Protein AF-A0A1I8AKQ0-F1 (afdb_monomer)

Structure (mmCIF, N/CA/C/O backbone):
data_AF-A0A1I8AKQ0-F1
#
_entry.id   AF-A0A1I8AKQ0-F1
#
loop_
_atom_site.group_PDB
_atom_site.id
_atom_site.type_symbol
_atom_site.label_atom_id
_atom_site.label_alt_id
_atom_site.label_comp_id
_atom_site.label_asym_id
_atom_site.label_entity_id
_atom_site.label_seq_id
_atom_site.pdbx_PDB_ins_code
_atom_site.Cartn_x
_atom_site.Cartn_y
_atom_site.Cartn_z
_atom_site.occupancy
_atom_site.B_iso_or_equiv
_atom_site.auth_seq_id
_atom_site.auth_comp_id
_atom_site.auth_asym_id
_atom_site.auth_atom_id
_atom_site.pdbx_PDB_model_num
ATOM 1 N N . ARG A 1 1 ? -26.883 4.323 -20.079 1.00 60.41 1 ARG A N 1
ATOM 2 C CA . ARG A 1 1 ? -27.873 3.890 -19.059 1.00 60.41 1 ARG A CA 1
ATOM 3 C C . ARG A 1 1 ? -27.829 2.367 -18.995 1.00 60.41 1 ARG A C 1
ATOM 5 O O . ARG A 1 1 ? -27.719 1.769 -20.057 1.00 60.41 1 ARG A O 1
ATOM 12 N N . SER A 1 2 ? -27.819 1.764 -17.803 1.00 75.81 2 SER A N 1
ATOM 13 C CA . SER A 1 2 ? -27.706 0.305 -17.621 1.00 75.81 2 SER A CA 1
ATOM 14 C C . SER A 1 2 ? -29.069 -0.282 -17.255 1.00 75.81 2 SER A C 1
ATOM 16 O O . SER A 1 2 ? -29.571 0.001 -16.170 1.00 75.81 2 SER A O 1
ATOM 18 N N . GLY A 1 3 ? -29.651 -1.092 -18.146 1.00 80.25 3 GLY A N 1
ATOM 19 C CA . GLY A 1 3 ? -30.943 -1.747 -17.898 1.00 80.25 3 GLY A CA 1
ATOM 20 C C . GLY A 1 3 ? -30.881 -2.787 -16.775 1.00 80.25 3 GLY A C 1
ATOM 21 O O . GLY A 1 3 ? -31.810 -2.891 -15.982 1.00 80.25 3 GLY A O 1
ATOM 22 N N . LEU A 1 4 ? -29.748 -3.486 -16.636 1.00 81.50 4 LEU A N 1
ATOM 23 C CA . LEU A 1 4 ? -29.531 -4.457 -15.560 1.00 81.50 4 LEU A CA 1
ATOM 24 C C . LEU A 1 4 ? -29.534 -3.786 -14.177 1.00 81.50 4 LEU A C 1
ATOM 26 O O . LEU A 1 4 ? -30.149 -4.287 -13.244 1.00 81.50 4 LEU A O 1
ATOM 30 N N . ARG A 1 5 ? -28.894 -2.616 -14.048 1.00 87.06 5 ARG A N 1
ATOM 31 C CA . ARG A 1 5 ? -28.877 -1.846 -12.794 1.00 87.06 5 ARG A CA 1
ATOM 32 C C . ARG A 1 5 ? -30.294 -1.466 -12.346 1.00 87.06 5 ARG A C 1
ATOM 34 O O . ARG A 1 5 ? -30.621 -1.596 -11.171 1.00 87.06 5 ARG A O 1
ATOM 41 N N . GLU A 1 6 ? -31.124 -1.017 -13.286 1.00 84.62 6 GLU A N 1
ATOM 42 C CA . GLU A 1 6 ? -32.521 -0.644 -13.028 1.00 84.62 6 GLU A CA 1
ATOM 43 C C . GLU A 1 6 ? -33.361 -1.861 -12.610 1.00 84.62 6 GLU A C 1
ATOM 45 O O . GLU A 1 6 ? -34.093 -1.786 -11.626 1.00 84.62 6 GLU A O 1
ATOM 50 N N . GLN A 1 7 ? -33.192 -3.002 -13.284 1.00 86.81 7 GLN A N 1
ATOM 51 C CA . GLN A 1 7 ? -33.865 -4.259 -12.930 1.00 86.81 7 GLN A CA 1
ATOM 52 C C . GLN A 1 7 ? -33.479 -4.782 -11.538 1.00 86.81 7 GLN A C 1
ATOM 54 O O . GLN A 1 7 ? -34.301 -5.400 -10.868 1.00 86.81 7 GLN A O 1
ATOM 59 N N . LEU A 1 8 ? -32.250 -4.516 -11.083 1.00 85.56 8 LEU A N 1
ATOM 60 C CA . LEU A 1 8 ? -31.742 -4.934 -9.771 1.00 85.56 8 LEU A CA 1
ATOM 61 C C . LEU A 1 8 ? -32.117 -3.981 -8.622 1.00 85.56 8 LEU A C 1
ATOM 63 O O . LEU A 1 8 ? -31.688 -4.200 -7.483 1.00 85.56 8 LEU A O 1
ATOM 67 N N . GLY A 1 9 ? -32.899 -2.933 -8.907 1.00 88.00 9 GLY A N 1
ATOM 68 C CA . GLY A 1 9 ? -33.328 -1.938 -7.921 1.00 88.00 9 GLY A CA 1
ATOM 69 C C . GLY A 1 9 ? -32.207 -1.008 -7.454 1.00 88.00 9 GLY A C 1
ATOM 70 O O . GLY A 1 9 ? -32.324 -0.387 -6.404 1.00 88.00 9 GLY A O 1
ATOM 71 N N . ILE A 1 10 ? -31.107 -0.911 -8.207 1.00 87.75 10 ILE A N 1
ATOM 72 C CA . ILE A 1 10 ? -29.976 -0.057 -7.842 1.00 87.75 10 ILE A CA 1
ATOM 73 C C . ILE A 1 10 ? -30.262 1.367 -8.322 1.00 87.75 10 ILE A C 1
ATOM 75 O O . ILE A 1 10 ? -30.195 1.687 -9.515 1.00 87.75 10 ILE A O 1
ATOM 79 N N . HIS A 1 11 ? -30.599 2.231 -7.370 1.00 90.00 11 HIS A N 1
ATOM 80 C CA . HIS A 1 11 ? -30.903 3.634 -7.622 1.00 90.00 11 HIS A CA 1
ATOM 81 C C . HIS A 1 11 ? -29.644 4.459 -7.914 1.00 90.00 11 HIS A C 1
ATOM 83 O O . HIS A 1 11 ? -28.520 4.078 -7.581 1.00 90.00 11 HIS A O 1
ATOM 89 N N . VAL A 1 12 ? -29.840 5.628 -8.529 1.00 87.69 12 VAL A N 1
ATOM 90 C CA . VAL A 1 12 ? -28.771 6.600 -8.783 1.00 87.69 12 VAL A CA 1
ATOM 91 C C . VAL A 1 12 ? -29.036 7.915 -8.071 1.00 87.69 12 VAL A C 1
ATOM 93 O O . VAL A 1 12 ? -30.171 8.385 -8.016 1.00 87.69 12 VAL A O 1
ATOM 96 N N . SER A 1 13 ? -27.981 8.533 -7.554 1.00 87.94 13 SER A N 1
ATOM 97 C CA . SER A 1 13 ? -27.971 9.958 -7.262 1.00 87.94 13 SER A CA 1
ATOM 98 C C . SER A 1 13 ? -27.613 10.713 -8.545 1.00 87.94 13 SER A C 1
ATOM 100 O O . SER A 1 13 ? -26.763 10.285 -9.329 1.00 87.94 13 SER A O 1
ATOM 102 N N . GLN A 1 14 ? -28.291 11.833 -8.788 1.00 85.94 14 GLN A N 1
ATOM 103 C CA . GLN A 1 14 ? -27.989 12.711 -9.912 1.00 85.94 14 GLN A CA 1
ATOM 104 C C . GLN A 1 14 ? -27.760 14.126 -9.394 1.00 85.94 14 GLN A C 1
ATOM 106 O O . GLN A 1 14 ? -28.618 14.692 -8.718 1.00 85.94 14 GLN A O 1
ATOM 111 N N . ARG A 1 15 ? -26.601 14.702 -9.717 1.00 84.06 15 ARG A N 1
ATOM 112 C CA . ARG A 1 15 ? -26.250 16.085 -9.381 1.00 84.06 15 ARG A CA 1
ATOM 113 C C . ARG A 1 15 ? -26.053 16.873 -10.677 1.00 84.06 15 ARG A C 1
ATOM 115 O O . ARG A 1 15 ? -25.087 16.612 -11.399 1.00 84.06 15 ARG A O 1
ATOM 122 N N . PRO A 1 16 ? -26.970 17.789 -11.033 1.00 82.94 16 PRO A N 1
ATOM 123 C CA . PRO A 1 16 ? -26.812 18.612 -12.223 1.00 82.94 16 PRO A CA 1
ATOM 124 C C . PRO A 1 16 ? -25.701 19.642 -12.006 1.00 82.94 16 PRO A C 1
ATOM 126 O O . PRO A 1 16 ? -25.645 20.291 -10.965 1.00 82.94 16 PRO A O 1
ATOM 129 N N . TYR A 1 17 ? -24.849 19.835 -13.013 1.00 81.00 17 TYR A N 1
ATOM 130 C CA . TYR A 1 17 ? -23.821 2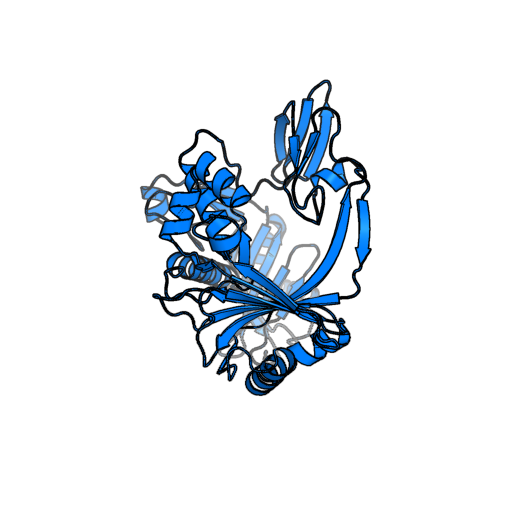0.882 -12.982 1.00 81.00 17 TYR A CA 1
ATOM 131 C C . TYR A 1 17 ? -24.348 22.246 -13.451 1.00 81.00 17 TYR A C 1
ATOM 133 O O . TYR A 1 17 ? -23.613 23.226 -13.442 1.00 81.00 17 TYR A O 1
ATOM 141 N N . ASN A 1 18 ? -25.609 22.318 -13.900 1.00 84.44 18 ASN A N 1
ATOM 142 C CA . ASN A 1 18 ? -26.208 23.488 -14.561 1.00 84.44 18 ASN A CA 1
ATOM 143 C C . ASN A 1 18 ? -25.415 23.987 -15.790 1.00 84.44 18 ASN A C 1
ATOM 145 O O . ASN A 1 18 ? -25.552 25.129 -16.233 1.00 84.44 18 ASN A O 1
ATOM 149 N N . GLN A 1 19 ? -24.625 23.091 -16.379 1.00 87.06 19 GLN A N 1
ATOM 150 C CA . GLN A 1 19 ? -23.839 23.299 -17.588 1.00 87.06 19 GLN A CA 1
ATOM 151 C C . GLN A 1 19 ? -24.283 22.321 -18.675 1.00 87.06 19 GLN A C 1
ATOM 153 O O . GLN A 1 19 ? -24.944 21.314 -18.414 1.00 87.06 19 GLN A O 1
ATOM 158 N N . SER A 1 20 ? -23.942 22.623 -19.919 1.00 89.44 20 SER A N 1
ATOM 159 C CA . SER A 1 20 ? -24.133 21.743 -21.067 1.00 89.44 20 SER A CA 1
ATOM 160 C C . SER A 1 20 ? -22.840 21.655 -21.864 1.00 89.44 20 SER A C 1
ATOM 162 O O . SER A 1 20 ? -22.130 22.649 -22.007 1.00 89.44 20 SER A O 1
ATOM 164 N N . ALA A 1 21 ? -22.550 20.471 -22.396 1.00 89.19 21 ALA A N 1
ATOM 165 C CA . ALA A 1 21 ? -21.542 20.312 -23.429 1.00 89.19 21 ALA A CA 1
ATOM 166 C C . ALA A 1 21 ? -22.185 20.613 -24.782 1.00 89.19 21 ALA A C 1
ATOM 168 O O . ALA A 1 21 ? -23.123 19.928 -25.199 1.00 89.19 21 ALA A O 1
ATOM 169 N N . LEU A 1 22 ? -21.670 21.636 -25.455 1.00 92.00 22 LEU A N 1
ATOM 170 C CA . LEU A 1 22 ? -21.932 21.902 -26.857 1.00 92.00 22 LEU A CA 1
ATOM 171 C C . LEU A 1 22 ? -20.944 21.088 -27.686 1.00 92.00 22 LEU A C 1
ATOM 173 O O . LEU A 1 22 ? -19.732 21.287 -27.603 1.00 92.00 22 LEU A O 1
ATOM 177 N N . ILE A 1 23 ? -21.482 20.152 -28.462 1.00 92.88 23 ILE A N 1
ATOM 178 C CA . ILE A 1 23 ? -20.716 19.248 -29.310 1.00 92.88 23 ILE A CA 1
ATOM 179 C C . ILE A 1 23 ? -20.989 19.583 -30.769 1.00 92.88 23 ILE A C 1
ATOM 181 O O . ILE A 1 23 ? -22.145 19.683 -31.181 1.00 92.88 23 ILE A O 1
ATOM 185 N N . ALA A 1 24 ? -19.926 19.747 -31.548 1.00 94.56 24 ALA A N 1
ATOM 186 C CA . ALA A 1 24 ? -20.009 19.994 -32.982 1.00 94.56 24 ALA A CA 1
ATOM 187 C C . ALA A 1 24 ? -18.752 19.480 -33.685 1.00 94.56 24 ALA A C 1
ATOM 189 O O . ALA A 1 24 ? -17.723 19.267 -33.055 1.00 94.56 24 ALA A O 1
ATOM 190 N N . ASN A 1 25 ? -18.812 19.313 -35.001 1.00 95.94 25 ASN A N 1
ATOM 191 C CA . ASN A 1 25 ? -17.614 19.052 -35.794 1.00 95.94 25 ASN A CA 1
ATOM 192 C C . ASN A 1 25 ? -17.099 20.362 -36.387 1.00 95.94 25 ASN A C 1
ATOM 194 O O . ASN A 1 25 ? -17.889 21.112 -36.949 1.00 95.94 25 ASN A O 1
ATOM 198 N N . ILE A 1 26 ? -15.800 20.617 -36.276 1.00 96.50 26 ILE A N 1
ATOM 199 C CA . ILE A 1 26 ? -15.136 21.843 -36.721 1.00 96.50 26 ILE A CA 1
ATOM 200 C C . ILE A 1 26 ? -14.087 21.501 -37.771 1.00 96.50 26 ILE A C 1
ATOM 202 O O . ILE A 1 26 ? -13.352 20.529 -37.612 1.00 96.50 26 ILE A O 1
ATOM 206 N N . THR A 1 27 ? -13.983 22.318 -38.813 1.00 96.88 27 THR A N 1
ATOM 207 C CA . THR A 1 27 ? -12.907 22.214 -39.806 1.00 96.88 27 THR A CA 1
ATOM 208 C C . THR A 1 27 ? -11.907 23.356 -39.597 1.00 96.88 27 THR A C 1
ATOM 210 O O . THR A 1 27 ? -12.236 24.506 -39.909 1.00 96.88 27 THR A O 1
ATOM 213 N N . PRO A 1 28 ? -10.706 23.091 -39.055 1.00 96.38 28 PRO A N 1
ATOM 214 C CA . PRO A 1 28 ? -9.630 24.075 -38.979 1.00 96.38 28 PRO A CA 1
ATOM 215 C C . PRO A 1 28 ? -8.961 24.341 -40.337 1.00 96.38 28 PRO A C 1
ATOM 217 O O . PRO A 1 28 ? -9.078 23.563 -41.285 1.00 96.38 28 PRO A O 1
ATOM 220 N N . SER A 1 29 ? -8.234 25.455 -40.438 1.00 96.38 29 SER A N 1
ATOM 221 C CA . SER A 1 29 ? -7.452 25.800 -41.627 1.00 96.38 29 SER A CA 1
ATOM 222 C C . SER A 1 29 ? -6.120 25.071 -41.704 1.00 96.38 29 SER A C 1
ATOM 224 O O . SER A 1 29 ? -5.613 24.859 -42.803 1.00 96.38 29 SER A O 1
ATOM 226 N N . GLU A 1 30 ? -5.547 24.745 -40.549 1.00 95.25 30 GLU A N 1
ATOM 227 C CA . GLU A 1 30 ? -4.289 24.016 -40.434 1.00 95.25 30 GLU A CA 1
ATOM 228 C C . GLU A 1 30 ? -4.538 22.561 -40.050 1.00 95.25 30 GLU A C 1
ATOM 230 O O . GLU A 1 30 ? -5.593 22.209 -39.515 1.00 95.25 30 GLU A O 1
ATOM 235 N N . ALA A 1 31 ? -3.564 21.706 -40.359 1.00 92.94 31 ALA A N 1
ATOM 236 C CA . ALA A 1 31 ? -3.635 20.296 -40.025 1.00 92.94 31 ALA A CA 1
ATOM 237 C C . ALA A 1 31 ? -3.509 20.100 -38.509 1.00 92.94 31 ALA A C 1
ATOM 239 O O . ALA A 1 31 ? -2.526 20.532 -37.913 1.00 92.94 31 ALA A O 1
ATOM 240 N N . HIS A 1 32 ? -4.449 19.389 -37.883 1.00 93.19 32 HIS A N 1
ATOM 241 C CA . HIS A 1 32 ? -4.330 19.060 -36.456 1.00 93.19 32 HIS A CA 1
ATOM 242 C C . HIS A 1 32 ? -3.254 17.995 -36.172 1.00 93.19 32 HIS A C 1
ATOM 244 O O . HIS A 1 32 ? -2.934 17.757 -35.014 1.00 93.19 32 HIS A O 1
ATOM 250 N N . CYS A 1 33 ? -2.697 17.327 -37.193 1.00 92.56 33 CYS A N 1
ATOM 251 C CA . CYS A 1 33 ? -1.574 16.377 -37.078 1.00 92.56 33 CYS A CA 1
ATOM 252 C C . CYS A 1 33 ? -1.768 15.283 -36.008 1.00 92.56 33 CYS A C 1
ATOM 254 O O . CYS A 1 33 ? -0.828 14.894 -35.320 1.00 92.56 33 CYS A O 1
ATOM 256 N N . GLY A 1 34 ? -3.007 14.812 -35.836 1.00 90.69 34 GLY A N 1
ATOM 257 C CA . GLY A 1 34 ? -3.368 13.848 -34.787 1.00 90.69 34 GLY A CA 1
ATOM 258 C C . GLY A 1 34 ? -3.297 14.380 -33.346 1.00 90.69 34 GLY A C 1
ATOM 259 O O . GLY A 1 34 ? -3.413 13.594 -32.412 1.00 90.69 34 GLY A O 1
ATOM 260 N N . GLN A 1 35 ? -3.129 15.687 -33.141 1.00 91.56 35 GLN A N 1
ATOM 261 C CA . GLN A 1 35 ? -3.060 16.314 -31.822 1.00 91.56 35 GLN A CA 1
ATOM 262 C C . GLN A 1 35 ? -4.451 16.731 -31.337 1.00 91.56 35 GLN A C 1
ATOM 264 O O . GLN A 1 35 ? -5.254 17.276 -32.096 1.00 91.56 35 GLN A O 1
ATOM 269 N N . ALA A 1 36 ? -4.719 16.487 -30.054 1.00 90.50 36 ALA A N 1
ATOM 270 C CA . ALA A 1 36 ? -5.878 17.016 -29.347 1.00 90.50 36 ALA A CA 1
ATOM 271 C C . ALA A 1 36 ? -5.490 18.277 -28.572 1.00 90.50 36 ALA A C 1
ATOM 273 O O . ALA A 1 36 ? -4.395 18.361 -28.015 1.00 90.50 36 ALA A O 1
ATOM 274 N N . PHE A 1 37 ? -6.405 19.240 -28.510 1.00 89.62 37 PHE A N 1
ATOM 275 C CA . PHE A 1 37 ? -6.198 20.501 -27.806 1.00 89.62 37 PHE A CA 1
ATOM 276 C C . PHE A 1 37 ? -7.267 20.672 -26.744 1.00 89.62 37 PHE A C 1
ATOM 278 O O . PHE A 1 37 ? -8.452 20.554 -27.046 1.00 89.62 37 PHE A O 1
ATOM 285 N N . GLU A 1 38 ? -6.852 21.003 -25.526 1.00 89.44 38 GLU A N 1
ATOM 286 C CA . GLU A 1 38 ? -7.748 21.326 -24.422 1.00 89.44 38 GLU A CA 1
ATOM 287 C C . GLU A 1 38 ? -7.397 22.701 -23.856 1.00 89.44 38 GLU A C 1
ATOM 289 O O . GLU A 1 38 ? -6.227 23.079 -23.751 1.00 89.44 38 GLU A O 1
ATOM 294 N N . ARG A 1 39 ? -8.431 23.469 -23.517 1.00 87.75 39 ARG A N 1
ATOM 295 C CA . ARG A 1 39 ? -8.321 24.785 -22.905 1.00 87.75 39 ARG A CA 1
ATOM 296 C C . ARG A 1 39 ? -9.306 24.897 -21.753 1.00 87.75 39 ARG A C 1
ATOM 298 O O . ARG A 1 39 ? -10.503 24.687 -21.930 1.00 87.75 39 ARG A O 1
ATOM 305 N N . PHE A 1 40 ? -8.798 25.296 -20.595 1.00 85.88 40 PHE A N 1
ATOM 306 C CA . PHE A 1 40 ? -9.611 25.632 -19.432 1.00 85.88 40 PHE A CA 1
ATOM 307 C C . PHE A 1 40 ? -9.934 27.123 -19.458 1.00 85.88 40 PHE A C 1
ATOM 309 O O . PHE A 1 40 ? -9.038 27.951 -19.637 1.00 85.88 40 PHE A O 1
ATOM 316 N N . THR A 1 41 ? -11.213 27.457 -19.320 1.00 84.19 41 THR A N 1
ATOM 317 C CA . THR A 1 41 ? -11.687 28.835 -19.170 1.00 84.19 41 THR A CA 1
ATOM 318 C C . THR A 1 41 ? -12.489 28.961 -17.882 1.00 84.19 41 THR A C 1
ATOM 320 O O . THR A 1 41 ? -12.864 27.952 -17.280 1.00 84.19 41 THR A O 1
ATOM 323 N N . ASP A 1 42 ? -12.788 30.197 -17.486 1.00 82.12 42 ASP A N 1
ATOM 324 C CA . ASP A 1 42 ? -13.608 30.483 -16.303 1.00 82.12 42 ASP A CA 1
ATOM 325 C C . ASP A 1 42 ? -15.029 29.889 -16.410 1.00 82.12 42 ASP A C 1
ATOM 327 O O . ASP A 1 42 ? -15.656 29.583 -15.398 1.00 82.12 42 ASP A O 1
ATOM 331 N N . ASP A 1 43 ? -15.513 29.653 -17.636 1.00 82.50 43 ASP A N 1
ATOM 332 C CA . ASP A 1 43 ? -16.853 29.118 -17.918 1.00 82.50 43 ASP A CA 1
ATOM 333 C C . ASP A 1 43 ? -16.895 27.587 -18.079 1.00 82.50 43 ASP A C 1
ATOM 335 O O . ASP A 1 43 ? -17.976 27.005 -18.223 1.00 82.50 43 ASP A O 1
ATOM 339 N N . GLY A 1 44 ? -15.734 26.927 -18.068 1.00 82.38 44 GLY A N 1
ATOM 340 C CA . GLY A 1 44 ? -15.597 25.481 -18.224 1.00 82.38 44 GLY A CA 1
ATOM 341 C C . GLY A 1 44 ? -14.578 25.064 -19.291 1.00 82.38 44 GLY A C 1
ATOM 342 O O . GLY A 1 44 ? -14.061 25.884 -20.051 1.00 82.38 44 GLY A O 1
ATOM 343 N N . PRO A 1 45 ? -14.246 23.765 -19.358 1.00 88.81 45 PRO A N 1
ATOM 344 C CA . PRO A 1 45 ? -13.275 23.263 -20.317 1.00 88.81 45 PRO A CA 1
ATOM 345 C C . PRO A 1 45 ? -13.834 23.225 -21.742 1.00 88.81 45 PRO A C 1
ATOM 347 O O . PRO A 1 45 ? -15.027 23.000 -21.983 1.00 88.81 45 PRO A O 1
ATOM 350 N N . MET A 1 46 ? -12.923 23.376 -22.695 1.00 90.81 46 MET A N 1
ATOM 351 C CA . MET A 1 46 ? -13.153 23.214 -24.120 1.00 90.81 46 MET A CA 1
ATOM 352 C C . MET A 1 46 ? -12.074 22.318 -24.717 1.00 90.81 46 MET A C 1
ATOM 354 O O . MET A 1 46 ? -10.890 22.536 -24.471 1.00 90.81 46 MET A O 1
ATOM 358 N N . ALA A 1 47 ? -12.475 21.369 -25.557 1.00 91.38 47 ALA A N 1
ATOM 359 C CA . ALA A 1 47 ? -11.563 20.490 -26.270 1.00 91.38 47 ALA A CA 1
ATOM 360 C C . ALA A 1 47 ? -11.887 20.416 -27.768 1.00 91.38 47 ALA A C 1
ATOM 362 O O . ALA A 1 47 ? -13.055 20.376 -28.155 1.00 91.38 47 ALA A O 1
ATOM 363 N N . LEU A 1 48 ? -10.842 20.356 -28.597 1.00 92.50 48 LEU A N 1
ATOM 364 C CA . LEU A 1 48 ? -10.902 19.972 -30.007 1.00 92.50 48 LEU A CA 1
ATOM 365 C C . LEU A 1 48 ? -10.126 18.665 -30.182 1.00 92.50 48 LEU A C 1
ATOM 367 O O . LEU A 1 48 ? -8.906 18.627 -30.012 1.00 92.50 48 LEU A O 1
ATOM 371 N N . LEU A 1 49 ? -10.850 17.592 -30.498 1.00 91.56 49 LEU A N 1
ATOM 372 C CA . LEU A 1 49 ? -10.296 16.249 -30.664 1.00 91.56 49 LEU A CA 1
ATOM 373 C C . LEU A 1 49 ? -10.121 15.933 -32.153 1.00 91.56 49 LEU A C 1
ATOM 375 O O . LEU A 1 49 ? -11.063 16.154 -32.912 1.00 91.56 49 LEU A O 1
ATOM 379 N N . PRO A 1 50 ? -8.973 15.397 -32.583 1.00 92.88 50 PRO A N 1
ATOM 380 C CA . PRO A 1 50 ? -8.690 15.139 -33.989 1.00 92.88 50 PRO A CA 1
ATOM 381 C C . PRO A 1 50 ? -9.613 14.052 -34.563 1.00 92.88 50 PRO A C 1
ATOM 383 O O . PRO A 1 50 ? -9.841 13.018 -33.938 1.00 92.88 50 PRO A O 1
ATOM 386 N N . LEU A 1 51 ? -10.110 14.276 -35.776 1.00 93.06 51 LEU A N 1
ATOM 387 C CA . LEU A 1 51 ? -10.898 13.336 -36.575 1.00 93.06 51 LEU A CA 1
ATOM 388 C C . LEU A 1 51 ? -10.240 13.150 -37.956 1.00 93.06 51 LEU A C 1
ATOM 390 O O . LEU A 1 51 ? -9.417 13.968 -38.362 1.00 93.06 51 LEU A O 1
ATOM 394 N N . PRO A 1 52 ? -10.597 12.102 -38.719 1.00 93.19 52 PRO A N 1
ATOM 395 C CA . PRO A 1 52 ? -10.179 11.987 -40.116 1.00 93.19 52 PRO A CA 1
ATOM 396 C C . PRO A 1 52 ? -10.544 13.228 -40.950 1.00 93.19 52 PRO A C 1
ATOM 398 O O . PRO A 1 52 ? -11.443 13.989 -40.590 1.00 93.19 52 PRO A O 1
ATOM 401 N N . GLU A 1 53 ? -9.859 13.409 -42.084 1.00 92.94 53 GLU A N 1
ATOM 402 C CA . GLU A 1 53 ? -10.115 14.498 -43.052 1.00 92.94 53 GLU A CA 1
ATOM 403 C C . GLU A 1 53 ? -9.867 15.915 -42.502 1.00 92.94 53 GLU A C 1
ATOM 405 O O . GLU A 1 53 ? -10.497 16.884 -42.920 1.00 92.94 53 GLU A O 1
ATOM 410 N N . ASN A 1 54 ? -8.918 16.041 -41.572 1.00 93.31 54 ASN A N 1
ATOM 411 C CA . ASN A 1 54 ? -8.571 17.296 -40.908 1.00 93.31 54 ASN A CA 1
ATOM 412 C C . ASN A 1 54 ? -9.768 17.994 -40.245 1.00 93.31 54 ASN A C 1
ATOM 414 O O . ASN A 1 54 ? -9.966 19.201 -40.384 1.00 93.31 54 ASN A O 1
ATOM 418 N N . ARG A 1 55 ? -10.586 17.221 -39.536 1.00 95.69 55 ARG A N 1
ATOM 419 C CA . ARG A 1 55 ? -11.714 17.727 -38.755 1.00 95.69 55 ARG A CA 1
ATOM 420 C C . ARG A 1 55 ? -11.425 17.583 -37.273 1.00 95.69 55 ARG A C 1
ATOM 422 O O . ARG A 1 55 ? -10.591 16.788 -36.856 1.00 95.69 55 ARG A O 1
ATOM 429 N N . CYS A 1 56 ? -12.163 18.319 -36.459 1.00 95.25 56 CYS A N 1
ATOM 430 C CA . CYS A 1 56 ? -12.103 18.200 -35.015 1.00 95.25 56 CYS A CA 1
ATOM 431 C C . CYS A 1 56 ? -13.499 18.002 -34.428 1.00 95.25 56 CYS A C 1
ATOM 433 O O . CYS A 1 56 ? -14.438 18.683 -34.831 1.00 95.25 56 CYS A O 1
ATOM 435 N N . ALA A 1 57 ? -13.640 17.113 -33.450 1.00 93.88 57 ALA A N 1
ATOM 436 C CA . ALA A 1 57 ? -14.804 17.100 -32.576 1.00 93.88 57 ALA A CA 1
ATOM 437 C C . ALA A 1 57 ? -14.606 18.160 -31.487 1.00 93.88 57 ALA A C 1
ATOM 439 O O . ALA A 1 57 ? -13.688 18.060 -30.673 1.00 93.88 57 ALA A O 1
ATOM 440 N N . LEU A 1 58 ? -15.463 19.175 -31.484 1.00 93.69 58 LEU A N 1
ATOM 441 C CA . LEU A 1 58 ? -15.583 20.155 -30.417 1.00 93.69 58 LEU A CA 1
ATOM 442 C C . LEU A 1 58 ? -16.379 19.562 -29.266 1.00 93.69 58 LEU A C 1
ATOM 444 O O . LEU A 1 58 ? -17.470 19.036 -29.471 1.00 93.69 58 LEU A O 1
ATOM 448 N N . VAL A 1 59 ? -15.858 19.728 -28.058 1.00 91.50 59 VAL A N 1
ATOM 449 C CA . VAL A 1 59 ? -16.603 19.583 -26.812 1.00 91.50 59 VAL A CA 1
ATOM 450 C C . VAL A 1 59 ? -16.393 20.866 -26.029 1.00 91.50 59 VAL A C 1
ATOM 452 O O . VAL A 1 59 ? -15.294 21.114 -25.542 1.00 91.50 59 VAL A O 1
ATOM 455 N N . TRP A 1 60 ? -17.425 21.697 -25.923 1.00 92.12 60 TRP A N 1
ATOM 456 C CA . TRP A 1 60 ? -17.336 22.986 -25.246 1.00 92.12 60 TRP A CA 1
ATOM 457 C C . TRP A 1 60 ? -18.338 23.077 -24.103 1.00 92.12 60 TRP A C 1
ATOM 459 O O . TRP A 1 60 ? -19.549 23.082 -24.319 1.00 92.12 60 TRP A O 1
ATOM 469 N N . THR A 1 61 ? -17.834 23.136 -22.874 1.00 90.19 61 THR A N 1
ATOM 470 C CA . THR A 1 61 ? -18.673 23.259 -21.681 1.00 90.19 61 THR A CA 1
ATOM 471 C C . THR A 1 61 ? -19.080 24.709 -21.471 1.00 90.19 61 THR A C 1
ATOM 473 O O . THR A 1 61 ? -18.221 25.585 -21.392 1.00 90.19 61 THR A O 1
ATOM 476 N N . ARG A 1 62 ? -20.388 24.962 -21.379 1.00 89.88 62 ARG A N 1
ATOM 477 C CA . ARG A 1 62 ? -20.951 26.295 -21.125 1.00 89.88 62 ARG A CA 1
ATOM 478 C C . ARG A 1 62 ? -22.149 26.218 -20.187 1.00 89.88 62 ARG A C 1
ATOM 480 O O . ARG A 1 62 ? -22.845 25.203 -20.120 1.00 89.88 62 ARG A O 1
ATOM 487 N N . ALA A 1 63 ? -22.410 27.302 -19.463 1.00 88.19 63 ALA A N 1
ATOM 488 C CA . ALA A 1 63 ? -23.604 27.428 -18.631 1.00 88.19 63 ALA A CA 1
ATOM 489 C C . ALA A 1 63 ? -24.883 27.336 -19.483 1.00 88.19 63 ALA A C 1
ATOM 491 O O . ALA A 1 63 ? -24.911 27.790 -20.626 1.00 88.19 63 ALA A O 1
ATOM 492 N N . GLY A 1 64 ? -25.958 26.769 -18.926 1.00 79.44 64 GLY A N 1
ATOM 493 C CA . GLY A 1 64 ? -27.139 26.362 -19.700 1.00 79.44 64 GLY A CA 1
ATOM 494 C C . GLY A 1 64 ? -27.784 27.441 -20.588 1.00 79.44 64 GLY A C 1
ATOM 495 O O . GLY A 1 64 ? -28.217 27.119 -21.691 1.00 79.44 64 GLY A O 1
ATOM 496 N N . MET A 1 65 ? -27.840 28.708 -20.158 1.00 84.69 65 MET A N 1
ATOM 497 C CA . MET A 1 65 ? -28.391 29.786 -21.001 1.00 84.69 65 MET A CA 1
ATOM 498 C C . MET A 1 65 ? -27.464 30.158 -22.158 1.00 84.69 65 MET A C 1
ATOM 500 O O . MET A 1 65 ? -27.919 30.367 -23.280 1.00 84.69 65 MET A O 1
ATOM 504 N N . ASP A 1 66 ? -26.164 30.208 -21.897 1.00 88.81 66 ASP A N 1
ATOM 505 C CA . ASP A 1 66 ? -25.187 30.596 -22.902 1.00 88.81 66 ASP A CA 1
ATOM 506 C C . ASP A 1 66 ? -24.937 29.479 -23.927 1.00 88.81 66 ASP A C 1
ATOM 508 O O . ASP A 1 66 ? -24.869 29.736 -25.126 1.00 88.81 66 ASP A O 1
ATOM 512 N N . ALA A 1 67 ? -24.942 28.219 -23.481 1.00 89.25 67 ALA A N 1
ATOM 513 C CA . ALA A 1 67 ? -24.890 27.060 -24.365 1.00 89.25 67 ALA A CA 1
ATOM 514 C C . ALA A 1 67 ? -26.054 27.056 -25.377 1.00 89.25 67 ALA A C 1
ATOM 516 O O . ALA A 1 67 ? -25.847 26.771 -26.555 1.00 89.25 67 ALA A O 1
ATOM 517 N N . ARG A 1 68 ? -27.272 27.414 -24.933 1.00 90.75 68 ARG A N 1
ATOM 518 C CA . ARG A 1 68 ? -28.453 27.552 -25.807 1.00 90.75 68 ARG A CA 1
ATOM 519 C C . ARG A 1 68 ? -28.272 28.660 -26.835 1.00 90.75 68 ARG A C 1
ATOM 521 O O . ARG A 1 68 ? -28.450 28.401 -28.019 1.00 90.75 68 ARG A O 1
ATOM 528 N N . ARG A 1 69 ? -27.822 29.845 -26.405 1.00 94.38 69 ARG A N 1
ATOM 529 C CA . ARG A 1 69 ? -27.493 30.953 -27.316 1.00 94.38 69 ARG A CA 1
ATOM 530 C C . ARG A 1 69 ? -26.494 30.503 -28.387 1.00 94.38 69 ARG A C 1
ATOM 532 O O . ARG A 1 69 ? -26.752 30.674 -29.572 1.00 94.38 69 ARG A O 1
ATOM 539 N N . LEU A 1 70 ? -25.386 29.881 -27.985 1.00 93.31 70 LEU A N 1
ATOM 540 C CA . LEU A 1 70 ? -24.339 29.404 -28.897 1.00 93.31 70 LEU A CA 1
ATOM 541 C C . LEU A 1 70 ? -24.822 28.336 -29.891 1.00 93.31 70 LEU A C 1
ATOM 543 O O . LEU A 1 70 ? -24.294 28.247 -31.001 1.00 93.31 70 LEU A O 1
ATOM 547 N N . ALA A 1 71 ? -25.813 27.525 -29.519 1.00 93.12 71 ALA A N 1
ATOM 548 C CA . ALA A 1 71 ? -26.412 26.543 -30.419 1.00 93.12 71 ALA A CA 1
ATOM 549 C C . ALA A 1 71 ? -27.318 27.181 -31.491 1.00 93.12 71 ALA A C 1
ATOM 551 O O . ALA A 1 71 ? -27.495 26.589 -32.559 1.00 93.12 71 ALA A O 1
ATOM 552 N N . GLU A 1 72 ? -27.854 28.377 -31.231 1.00 92.81 72 GLU A N 1
ATOM 553 C CA . GLU A 1 72 ? -28.854 29.053 -32.069 1.00 92.81 72 GLU A CA 1
ATOM 554 C C . GLU A 1 72 ? -28.285 30.184 -32.939 1.00 92.81 72 GLU A C 1
ATOM 556 O O . GLU A 1 72 ? -28.825 30.437 -34.014 1.00 92.81 72 GLU A O 1
ATOM 561 N N . ILE A 1 73 ? -27.192 30.843 -32.529 1.00 95.94 73 ILE A N 1
ATOM 562 C CA . ILE A 1 73 ? -26.558 31.910 -33.331 1.00 95.94 73 ILE A CA 1
ATOM 563 C C . ILE A 1 73 ? -26.098 31.409 -34.704 1.00 95.94 73 ILE A C 1
ATOM 565 O O . ILE A 1 73 ? -25.860 30.217 -34.894 1.00 95.94 73 ILE A O 1
ATOM 569 N N . ASP A 1 74 ? -25.912 32.302 -35.672 1.00 95.88 74 ASP A N 1
ATOM 570 C CA . ASP A 1 74 ? -25.412 31.910 -36.989 1.00 95.88 74 ASP A CA 1
ATOM 571 C C . ASP A 1 74 ? -23.974 31.352 -36.935 1.00 95.88 74 ASP A C 1
ATOM 573 O O . ASP A 1 74 ? -23.218 31.565 -35.982 1.00 95.88 74 ASP A O 1
ATOM 577 N N . GLU A 1 75 ? -23.598 30.607 -37.975 1.00 95.12 75 GLU A N 1
ATOM 578 C CA . GLU A 1 75 ? -22.295 29.943 -38.077 1.00 95.12 75 GLU A CA 1
ATOM 579 C C . GLU A 1 75 ? -21.119 30.925 -37.989 1.00 95.12 75 GLU A C 1
ATOM 581 O O . GLU A 1 75 ? -20.133 30.643 -37.306 1.00 95.12 75 GLU A O 1
ATOM 586 N N . ARG A 1 76 ? -21.216 32.097 -38.626 1.00 95.06 76 ARG A N 1
ATOM 587 C CA . ARG A 1 76 ? -20.115 33.065 -38.649 1.00 95.06 76 ARG A CA 1
ATOM 588 C C . ARG A 1 76 ? -19.890 33.667 -37.266 1.00 95.06 76 ARG A C 1
ATOM 590 O O . ARG A 1 76 ? -18.741 33.772 -36.837 1.00 95.06 76 ARG A O 1
ATOM 597 N N . ALA A 1 77 ? -20.965 34.037 -36.572 1.00 95.69 77 ALA A N 1
ATOM 598 C CA . ALA A 1 77 ? -20.892 34.516 -35.196 1.00 95.69 77 ALA A CA 1
ATOM 599 C C . ALA A 1 77 ? -20.334 33.438 -34.253 1.00 95.69 77 ALA A C 1
ATOM 601 O O . ALA A 1 77 ? -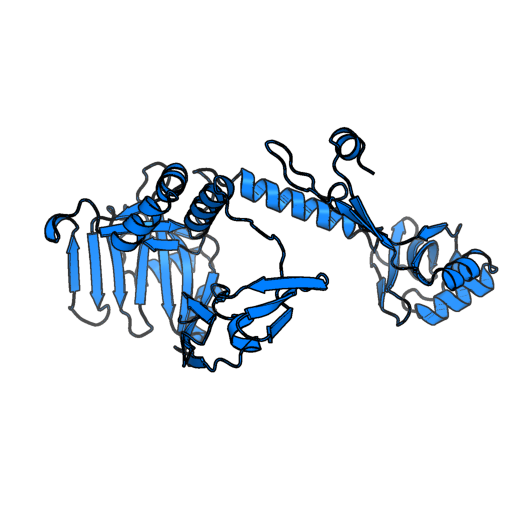19.455 33.727 -33.440 1.00 95.69 77 ALA A O 1
ATOM 602 N N . PHE A 1 78 ? -20.777 32.186 -34.407 1.00 96.88 78 PHE A N 1
ATOM 603 C CA . PHE A 1 78 ? -20.284 31.066 -33.606 1.00 96.88 78 PHE A CA 1
ATOM 604 C C . PHE A 1 78 ? -18.792 30.812 -33.804 1.00 96.88 78 PHE A C 1
ATOM 606 O O . PHE A 1 78 ? -18.059 30.694 -32.826 1.00 96.88 78 PHE A O 1
ATOM 613 N N . LEU A 1 79 ? -18.327 30.745 -35.055 1.00 96.50 79 LEU A N 1
ATOM 614 C CA . LEU A 1 79 ? -16.914 30.528 -35.363 1.00 96.50 79 LEU A CA 1
ATOM 615 C C . LEU A 1 79 ? -16.044 31.673 -34.842 1.00 96.50 79 LEU A C 1
ATOM 617 O O . LEU A 1 79 ? -14.964 31.408 -34.326 1.00 96.50 79 LEU A O 1
ATOM 621 N N . ALA A 1 80 ? -16.512 32.923 -34.915 1.00 96.06 80 ALA A N 1
ATOM 622 C CA . ALA A 1 80 ? -15.791 34.066 -34.362 1.00 96.06 80 ALA A CA 1
ATOM 623 C C . ALA A 1 80 ? -15.653 33.981 -32.832 1.00 96.06 80 ALA A C 1
ATOM 625 O O . ALA A 1 80 ? -14.565 34.205 -32.300 1.00 96.06 80 ALA A O 1
ATOM 626 N N . GLU A 1 81 ? -16.727 33.617 -32.126 1.00 95.38 81 GLU A N 1
ATOM 627 C CA . GLU A 1 81 ? -16.702 33.455 -30.670 1.00 95.38 81 GLU A CA 1
ATOM 628 C C . GLU A 1 81 ? -15.826 32.263 -30.258 1.00 95.38 81 GLU A C 1
ATOM 630 O O . GLU A 1 81 ? -14.935 32.404 -29.419 1.00 95.38 81 GLU A O 1
ATOM 635 N N . LEU A 1 82 ? -15.994 31.114 -30.920 1.00 95.00 82 LEU A N 1
ATOM 636 C CA . LEU A 1 82 ? -15.161 29.933 -30.708 1.00 95.00 82 LEU A CA 1
ATOM 637 C C . LEU A 1 82 ? -13.681 30.235 -30.978 1.00 95.00 82 LEU A C 1
ATOM 639 O O . LEU A 1 82 ? -12.830 29.849 -30.182 1.00 95.00 82 LEU A O 1
ATOM 643 N N . GLN A 1 83 ? -13.359 30.956 -32.056 1.00 95.81 83 GLN A N 1
ATOM 644 C CA . GLN A 1 83 ? -11.993 31.377 -32.373 1.00 95.81 83 GLN A CA 1
ATOM 645 C C . GLN A 1 83 ? -11.422 32.294 -31.287 1.00 95.81 83 GLN A C 1
ATOM 647 O O . GLN A 1 83 ? -10.268 32.122 -30.895 1.00 95.81 83 GLN A O 1
ATOM 652 N N . GLY A 1 84 ? -12.216 33.249 -30.793 1.00 94.12 84 GLY A N 1
ATOM 653 C CA . GLY A 1 84 ? -11.806 34.167 -29.731 1.00 94.12 84 GLY A CA 1
ATOM 654 C C . GLY A 1 84 ? -11.453 33.437 -28.435 1.00 94.12 84 GLY A C 1
ATOM 655 O O . GLY A 1 84 ? -10.457 33.766 -27.792 1.00 94.12 84 GLY A O 1
ATOM 656 N N . VAL A 1 85 ? -12.222 32.402 -28.087 1.00 92.94 85 VAL A N 1
ATOM 657 C CA . VAL A 1 85 ? -11.994 31.617 -26.868 1.00 92.94 85 VAL A CA 1
ATOM 658 C C . VAL A 1 85 ? -10.892 30.570 -27.066 1.00 92.94 85 VAL A C 1
ATOM 660 O O . VAL A 1 85 ? -10.022 30.421 -26.207 1.00 92.94 85 VAL A O 1
ATOM 663 N N . PHE A 1 86 ? -10.877 29.849 -28.189 1.00 92.69 86 PHE A N 1
ATOM 664 C CA . PHE A 1 86 ? -9.905 28.783 -28.452 1.00 92.69 86 PHE A CA 1
ATOM 665 C C . PHE A 1 86 ? -8.509 29.342 -28.773 1.00 92.69 86 PHE A C 1
ATOM 667 O O . PHE A 1 86 ? -7.506 28.871 -28.228 1.00 92.69 86 PHE A O 1
ATOM 674 N N . GLY A 1 87 ? -8.437 30.404 -29.578 1.00 92.56 87 GLY A N 1
ATOM 675 C CA . GLY A 1 87 ? -7.205 30.956 -30.143 1.00 92.56 87 GLY A CA 1
ATOM 676 C C . GLY A 1 87 ? -6.869 30.357 -31.513 1.00 92.56 87 GLY A C 1
ATOM 677 O O . GLY A 1 87 ? -7.707 29.720 -32.136 1.00 9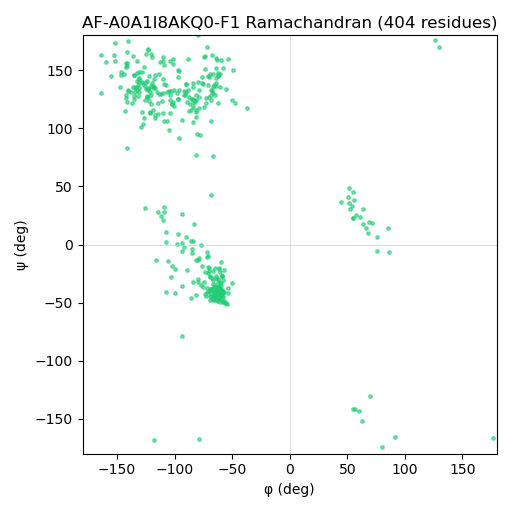2.56 87 GLY A O 1
ATOM 678 N N . TYR A 1 88 ? -5.639 30.560 -31.995 1.00 94.56 88 TYR A N 1
ATOM 679 C CA . TYR A 1 88 ? -5.242 30.287 -33.392 1.00 94.56 88 TYR A CA 1
ATOM 680 C C . TYR A 1 88 ? -4.291 29.091 -33.567 1.00 94.56 88 TYR A C 1
ATOM 682 O O . TYR A 1 88 ? -3.596 28.993 -34.570 1.00 94.56 88 TYR A O 1
ATOM 690 N N . ARG A 1 89 ? -4.232 28.165 -32.599 1.00 90.81 89 ARG A N 1
ATOM 691 C CA . ARG A 1 89 ? -3.309 27.006 -32.652 1.00 90.81 89 ARG A CA 1
ATOM 692 C C . ARG A 1 89 ? -3.599 26.014 -33.786 1.00 90.81 89 ARG A C 1
ATOM 694 O O . ARG A 1 89 ? -2.727 25.230 -34.123 1.00 90.81 89 ARG A O 1
ATOM 701 N N . LEU A 1 90 ? -4.814 26.040 -34.328 1.00 93.31 90 LEU A N 1
ATOM 702 C CA . LEU A 1 90 ? -5.237 25.265 -35.500 1.00 93.31 90 LEU A CA 1
ATOM 703 C C . LEU A 1 90 ? -5.515 26.186 -36.704 1.00 93.31 90 LEU A C 1
ATOM 705 O O . LEU A 1 90 ? -6.324 25.876 -37.582 1.00 93.31 90 LEU A O 1
ATOM 709 N N . GLY A 1 91 ? -4.890 27.365 -36.707 1.00 94.12 91 GLY A N 1
ATOM 710 C CA . GLY A 1 91 ? -5.217 28.462 -37.603 1.00 94.12 91 GLY A CA 1
ATOM 711 C C . GLY A 1 91 ? -6.661 28.945 -37.430 1.00 94.12 91 GLY A C 1
ATOM 712 O O . GLY A 1 91 ? -7.183 29.017 -36.310 1.00 94.12 91 GLY A O 1
ATOM 713 N N . THR A 1 92 ? -7.300 29.317 -38.539 1.00 95.62 92 THR A N 1
ATOM 714 C CA . THR A 1 92 ? -8.683 29.794 -38.557 1.00 95.62 92 THR A CA 1
ATOM 715 C C . THR A 1 92 ? -9.683 28.642 -38.597 1.00 95.62 92 THR A C 1
ATOM 717 O O . THR A 1 92 ? -9.534 27.688 -39.359 1.00 95.62 92 THR A O 1
ATOM 720 N N . LEU A 1 93 ? -10.735 28.727 -37.789 1.00 96.38 93 LEU A N 1
ATOM 721 C CA . LEU A 1 93 ? -11.839 27.773 -37.791 1.00 96.38 93 LEU A CA 1
ATOM 722 C C . LEU A 1 93 ? -12.792 28.143 -38.931 1.00 96.38 93 LEU A C 1
ATOM 724 O O . LEU A 1 93 ? -13.381 29.222 -38.933 1.00 96.38 93 LEU A O 1
ATOM 728 N N . ARG A 1 94 ? -12.891 27.272 -39.939 1.00 94.69 94 ARG A N 1
ATOM 729 C CA . ARG A 1 94 ? -13.534 27.591 -41.223 1.00 94.69 94 ARG A CA 1
ATOM 730 C C . ARG A 1 94 ? -14.998 27.200 -41.287 1.00 94.69 94 ARG A C 1
ATOM 732 O O . ARG A 1 94 ? -15.766 27.882 -41.952 1.00 94.69 94 ARG A O 1
ATOM 739 N N . GLN A 1 95 ? -15.346 26.085 -40.658 1.00 95.06 95 GLN A N 1
ATOM 740 C CA . GLN A 1 95 ? -16.675 25.501 -40.762 1.00 95.06 95 GLN A CA 1
ATOM 741 C C . GLN A 1 95 ? -17.064 24.838 -39.449 1.00 95.06 95 GLN A C 1
ATOM 743 O O . GLN A 1 95 ? -16.211 24.245 -38.778 1.00 95.06 95 GLN A O 1
ATOM 748 N N . VAL A 1 96 ? -18.352 24.893 -39.123 1.00 96.25 96 VAL A N 1
ATOM 749 C CA . VAL A 1 96 ? -18.959 24.121 -38.039 1.00 96.25 96 VAL A CA 1
ATOM 750 C C . VAL A 1 96 ? -20.153 23.314 -38.551 1.00 96.25 96 VAL A C 1
ATOM 752 O O . VAL A 1 96 ? -20.971 23.788 -39.329 1.00 96.25 96 VAL A O 1
ATOM 755 N N . GLY A 1 97 ? -20.242 22.053 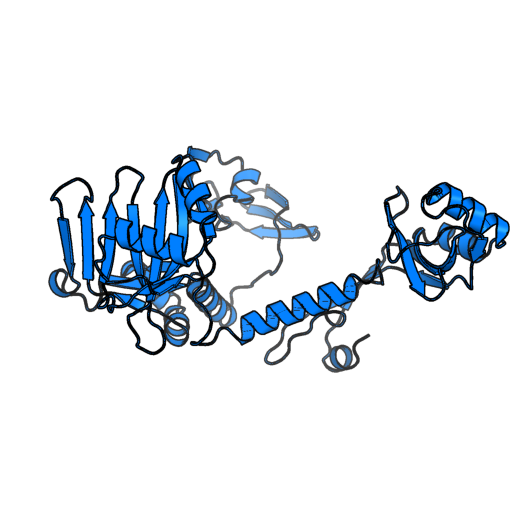-38.132 1.00 93.62 97 GLY A N 1
ATOM 756 C CA . GLY A 1 97 ? -21.395 21.192 -38.388 1.00 93.62 97 GLY A CA 1
ATOM 757 C C . GLY A 1 97 ? -22.568 21.472 -37.444 1.00 93.62 97 GLY A C 1
ATOM 758 O O . GLY A 1 97 ? -22.581 22.443 -36.692 1.00 93.62 97 GLY A O 1
ATOM 759 N N . ALA A 1 98 ? -23.555 20.573 -37.433 1.00 93.75 98 ALA A N 1
ATOM 760 C CA . ALA A 1 98 ? -24.665 20.660 -36.488 1.00 93.75 98 ALA A CA 1
ATOM 761 C C . ALA A 1 98 ? -24.158 20.705 -35.034 1.00 93.75 98 ALA A C 1
ATOM 763 O O . ALA A 1 98 ? -23.285 19.928 -34.635 1.00 93.75 98 ALA A O 1
ATOM 764 N N . ARG A 1 99 ? -24.719 21.635 -34.255 1.00 95.31 99 ARG A N 1
ATOM 765 C CA . ARG A 1 99 ? -24.396 21.837 -32.840 1.00 95.31 99 ARG A CA 1
ATOM 766 C C . ARG A 1 99 ? -25.424 21.105 -31.993 1.00 95.31 99 ARG A C 1
ATOM 768 O O . ARG A 1 99 ? -26.623 21.339 -32.123 1.00 95.31 99 ARG A O 1
ATOM 775 N N . HIS A 1 100 ? -24.949 20.239 -31.111 1.00 92.50 100 HIS A N 1
ATOM 776 C CA . HIS A 1 100 ? -25.780 19.452 -30.210 1.00 92.50 100 HIS A CA 1
ATOM 777 C C . HIS A 1 100 ? -25.467 19.813 -28.764 1.00 92.50 100 HIS A C 1
ATOM 779 O O . HIS A 1 100 ? -24.301 19.908 -28.385 1.00 92.50 100 HIS A O 1
ATOM 785 N N . LEU A 1 101 ? -26.507 19.993 -27.953 1.00 90.06 101 LEU A N 1
ATOM 786 C CA . LEU A 1 101 ? -26.372 20.289 -26.531 1.00 90.06 101 LEU A CA 1
ATOM 787 C C . LEU A 1 101 ? -26.676 19.055 -25.694 1.00 90.06 101 LEU A C 1
ATOM 789 O O . LEU A 1 101 ? -27.740 18.452 -25.828 1.00 90.06 101 LEU A O 1
ATOM 793 N N . TYR A 1 102 ? -25.762 18.740 -24.783 1.00 87.00 102 TYR A N 1
ATOM 794 C CA . TYR A 1 102 ? -25.922 17.659 -23.820 1.00 87.00 102 TYR A CA 1
ATOM 795 C C . TYR A 1 102 ? -25.828 18.222 -22.400 1.00 87.00 102 TYR A C 1
ATOM 797 O O . TYR A 1 102 ? -24.761 18.712 -22.021 1.00 87.00 102 TYR A O 1
ATOM 805 N N . PRO A 1 103 ? -26.911 18.184 -21.602 1.00 86.50 103 PRO A N 1
ATOM 806 C CA . PRO A 1 103 ? -26.879 18.681 -20.232 1.00 86.50 103 PRO A CA 1
ATOM 807 C C . PRO A 1 103 ? -25.931 17.831 -19.387 1.00 86.50 103 PRO A C 1
ATOM 809 O O . PRO A 1 103 ? -26.042 16.610 -19.365 1.00 86.50 103 PRO A O 1
ATOM 812 N N . LEU A 1 104 ? -25.007 18.474 -18.677 1.00 84.56 104 LEU A N 1
ATOM 813 C CA . LEU A 1 104 ? -24.010 17.792 -17.863 1.00 84.56 104 LEU A CA 1
ATOM 814 C C . LEU A 1 104 ? -24.558 17.533 -16.462 1.00 84.56 104 LEU A C 1
ATOM 816 O O . LEU A 1 104 ? -24.996 18.441 -15.749 1.00 84.56 104 LEU A O 1
ATOM 820 N N . SER A 1 105 ? -24.489 16.275 -16.046 1.00 83.31 105 SER A N 1
ATOM 821 C CA . SER A 1 105 ? -24.786 15.867 -14.677 1.00 83.31 105 SER A CA 1
ATOM 822 C C . SER A 1 105 ? -23.857 14.743 -14.249 1.00 83.31 105 SER A C 1
ATOM 824 O O . SER A 1 105 ? -23.474 13.903 -15.066 1.00 83.31 105 SER A O 1
ATOM 826 N N . LEU A 1 106 ? -23.514 14.740 -12.965 1.00 82.31 106 LEU A N 1
ATOM 827 C CA . LEU A 1 106 ? -22.919 13.586 -12.315 1.00 82.31 106 LEU A CA 1
ATOM 828 C C . LEU A 1 106 ? -24.037 12.604 -11.999 1.00 82.31 106 LEU A C 1
ATOM 830 O O . LEU A 1 106 ? -25.026 12.984 -11.370 1.00 82.31 106 LEU A O 1
ATOM 834 N N . VAL A 1 107 ? -23.883 11.362 -12.437 1.00 83.31 107 VAL A N 1
ATOM 835 C CA . VAL A 1 107 ? -24.786 10.272 -12.073 1.00 83.31 107 VAL A CA 1
ATOM 836 C C . VAL A 1 107 ? -23.955 9.208 -11.387 1.00 83.31 107 VAL A C 1
ATOM 838 O O . VAL A 1 107 ? -23.050 8.671 -12.019 1.00 83.31 107 VAL A O 1
ATOM 841 N N . GLU A 1 108 ? -24.286 8.886 -10.142 1.00 85.75 108 GLU A N 1
ATOM 842 C CA . GLU A 1 108 ? -23.597 7.872 -9.342 1.00 85.75 108 GLU A CA 1
ATOM 843 C C . GLU A 1 108 ? -24.602 6.831 -8.849 1.00 85.75 108 GLU A C 1
ATOM 845 O O . GLU A 1 108 ? -25.685 7.167 -8.372 1.00 85.75 108 GLU A O 1
ATOM 850 N N . ALA A 1 109 ? -24.264 5.552 -8.969 1.00 87.62 109 ALA A N 1
ATOM 851 C CA . ALA A 1 109 ? -25.019 4.470 -8.363 1.00 87.62 109 ALA A CA 1
ATOM 852 C C . ALA A 1 109 ? -24.898 4.569 -6.839 1.00 87.62 109 ALA A C 1
ATOM 854 O O . ALA A 1 109 ? -23.798 4.689 -6.300 1.00 87.62 109 ALA A O 1
ATOM 855 N N . GLN A 1 110 ? -26.040 4.517 -6.153 1.00 88.88 110 GLN A N 1
ATOM 856 C CA . GLN A 1 110 ? -26.104 4.556 -4.688 1.00 88.88 110 GLN A CA 1
ATOM 857 C C . GLN A 1 110 ? -25.573 3.265 -4.055 1.00 88.88 110 GLN A C 1
ATOM 859 O O . GLN A 1 110 ? -25.190 3.253 -2.890 1.00 88.88 110 GLN A O 1
ATOM 864 N N . GLU A 1 111 ? -25.530 2.194 -4.844 1.00 85.31 111 GLU A N 1
ATOM 865 C CA . GLU A 1 111 ? -25.002 0.890 -4.484 1.00 85.31 111 GLU A CA 1
ATOM 866 C C . GLU A 1 111 ? -24.130 0.401 -5.644 1.00 85.31 111 GLU A C 1
ATOM 868 O O . GLU A 1 111 ? -24.575 0.369 -6.793 1.00 85.31 111 GLU A O 1
ATOM 873 N N . GLN A 1 112 ? -22.876 0.058 -5.357 1.00 85.75 112 GLN A N 1
ATOM 874 C CA . GLN A 1 112 ? -21.927 -0.421 -6.369 1.00 85.75 112 GLN A CA 1
ATOM 875 C C . GLN A 1 112 ? -21.487 -1.866 -6.133 1.00 85.75 112 GLN A C 1
ATOM 877 O O . GLN A 1 112 ? -20.932 -2.489 -7.033 1.00 85.75 112 GLN A O 1
ATOM 882 N N . VAL A 1 113 ? -21.770 -2.418 -4.953 1.00 85.12 113 VAL A N 1
ATOM 883 C CA . VAL A 1 113 ? -21.413 -3.788 -4.586 1.00 85.12 113 VAL A CA 1
ATOM 884 C C . VAL A 1 113 ? -22.583 -4.430 -3.849 1.00 85.12 113 VAL A C 1
ATOM 886 O O . VAL A 1 113 ? -23.110 -3.856 -2.898 1.00 85.12 113 VAL A O 1
ATOM 889 N N . ARG A 1 114 ? -22.940 -5.638 -4.282 1.00 82.94 114 ARG A N 1
ATOM 890 C CA . ARG A 1 114 ? -23.856 -6.579 -3.623 1.00 82.94 114 ARG A CA 1
ATOM 891 C C . ARG A 1 114 ? -23.224 -7.967 -3.695 1.00 82.94 114 ARG A C 1
ATOM 893 O O . ARG A 1 114 ? -22.347 -8.199 -4.526 1.00 82.94 114 ARG A O 1
ATOM 900 N N . SER A 1 115 ? -23.673 -8.915 -2.877 1.00 76.62 115 SER A N 1
ATOM 901 C CA . SER A 1 115 ? -23.268 -10.319 -3.019 1.00 76.62 115 SER A CA 1
ATOM 902 C C . SER A 1 115 ? -23.395 -10.771 -4.480 1.00 76.62 115 SER A C 1
ATOM 904 O O . SER A 1 115 ? -24.472 -10.688 -5.069 1.00 76.62 115 SER A O 1
ATOM 906 N N . HIS A 1 116 ? -22.277 -11.221 -5.058 1.00 77.06 116 HIS A N 1
ATOM 907 C CA . HIS A 1 116 ? -22.151 -11.675 -6.452 1.00 77.06 116 HIS A CA 1
ATOM 908 C C . HIS A 1 116 ? -22.412 -10.618 -7.543 1.00 77.06 116 HIS A C 1
ATOM 910 O O . HIS A 1 116 ? -22.625 -10.977 -8.701 1.00 77.06 116 HIS A O 1
ATOM 916 N N . LEU A 1 117 ? -22.375 -9.324 -7.215 1.00 83.12 117 LEU A N 1
ATOM 917 C CA . LEU A 1 117 ? -22.592 -8.243 -8.173 1.00 83.12 117 LEU A CA 1
ATOM 918 C C . LEU A 1 117 ? -21.667 -7.058 -7.889 1.00 83.12 117 LEU A C 1
ATOM 920 O O . LEU A 1 117 ? -21.668 -6.497 -6.795 1.00 83.12 117 LEU A O 1
ATOM 924 N N . VAL A 1 118 ? -20.960 -6.613 -8.924 1.00 86.50 118 VAL A N 1
ATOM 925 C CA . VAL A 1 118 ? -20.238 -5.338 -8.926 1.00 86.50 118 VAL A CA 1
ATOM 926 C C . VAL A 1 118 ? -20.785 -4.477 -10.059 1.00 86.50 118 VAL A C 1
ATOM 928 O O . VAL A 1 118 ? -20.889 -4.922 -11.203 1.00 86.50 118 VAL A O 1
ATOM 931 N N . VAL A 1 119 ? -21.153 -3.240 -9.740 1.00 87.00 119 VAL A N 1
ATOM 932 C CA . VAL A 1 119 ? -21.515 -2.207 -10.711 1.00 87.00 119 VAL A CA 1
ATOM 933 C C . VAL A 1 119 ? -20.277 -1.345 -10.925 1.00 87.00 119 VAL A C 1
ATOM 935 O O . VAL A 1 119 ? -19.728 -0.822 -9.963 1.00 87.00 119 VAL A O 1
ATOM 938 N N . LEU A 1 120 ? -19.842 -1.187 -12.175 1.00 86.62 120 LEU A N 1
ATOM 939 C CA . LEU A 1 120 ? -18.598 -0.489 -12.525 1.00 86.62 120 LEU A CA 1
ATOM 940 C C . LEU A 1 120 ? -18.734 0.354 -13.800 1.00 86.62 120 LEU A C 1
ATOM 942 O O . LEU A 1 120 ? -19.714 0.225 -14.549 1.00 86.62 120 LEU A O 1
ATOM 946 N N . GLY A 1 121 ? -17.766 1.241 -14.038 1.00 81.38 121 GLY A N 1
ATOM 947 C CA . GLY A 1 121 ? -17.732 2.124 -15.196 1.00 81.38 121 GLY A CA 1
ATOM 948 C C . GLY A 1 121 ? -18.980 2.989 -15.313 1.00 81.38 121 GLY A C 1
ATOM 949 O O . GLY A 1 121 ? -19.575 3.407 -14.324 1.00 81.38 121 GLY A O 1
ATOM 950 N N . ASN A 1 122 ? -19.455 3.197 -16.540 1.00 80.94 122 ASN A N 1
ATOM 951 C CA . ASN A 1 122 ? -20.653 4.004 -16.797 1.00 80.94 122 ASN A CA 1
ATOM 952 C C . ASN A 1 122 ? -21.941 3.491 -16.115 1.00 80.94 122 ASN A C 1
ATOM 954 O O . ASN A 1 122 ? -22.921 4.239 -16.041 1.00 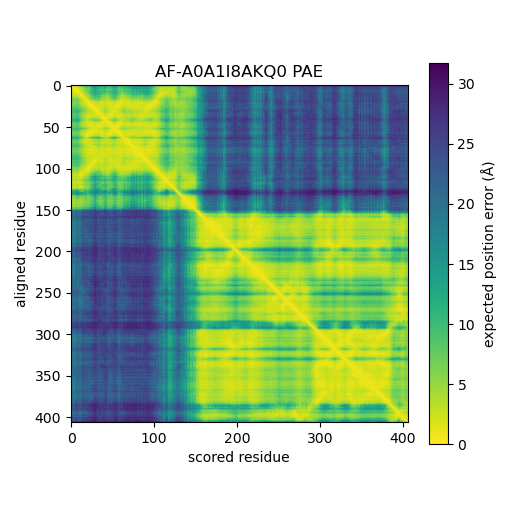80.94 122 ASN A O 1
ATOM 958 N N . ALA A 1 123 ? -21.981 2.246 -15.623 1.00 82.75 123 ALA A N 1
ATOM 959 C CA . ALA A 1 123 ? -23.096 1.766 -14.808 1.00 82.75 123 ALA A CA 1
ATOM 960 C C . ALA A 1 123 ? -23.028 2.299 -13.364 1.00 82.75 123 ALA A C 1
ATOM 962 O O . ALA A 1 123 ? -24.082 2.595 -12.789 1.00 82.75 123 ALA A O 1
ATOM 963 N N . ALA A 1 124 ? -21.816 2.454 -12.822 1.00 81.94 124 ALA A N 1
ATOM 964 C CA . ALA A 1 124 ? -21.540 2.960 -11.479 1.00 81.94 124 ALA A CA 1
ATOM 965 C C . ALA A 1 124 ? -21.480 4.483 -11.440 1.00 81.94 124 ALA A C 1
ATOM 967 O O . ALA A 1 124 ? -22.105 5.103 -10.590 1.00 81.94 124 ALA A O 1
ATOM 968 N N . HIS A 1 125 ? -20.783 5.091 -12.392 1.00 79.44 125 HIS A N 1
ATOM 969 C CA . HIS A 1 125 ? -20.650 6.533 -12.510 1.00 79.44 125 HIS A CA 1
ATOM 970 C C . HIS A 1 125 ? -20.654 6.932 -13.984 1.00 79.44 125 HIS A C 1
ATOM 972 O O . HIS A 1 125 ? -19.768 6.577 -14.759 1.00 79.44 125 HIS A O 1
ATOM 978 N N . SER A 1 126 ? -21.676 7.674 -14.406 1.00 72.81 126 SER A N 1
ATOM 979 C CA . SER A 1 126 ? -21.709 8.223 -15.762 1.00 72.81 126 SER A CA 1
ATOM 980 C C . SER A 1 126 ? -21.124 9.628 -15.754 1.00 72.81 126 SER A C 1
ATOM 982 O O . SER A 1 126 ? -21.777 10.579 -15.321 1.00 72.81 126 SER A O 1
ATOM 984 N N . LEU A 1 127 ? -19.914 9.759 -16.292 1.00 64.50 127 LEU A N 1
ATOM 985 C CA . LEU A 1 127 ? -19.357 11.046 -16.691 1.00 64.50 127 LEU A CA 1
ATOM 986 C C . LEU A 1 127 ? -19.701 11.276 -18.162 1.00 64.50 127 LEU A C 1
ATOM 988 O O . LEU A 1 127 ? -19.504 10.407 -19.012 1.00 64.50 127 LEU A O 1
ATOM 992 N N . HIS A 1 128 ? -20.266 12.444 -18.457 1.00 64.12 128 HIS A N 1
ATOM 993 C CA . HIS A 1 128 ? -20.531 12.862 -19.834 1.00 64.12 128 HIS A CA 1
ATOM 994 C C . HIS A 1 128 ? -19.197 12.992 -20.588 1.00 64.12 128 HIS A C 1
ATOM 996 O O . HIS A 1 128 ? -18.162 13.094 -19.930 1.00 64.12 128 HIS A O 1
ATOM 1002 N N . PRO A 1 129 ? -19.182 12.941 -21.934 1.00 56.34 129 PRO A N 1
ATOM 1003 C CA . PRO A 1 129 ? -17.954 12.867 -22.727 1.00 56.34 129 PRO A CA 1
ATOM 1004 C C . PRO A 1 129 ? -17.111 14.148 -22.624 1.00 56.34 129 PRO A C 1
ATOM 1006 O O . PRO A 1 129 ? -17.042 14.951 -23.544 1.00 56.34 129 PRO A O 1
ATOM 1009 N N . ILE A 1 130 ? -16.427 14.315 -21.498 1.00 57.53 130 ILE A N 1
ATOM 1010 C CA . ILE A 1 130 ? -15.307 15.222 -21.312 1.00 57.53 130 ILE A CA 1
ATOM 1011 C C . ILE A 1 130 ? -14.122 14.499 -21.948 1.00 57.53 130 ILE A C 1
ATOM 1013 O O . ILE A 1 130 ? -13.548 13.588 -21.351 1.00 57.53 130 ILE A O 1
ATOM 1017 N N . ALA A 1 131 ? -13.849 14.805 -23.216 1.00 56.44 131 ALA A N 1
ATOM 1018 C CA . ALA A 1 131 ? -12.680 14.313 -23.949 1.00 56.44 131 ALA A CA 1
ATOM 1019 C C . ALA A 1 131 ? -12.459 12.776 -23.931 1.00 56.44 131 ALA A C 1
ATOM 1021 O O . ALA A 1 131 ? -11.328 12.304 -23.968 1.00 56.44 131 ALA A O 1
ATOM 1022 N N . GLY A 1 132 ? -13.525 11.968 -23.843 1.00 56.38 132 GLY A N 1
ATOM 1023 C CA . GLY A 1 132 ? -13.419 10.499 -23.808 1.00 56.38 132 GLY A CA 1
ATOM 1024 C C . GLY A 1 132 ? -12.940 9.901 -22.474 1.00 56.38 132 GLY A C 1
ATOM 1025 O O . GLY A 1 132 ? -12.758 8.687 -22.383 1.00 56.38 132 GLY A O 1
ATOM 1026 N N . GLN A 1 133 ? -12.789 10.703 -21.413 1.00 63.06 133 GLN A N 1
ATOM 1027 C CA . GLN A 1 133 ? -12.275 10.225 -20.122 1.00 63.06 133 GLN A CA 1
ATOM 1028 C C . GLN A 1 133 ? -13.180 9.192 -19.430 1.00 63.06 133 GLN A C 1
ATOM 1030 O O . GLN A 1 133 ? -12.674 8.315 -18.734 1.00 63.06 133 GLN A O 1
ATOM 1035 N N . GLY A 1 134 ? -14.499 9.231 -19.654 1.00 68.25 134 GLY A N 1
ATOM 1036 C CA . GLY A 1 134 ? -15.438 8.281 -19.036 1.00 68.25 134 GLY A CA 1
ATOM 1037 C C . GLY A 1 134 ? -15.172 6.812 -19.401 1.00 68.25 134 GLY A C 1
ATOM 1038 O O . GLY A 1 134 ? -15.341 5.922 -18.566 1.00 68.25 134 GLY A O 1
ATOM 1039 N N . PHE A 1 135 ? -14.690 6.545 -20.621 1.00 70.31 135 PHE A N 1
ATOM 1040 C CA . PHE A 1 135 ? -14.308 5.192 -21.036 1.00 70.31 135 PHE A CA 1
ATOM 1041 C C . PHE A 1 135 ? -13.004 4.743 -20.368 1.00 70.31 135 PHE A C 1
ATOM 1043 O O . PHE A 1 135 ? -12.941 3.647 -19.820 1.00 70.31 135 PHE A O 1
ATOM 1050 N N . ASN A 1 136 ? -11.995 5.618 -20.331 1.00 72.44 136 ASN A N 1
ATOM 1051 C CA . ASN A 1 136 ? -10.721 5.328 -19.668 1.00 72.44 136 ASN A CA 1
ATOM 1052 C C . ASN A 1 136 ? -10.895 5.085 -18.163 1.00 72.44 136 ASN A C 1
ATOM 1054 O O . ASN A 1 136 ? -10.228 4.220 -17.604 1.00 72.44 136 ASN A O 1
ATOM 1058 N N . LEU A 1 137 ? -11.807 5.808 -17.509 1.00 73.88 137 LEU A N 1
ATOM 1059 C CA . LEU A 1 137 ? -12.180 5.547 -16.117 1.00 73.88 137 LEU A CA 1
ATOM 1060 C C . LEU A 1 137 ? -12.844 4.175 -15.966 1.00 73.88 137 LEU A C 1
ATOM 1062 O O . LEU A 1 137 ? -12.411 3.393 -15.133 1.00 73.88 137 LEU A O 1
ATOM 1066 N N . SER A 1 138 ? -13.787 3.830 -16.848 1.00 80.81 138 SER A N 1
ATOM 1067 C CA . SER A 1 138 ? -14.421 2.504 -16.829 1.00 80.81 138 SER A CA 1
ATOM 1068 C C . SER A 1 138 ? -13.409 1.361 -16.994 1.00 80.81 138 SER A C 1
ATOM 1070 O O . SER A 1 138 ? -13.529 0.336 -16.331 1.00 80.81 138 SER A O 1
ATOM 1072 N N . LEU A 1 139 ? -12.390 1.526 -17.847 1.00 77.38 139 LEU A N 1
ATOM 1073 C CA . LEU A 1 139 ? -11.310 0.541 -17.989 1.00 77.38 139 LEU A CA 1
ATOM 1074 C C . LEU A 1 139 ? -10.454 0.421 -16.721 1.00 77.38 139 LEU A C 1
ATOM 1076 O O . LEU A 1 139 ? -10.054 -0.684 -16.365 1.00 77.38 139 LEU A O 1
ATOM 1080 N N . ARG A 1 140 ? -10.198 1.532 -16.020 1.00 75.75 140 ARG A N 1
ATOM 1081 C CA . ARG A 1 140 ? -9.489 1.517 -14.729 1.00 75.75 140 ARG A CA 1
ATOM 1082 C C . ARG A 1 140 ? -10.292 0.801 -13.646 1.00 75.75 140 ARG A C 1
ATOM 1084 O O . ARG A 1 140 ? -9.693 0.094 -12.840 1.00 75.75 140 ARG A O 1
ATOM 1091 N N . ASP A 1 141 ? -11.617 0.927 -13.649 1.00 80.62 141 ASP A N 1
ATOM 1092 C CA . ASP A 1 141 ? -12.471 0.183 -12.715 1.00 80.62 141 ASP A CA 1
ATOM 1093 C C . ASP A 1 141 ? -12.399 -1.322 -12.984 1.00 80.62 141 ASP A C 1
ATOM 1095 O O . ASP A 1 141 ? -12.257 -2.113 -12.054 1.00 80.62 141 ASP A O 1
ATOM 1099 N N . VAL A 1 142 ? -12.454 -1.719 -14.263 1.00 81.56 142 VAL A N 1
ATOM 1100 C CA . VAL A 1 142 ? -12.324 -3.125 -14.680 1.00 81.56 142 VAL A CA 1
ATOM 1101 C C . VAL A 1 142 ? -10.965 -3.687 -14.276 1.00 81.56 142 VAL A C 1
ATOM 1103 O O . VAL A 1 142 ? -10.919 -4.772 -13.707 1.00 81.56 142 VAL A O 1
ATOM 1106 N N . GLN A 1 143 ? -9.878 -2.953 -14.533 1.00 78.06 143 GLN A N 1
ATOM 1107 C CA . GLN A 1 143 ? -8.525 -3.336 -14.119 1.00 78.06 143 GLN A CA 1
ATOM 1108 C C . GLN A 1 143 ? -8.464 -3.544 -12.602 1.00 78.06 143 GLN A C 1
ATOM 1110 O O . GLN A 1 143 ? -8.022 -4.588 -12.143 1.00 78.06 143 GLN A O 1
ATOM 1115 N N . SER A 1 144 ? -8.986 -2.589 -11.829 1.00 74.44 144 SER A N 1
ATOM 1116 C CA . SER A 1 144 ? -8.960 -2.643 -10.364 1.00 74.44 144 SER A CA 1
ATOM 1117 C C . SER A 1 144 ? -9.750 -3.838 -9.817 1.00 74.44 144 SER A C 1
ATOM 1119 O O . SER A 1 144 ? -9.320 -4.488 -8.866 1.00 74.44 144 SER A O 1
ATOM 1121 N N . LEU A 1 145 ? -10.901 -4.151 -10.424 1.00 80.75 145 LEU A N 1
ATOM 1122 C CA . LEU A 1 145 ? -11.674 -5.343 -10.083 1.00 80.75 145 LEU A CA 1
ATOM 1123 C C . LEU A 1 145 ? -10.927 -6.622 -10.471 1.00 80.75 145 LEU A C 1
ATOM 1125 O O . LEU A 1 145 ? -10.906 -7.564 -9.686 1.00 80.75 145 LEU A O 1
ATOM 1129 N N . ALA A 1 146 ? -10.327 -6.665 -11.661 1.00 77.00 146 ALA A N 1
ATOM 1130 C CA . ALA A 1 146 ? -9.562 -7.816 -12.123 1.00 77.00 146 ALA A CA 1
ATOM 1131 C C . ALA A 1 146 ? -8.381 -8.100 -11.190 1.00 77.00 146 ALA A C 1
ATOM 1133 O O . ALA A 1 146 ? -8.236 -9.235 -10.757 1.00 77.00 146 ALA A O 1
ATOM 1134 N N . ASP A 1 147 ? -7.616 -7.081 -10.803 1.00 67.56 147 ASP A N 1
ATOM 1135 C CA . ASP A 1 147 ? -6.506 -7.219 -9.857 1.00 67.56 147 ASP A CA 1
ATOM 1136 C C . ASP A 1 147 ? -6.996 -7.763 -8.501 1.00 67.56 147 ASP A C 1
ATOM 1138 O O . ASP A 1 147 ? -6.382 -8.659 -7.927 1.00 67.56 147 ASP A O 1
ATOM 1142 N N . GLY A 1 148 ? -8.152 -7.287 -8.019 1.00 69.00 148 GLY A N 1
ATOM 1143 C CA . GLY A 1 148 ? -8.774 -7.793 -6.792 1.00 69.00 148 GLY A CA 1
ATOM 1144 C C . GLY A 1 148 ? -9.283 -9.236 -6.899 1.00 69.00 148 GLY A C 1
ATOM 1145 O O . GLY A 1 148 ? -9.151 -10.007 -5.952 1.00 69.00 148 GLY A O 1
ATOM 1146 N N . LEU A 1 149 ? -9.845 -9.627 -8.046 1.00 68.38 149 LEU A N 1
ATOM 1147 C CA . LEU A 1 149 ? -10.321 -10.994 -8.297 1.00 68.38 149 LEU A CA 1
ATOM 1148 C C . LEU A 1 149 ? -9.172 -11.978 -8.544 1.00 68.38 149 LEU A C 1
ATOM 1150 O O . LEU A 1 149 ? -9.284 -13.153 -8.202 1.00 68.38 149 LEU A O 1
ATOM 1154 N N . LEU A 1 150 ? -8.080 -11.504 -9.141 1.00 62.00 150 LEU A N 1
ATOM 1155 C CA . LEU A 1 150 ? -6.892 -12.289 -9.464 1.00 62.00 150 LEU A CA 1
ATOM 1156 C C . LEU A 1 150 ? -5.898 -12.376 -8.305 1.00 62.00 150 LEU A C 1
ATOM 1158 O O . LEU A 1 150 ? -4.870 -13.030 -8.463 1.00 62.00 150 LEU A O 1
ATOM 1162 N N . ALA A 1 151 ? -6.208 -11.806 -7.136 1.00 60.00 151 ALA A N 1
ATOM 1163 C CA . ALA A 1 151 ? -5.450 -11.954 -5.891 1.00 60.00 151 ALA A CA 1
ATOM 1164 C C . ALA A 1 151 ? -5.520 -13.388 -5.301 1.00 60.00 151 ALA A C 1
ATOM 1166 O O . ALA A 1 151 ? -5.700 -13.587 -4.100 1.00 60.00 151 ALA A O 1
ATOM 1167 N N . GLY A 1 152 ? -5.409 -14.409 -6.155 1.00 61.16 152 GLY A N 1
ATOM 1168 C CA . GLY A 1 152 ? -5.243 -15.810 -5.785 1.00 61.16 152 GLY A CA 1
ATOM 1169 C C . GLY A 1 152 ? -3.794 -16.136 -5.397 1.00 61.16 152 GLY A C 1
ATOM 1170 O O . GLY A 1 152 ? -2.931 -15.263 -5.442 1.00 61.16 152 GLY A O 1
ATOM 1171 N N . PRO A 1 153 ? -3.483 -17.391 -5.029 1.00 61.78 153 PRO A N 1
ATOM 1172 C CA . PRO A 1 153 ? -2.157 -17.816 -4.548 1.00 61.78 153 PRO A CA 1
ATOM 1173 C C . PRO A 1 153 ? -1.002 -17.569 -5.532 1.00 61.78 153 PRO A C 1
ATOM 1175 O O . PRO A 1 153 ? 0.129 -17.349 -5.106 1.00 61.78 153 PRO A O 1
ATOM 1178 N N . GLU A 1 154 ? -1.297 -17.540 -6.833 1.00 67.12 154 GLU A N 1
ATOM 1179 C CA . GLU A 1 154 ? -0.308 -17.313 -7.895 1.00 67.12 154 GLU A CA 1
ATOM 1180 C C . GLU A 1 154 ? -0.030 -15.826 -8.177 1.00 67.12 154 GLU A C 1
ATOM 1182 O O . GLU A 1 154 ? 0.886 -15.503 -8.935 1.00 67.12 154 GLU A O 1
ATOM 1187 N N . ALA A 1 155 ? -0.784 -14.904 -7.566 1.00 75.50 155 ALA A N 1
ATOM 1188 C CA . ALA A 1 155 ? -0.542 -13.474 -7.730 1.00 75.50 155 ALA A CA 1
ATOM 1189 C C . ALA A 1 155 ? 0.852 -13.080 -7.197 1.00 75.50 155 ALA A C 1
ATOM 1191 O O . ALA A 1 155 ? 1.290 -13.642 -6.178 1.00 75.50 155 ALA A O 1
ATOM 1192 N N . PRO A 1 156 ? 1.525 -12.090 -7.823 1.00 82.00 156 PRO A N 1
ATOM 1193 C CA . PRO A 1 156 ? 2.742 -11.492 -7.282 1.00 82.00 156 PRO A CA 1
ATOM 1194 C C . PRO A 1 156 ? 2.563 -11.093 -5.816 1.00 82.00 156 PRO A C 1
ATOM 1196 O O . PRO A 1 156 ? 1.455 -10.783 -5.381 1.00 82.00 156 PRO A O 1
ATOM 1199 N N . PHE A 1 157 ? 3.648 -11.124 -5.048 1.00 87.81 157 PHE A N 1
ATOM 1200 C CA . PHE A 1 157 ? 3.585 -10.693 -3.656 1.00 87.81 157 PHE A CA 1
ATOM 1201 C C . PHE A 1 157 ? 3.417 -9.179 -3.581 1.00 87.81 157 PHE A C 1
ATOM 1203 O O . PHE A 1 157 ? 4.019 -8.435 -4.360 1.00 87.81 157 PHE A O 1
ATOM 1210 N N . GLU A 1 158 ? 2.668 -8.703 -2.593 1.00 84.94 158 GLU A N 1
ATOM 1211 C CA . GLU A 1 158 ? 2.676 -7.286 -2.280 1.00 84.94 158 GLU A CA 1
ATOM 1212 C C . GLU A 1 158 ? 4.068 -6.837 -1.805 1.00 84.94 158 GLU A C 1
ATOM 1214 O O . GLU A 1 158 ? 4.671 -7.475 -0.940 1.00 84.94 158 GLU A O 1
ATOM 1219 N N . PRO A 1 159 ? 4.563 -5.677 -2.273 1.00 81.44 159 PRO A N 1
ATOM 1220 C CA . PRO A 1 159 ? 5.851 -5.144 -1.829 1.00 81.44 159 PRO A CA 1
ATOM 1221 C C . PRO A 1 159 ? 5.923 -4.832 -0.329 1.00 81.44 159 PRO A C 1
ATOM 1223 O O . PRO A 1 159 ? 7.009 -4.682 0.224 1.00 81.44 159 PRO A O 1
ATOM 1226 N N . ARG A 1 160 ? 4.771 -4.659 0.334 1.00 84.31 160 ARG A N 1
ATOM 1227 C CA . ARG A 1 160 ? 4.690 -4.360 1.766 1.00 84.31 160 ARG A CA 1
ATOM 1228 C C . ARG A 1 160 ? 4.145 -5.560 2.522 1.00 84.31 160 ARG A C 1
ATOM 1230 O O . ARG A 1 160 ? 2.941 -5.811 2.527 1.00 84.31 160 ARG A O 1
ATOM 1237 N N . VAL A 1 161 ? 5.044 -6.221 3.235 1.00 92.75 161 VAL A N 1
ATOM 1238 C CA . VAL A 1 161 ? 4.715 -7.274 4.192 1.00 92.75 161 VAL A CA 1
ATOM 1239 C C . VAL A 1 161 ? 4.978 -6.804 5.618 1.00 92.75 161 VAL A C 1
ATOM 1241 O O . VAL A 1 161 ? 5.781 -5.901 5.860 1.00 92.75 161 VAL A O 1
ATOM 1244 N N . SER A 1 162 ? 4.314 -7.444 6.571 1.00 94.19 162 SER A N 1
ATOM 1245 C CA . SER A 1 162 ? 4.530 -7.254 8.000 1.00 94.19 162 SER A CA 1
ATOM 1246 C C . SER A 1 162 ? 4.978 -8.561 8.640 1.00 94.19 162 SER A C 1
ATOM 1248 O O . SER A 1 162 ? 4.370 -9.607 8.415 1.00 94.19 162 SER A O 1
ATOM 1250 N N . ALA A 1 163 ? 6.006 -8.489 9.486 1.00 95.56 163 ALA A N 1
ATOM 1251 C CA . ALA A 1 163 ? 6.372 -9.575 10.388 1.00 95.56 163 ALA A CA 1
ATOM 1252 C C . ALA A 1 163 ? 5.453 -9.539 11.619 1.00 95.56 163 ALA A C 1
ATOM 1254 O O . ALA A 1 163 ? 5.664 -8.781 12.569 1.00 95.56 163 ALA A O 1
ATOM 1255 N N . LEU A 1 164 ? 4.381 -10.325 11.585 1.00 96.31 164 LEU A N 1
ATOM 1256 C CA . LEU A 1 164 ? 3.417 -10.431 12.669 1.00 96.31 164 LEU A CA 1
ATOM 1257 C C . LEU A 1 164 ? 3.959 -11.337 13.775 1.00 96.31 164 LEU A C 1
ATOM 1259 O O . LEU A 1 164 ? 4.164 -12.535 13.582 1.00 96.31 164 LEU A O 1
ATOM 1263 N N . SER A 1 165 ? 4.136 -10.759 14.962 1.00 94.19 165 SER A N 1
ATOM 1264 C CA . SER A 1 165 ? 4.479 -11.511 16.171 1.00 94.19 165 SER A CA 1
ATOM 1265 C C . SER A 1 165 ? 3.332 -12.424 16.626 1.00 94.19 165 SER A C 1
ATOM 1267 O O . SER A 1 165 ? 2.161 -12.179 16.321 1.00 94.19 165 SER A O 1
ATOM 1269 N N . MET A 1 166 ? 3.637 -13.393 17.492 1.00 93.56 166 MET A N 1
ATOM 1270 C CA . MET A 1 166 ? 2.616 -14.213 18.163 1.00 93.56 166 MET A CA 1
ATOM 1271 C C . MET A 1 166 ? 1.622 -13.388 19.000 1.00 93.56 166 MET A C 1
ATOM 1273 O O . MET A 1 166 ? 0.482 -13.798 19.220 1.00 93.56 166 MET A O 1
ATOM 1277 N N . ALA A 1 167 ? 2.017 -12.212 19.500 1.00 94.19 167 ALA A N 1
ATOM 1278 C CA . ALA A 1 167 ? 1.085 -11.308 20.175 1.00 94.19 167 ALA A CA 1
ATOM 1279 C C . ALA A 1 167 ? 0.071 -10.709 19.187 1.00 94.19 167 ALA A C 1
ATOM 1281 O O . ALA A 1 167 ? -1.127 -10.712 19.472 1.00 94.19 167 ALA A O 1
ATOM 1282 N N . SER A 1 168 ? 0.537 -10.272 18.016 1.00 96.12 168 SER A N 1
ATOM 1283 C CA . SER A 1 168 ? -0.313 -9.739 16.946 1.00 96.12 168 SER A CA 1
ATOM 1284 C C . SER A 1 168 ? -1.262 -10.805 16.397 1.00 96.12 168 SER A C 1
ATOM 1286 O O . SER A 1 168 ? -2.451 -10.534 16.241 1.00 96.12 168 SER A O 1
ATOM 1288 N N . GLN A 1 169 ? -0.772 -12.033 16.189 1.00 95.75 169 GLN A N 1
ATOM 1289 C CA . GLN A 1 169 ? -1.609 -13.172 15.805 1.00 95.75 169 GLN A CA 1
ATOM 1290 C C . GLN A 1 169 ? -2.752 -13.391 16.804 1.00 95.75 169 GLN A C 1
ATOM 1292 O O . GLN A 1 169 ? -3.909 -13.426 16.402 1.00 95.75 169 GLN A O 1
ATOM 1297 N N . ARG A 1 170 ? -2.459 -13.452 18.111 1.00 96.12 170 ARG A N 1
ATOM 1298 C CA . ARG A 1 170 ? -3.492 -13.648 19.147 1.00 96.12 170 ARG A CA 1
ATOM 1299 C C . ARG A 1 170 ? -4.556 -12.550 19.148 1.00 96.12 170 ARG A C 1
ATOM 1301 O O . ARG A 1 170 ? -5.714 -12.817 19.460 1.00 96.12 170 ARG A O 1
ATOM 1308 N N . ILE A 1 171 ? -4.189 -11.312 18.816 1.00 96.94 171 ILE A N 1
ATOM 1309 C CA . ILE A 1 171 ? -5.160 -10.220 18.652 1.00 96.94 171 ILE A CA 1
ATOM 1310 C C . ILE A 1 171 ? -6.053 -10.489 17.435 1.00 96.94 171 ILE A C 1
ATOM 1312 O O . ILE A 1 171 ? -7.274 -10.410 17.556 1.00 96.94 171 ILE A O 1
ATOM 1316 N N . LEU A 1 172 ? -5.462 -10.853 16.293 1.00 97.19 172 LEU A N 1
ATOM 1317 C CA . LEU A 1 172 ? -6.185 -11.161 15.054 1.00 97.19 172 LEU A CA 1
ATOM 1318 C C . LEU A 1 172 ? -7.104 -12.387 15.192 1.00 97.19 172 LEU A C 1
ATOM 1320 O O . LEU A 1 172 ? -8.193 -12.407 14.622 1.00 97.19 172 LEU A O 1
ATOM 1324 N N . GLU A 1 173 ? -6.705 -13.384 15.981 1.00 97.06 173 GLU A N 1
ATOM 1325 C CA . GLU A 1 173 ? -7.537 -14.537 16.341 1.00 97.06 173 GLU A CA 1
ATOM 1326 C C . GLU A 1 173 ? -8.738 -14.109 17.184 1.00 97.06 173 GLU A C 1
ATOM 1328 O O . GLU A 1 173 ? -9.869 -14.468 16.866 1.00 97.06 173 GLU A O 1
ATOM 1333 N N . ARG A 1 174 ? -8.521 -13.283 18.217 1.00 96.75 174 ARG A N 1
ATOM 1334 C CA . ARG A 1 174 ? -9.595 -12.802 19.104 1.00 96.75 174 ARG A CA 1
ATOM 1335 C C . ARG A 1 174 ? -10.645 -11.969 18.385 1.00 96.75 174 ARG A C 1
ATOM 1337 O O . ARG A 1 174 ? -11.817 -12.058 18.733 1.00 96.75 174 ARG A O 1
ATOM 1344 N N . VAL A 1 175 ? -10.240 -11.158 17.408 1.00 95.00 175 VAL A N 1
ATOM 1345 C CA . VAL A 1 175 ? -11.202 -10.394 16.599 1.00 95.00 175 VAL A CA 1
ATOM 1346 C C . VAL A 1 175 ? -11.864 -11.255 15.519 1.00 95.00 175 VAL A C 1
ATOM 1348 O O . VAL A 1 175 ? -12.862 -10.829 14.955 1.00 95.00 175 VAL A O 1
ATOM 1351 N N . GLY A 1 176 ? -11.366 -12.469 15.259 1.00 95.50 176 GLY A N 1
ATOM 1352 C CA . GLY A 1 176 ? -11.905 -13.392 14.255 1.00 95.50 176 GLY A CA 1
ATOM 1353 C C . GLY A 1 176 ? -11.386 -13.161 12.833 1.00 95.50 176 GLY A C 1
ATOM 1354 O O . GLY A 1 176 ? -11.957 -13.686 11.888 1.00 95.50 176 GLY A O 1
ATOM 1355 N N . ALA A 1 177 ? -10.312 -12.387 12.656 1.00 95.25 177 ALA A N 1
ATOM 1356 C CA . ALA A 1 177 ? -9.728 -12.099 11.341 1.00 95.25 177 ALA A CA 1
ATOM 1357 C C . ALA A 1 177 ? -8.660 -13.123 10.911 1.00 95.25 177 ALA A C 1
ATOM 1359 O O . ALA A 1 177 ? -8.383 -13.269 9.722 1.00 95.25 177 ALA A O 1
ATOM 1360 N N . TRP A 1 178 ? -8.050 -13.843 11.861 1.00 96.69 178 TRP A N 1
ATOM 1361 C CA . TRP A 1 178 ? -6.913 -14.730 11.576 1.00 96.69 178 TRP A CA 1
ATOM 1362 C C . TRP A 1 178 ? -7.235 -15.873 10.608 1.00 96.69 178 TRP A C 1
ATOM 1364 O O . TRP A 1 178 ? -6.422 -16.193 9.743 1.00 96.69 178 TRP A O 1
ATOM 1374 N N . GLN A 1 179 ? -8.431 -16.461 10.705 1.00 93.75 179 GLN A N 1
ATOM 1375 C CA . GLN A 1 179 ? -8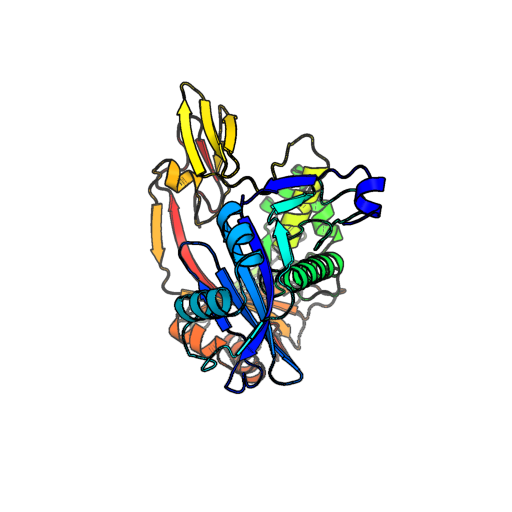.851 -17.530 9.796 1.00 93.75 179 GLN A CA 1
ATOM 1376 C C . GLN A 1 179 ? -8.821 -17.062 8.333 1.00 93.75 179 GLN A C 1
ATOM 1378 O O . GLN A 1 179 ? -8.248 -17.739 7.483 1.00 93.75 179 GLN A O 1
ATOM 1383 N N . HIS A 1 180 ? -9.350 -15.868 8.068 1.00 91.56 180 HIS A N 1
ATOM 1384 C CA . HIS A 1 180 ? -9.386 -15.266 6.737 1.00 91.56 180 HIS A CA 1
ATOM 1385 C C . HIS A 1 180 ? -7.997 -14.914 6.190 1.00 91.56 180 HIS A C 1
ATOM 1387 O O . HIS A 1 180 ? -7.792 -14.935 4.977 1.00 91.56 180 HIS A O 1
ATOM 1393 N N . ILE A 1 181 ? -7.045 -14.589 7.070 1.00 93.00 181 ILE A N 1
ATOM 1394 C CA . ILE A 1 181 ? -5.637 -14.368 6.707 1.00 93.00 181 ILE A CA 1
ATOM 1395 C C . ILE A 1 181 ? -4.998 -15.696 6.286 1.00 93.00 181 ILE A C 1
ATOM 1397 O O . ILE A 1 181 ? -4.386 -15.781 5.221 1.00 93.00 181 ILE A O 1
ATOM 1401 N N . ARG A 1 182 ? -5.196 -16.750 7.090 1.00 92.56 182 ARG A N 1
ATOM 1402 C CA . ARG A 1 182 ? -4.658 -18.095 6.842 1.00 92.56 182 ARG A CA 1
ATOM 1403 C C . ARG A 1 182 ? -5.174 -18.721 5.549 1.00 92.56 182 ARG A C 1
ATOM 1405 O O . ARG A 1 182 ? -4.422 -19.418 4.883 1.00 92.56 182 ARG A O 1
ATOM 1412 N N . GLU A 1 183 ? -6.434 -18.478 5.201 1.00 89.38 183 GLU A N 1
ATOM 1413 C CA . GLU A 1 183 ? -7.054 -18.981 3.966 1.00 89.38 183 GLU A CA 1
ATOM 1414 C C . GLU A 1 183 ? -6.524 -18.302 2.692 1.00 89.38 183 GLU A C 1
ATOM 1416 O O . GLU A 1 183 ? -6.680 -18.854 1.607 1.00 89.38 183 GLU A O 1
ATOM 1421 N N . ARG A 1 184 ? -5.900 -17.121 2.810 1.00 88.06 184 ARG A N 1
ATOM 1422 C CA . ARG A 1 184 ? -5.345 -16.367 1.676 1.00 88.06 184 ARG A CA 1
ATOM 1423 C C . ARG A 1 184 ? -3.869 -16.685 1.462 1.00 88.06 184 ARG A C 1
ATOM 1425 O O . ARG A 1 184 ? -3.520 -17.433 0.553 1.00 88.06 184 ARG A O 1
ATOM 1432 N N . ARG A 1 185 ? -2.993 -16.087 2.275 1.00 89.38 185 ARG A N 1
ATOM 1433 C CA . ARG A 1 185 ? -1.543 -16.281 2.183 1.00 89.38 185 ARG A CA 1
ATOM 1434 C C . ARG A 1 185 ? -0.848 -15.801 3.450 1.00 89.38 185 ARG A C 1
ATOM 1436 O O . ARG A 1 185 ? -1.064 -14.680 3.902 1.00 89.38 185 ARG A O 1
ATOM 1443 N N . LEU A 1 186 ? 0.011 -16.644 4.010 1.00 93.25 186 LEU A N 1
ATOM 1444 C CA . LEU A 1 186 ? 0.917 -16.290 5.097 1.00 93.25 186 LEU A CA 1
ATOM 1445 C C . LEU A 1 186 ? 2.169 -17.163 5.027 1.00 93.25 186 LEU A C 1
ATOM 1447 O O . LEU A 1 186 ? 2.138 -18.256 4.463 1.00 93.25 186 LEU A O 1
ATOM 1451 N N . SER A 1 187 ? 3.257 -16.686 5.620 1.00 96.44 187 SER A N 1
ATOM 1452 C CA . SER A 1 187 ? 4.526 -17.405 5.673 1.00 96.44 187 SER A CA 1
ATOM 1453 C C . SER A 1 187 ? 5.024 -17.498 7.119 1.00 96.44 187 SER A C 1
ATOM 1455 O O . SER A 1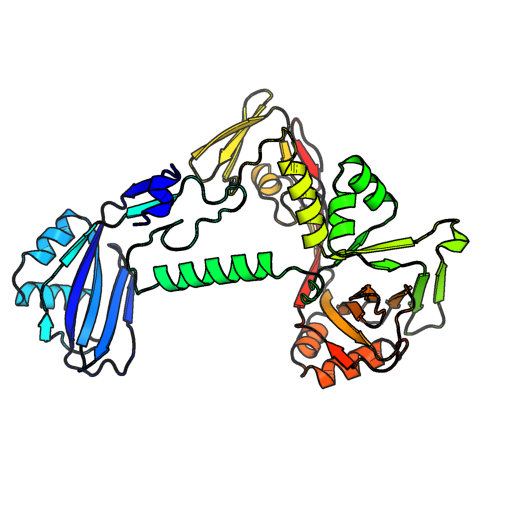 187 ? 5.466 -16.489 7.671 1.00 96.44 187 SER A O 1
ATOM 1457 N N . PRO A 1 188 ? 4.910 -18.659 7.787 1.00 96.75 188 PRO A N 1
ATOM 1458 C CA . PRO A 1 188 ? 5.486 -18.856 9.109 1.00 96.75 188 PRO A CA 1
ATOM 1459 C C . PRO A 1 188 ? 7.014 -18.889 9.033 1.00 96.75 188 PRO A C 1
ATOM 1461 O O . PRO A 1 188 ? 7.588 -19.410 8.075 1.00 96.75 188 PRO A O 1
ATOM 1464 N N . TYR A 1 189 ? 7.674 -18.392 10.076 1.00 97.06 189 TYR A N 1
ATOM 1465 C CA . TYR A 1 189 ? 9.120 -18.529 10.230 1.00 97.06 189 TYR A CA 1
ATOM 1466 C C . TYR A 1 189 ? 9.479 -19.012 11.636 1.00 97.06 189 TYR A C 1
ATOM 1468 O O . TYR A 1 189 ? 8.898 -18.572 12.634 1.00 97.06 189 TYR A O 1
ATOM 1476 N N . SER A 1 190 ? 10.418 -19.952 11.710 1.00 97.12 190 SER A N 1
ATOM 1477 C CA . SER A 1 190 ? 10.870 -20.583 12.953 1.00 97.12 190 SER A CA 1
ATOM 1478 C C . SER A 1 190 ? 12.203 -20.037 13.434 1.00 97.12 190 SER A C 1
ATOM 1480 O O . SER A 1 190 ? 12.512 -20.179 14.612 1.00 97.12 190 SER A O 1
ATOM 1482 N N . ASP A 1 191 ? 12.970 -19.391 12.563 1.00 97.50 191 ASP A N 1
ATOM 1483 C CA . ASP A 1 191 ? 14.340 -18.994 12.854 1.00 97.50 191 ASP A CA 1
ATOM 1484 C C . ASP A 1 191 ? 14.573 -17.528 12.504 1.00 97.50 191 ASP A C 1
ATOM 1486 O O . ASP A 1 191 ? 13.960 -16.970 11.591 1.00 97.50 191 ASP A O 1
ATOM 1490 N N . MET A 1 192 ? 15.463 -16.885 13.253 1.00 96.75 192 MET A N 1
ATOM 1491 C CA . MET A 1 192 ? 15.909 -15.526 12.989 1.00 96.75 192 MET A CA 1
ATOM 1492 C C . MET A 1 192 ? 17.418 -15.430 13.171 1.00 96.75 192 MET A C 1
ATOM 1494 O O . MET A 1 192 ? 17.934 -15.700 14.255 1.00 96.75 192 MET A O 1
ATOM 1498 N N . HIS A 1 193 ? 18.113 -15.015 12.117 1.00 96.88 193 HIS A N 1
ATOM 1499 C CA . HIS A 1 193 ? 19.555 -14.797 12.117 1.00 96.88 193 HIS A CA 1
ATOM 1500 C C . HIS A 1 193 ? 19.848 -13.319 11.910 1.00 96.88 193 HIS A C 1
ATOM 1502 O O . HIS A 1 193 ? 19.462 -12.737 10.897 1.00 96.88 193 HIS A O 1
ATOM 1508 N N . VAL A 1 194 ? 20.562 -12.726 12.862 1.00 96.06 194 VAL A N 1
ATOM 1509 C CA . VAL A 1 194 ? 20.961 -11.321 12.820 1.00 96.06 194 VAL A CA 1
ATOM 1510 C C . VAL A 1 194 ? 22.471 -11.229 12.942 1.00 96.06 194 VAL A C 1
ATOM 1512 O O . VAL A 1 194 ? 23.030 -11.786 13.883 1.00 96.06 194 VAL A O 1
ATOM 1515 N N . TRP A 1 195 ? 23.144 -10.534 12.030 1.00 96.00 195 TRP A N 1
ATOM 1516 C CA . TRP A 1 195 ? 24.595 -10.354 12.109 1.00 96.00 195 TRP A CA 1
ATOM 1517 C C . TRP A 1 195 ? 25.047 -8.961 11.690 1.00 96.00 195 TRP A C 1
ATOM 1519 O O . TRP A 1 195 ? 24.353 -8.241 10.970 1.00 96.00 195 TRP A O 1
ATOM 1529 N N . ASP A 1 196 ? 26.218 -8.587 12.188 1.00 93.12 196 ASP A N 1
ATOM 1530 C CA . ASP A 1 196 ? 26.938 -7.389 11.782 1.00 93.12 196 ASP A CA 1
ATOM 1531 C C . ASP A 1 196 ? 27.786 -7.705 10.546 1.00 93.12 196 ASP A C 1
ATOM 1533 O O . ASP A 1 196 ? 28.577 -8.646 10.543 1.00 93.12 196 ASP A O 1
ATOM 1537 N N . GLY A 1 197 ? 27.598 -6.926 9.487 1.00 85.12 197 GLY A N 1
ATOM 1538 C CA . GLY A 1 197 ? 28.300 -7.074 8.226 1.00 85.12 197 GLY A CA 1
ATOM 1539 C C . GLY A 1 197 ? 29.744 -6.569 8.228 1.00 85.12 197 GLY A C 1
ATOM 1540 O O . GLY A 1 197 ? 30.496 -6.949 7.330 1.00 85.12 197 GLY A O 1
ATOM 1541 N N . SER A 1 198 ? 30.114 -5.728 9.197 1.00 85.69 198 SER A N 1
ATOM 1542 C CA . SER A 1 198 ? 31.462 -5.160 9.361 1.00 85.69 198 SER A CA 1
ATOM 1543 C C . SER A 1 198 ? 32.222 -5.808 10.531 1.00 85.69 198 SER A C 1
ATOM 1545 O O . SER A 1 198 ? 33.441 -5.662 10.650 1.00 85.69 198 SER A O 1
ATOM 1547 N N . GLY A 1 199 ? 31.509 -6.542 11.388 1.00 85.25 199 GLY A N 1
ATOM 1548 C CA . GLY A 1 199 ? 32.031 -7.225 12.568 1.00 85.25 199 GLY A CA 1
ATOM 1549 C C . GLY A 1 199 ? 31.880 -8.748 12.519 1.00 85.25 199 GLY A C 1
ATOM 1550 O O . GLY A 1 199 ? 31.569 -9.348 11.497 1.00 85.25 199 GLY A O 1
ATOM 1551 N N . THR A 1 200 ? 32.115 -9.396 13.662 1.00 86.38 200 THR A N 1
ATOM 1552 C CA . THR A 1 200 ? 31.900 -10.847 13.853 1.00 86.38 200 THR A CA 1
ATOM 1553 C C . THR A 1 200 ? 30.682 -11.155 14.729 1.00 86.38 200 THR A C 1
ATOM 1555 O O . THR A 1 200 ? 30.410 -12.316 15.042 1.00 86.38 200 THR A O 1
ATOM 1558 N N . GLY A 1 201 ? 29.958 -10.115 15.156 1.00 90.56 201 GLY A N 1
ATOM 1559 C CA . GLY A 1 201 ? 28.783 -10.240 16.006 1.00 90.56 201 GLY A CA 1
ATOM 1560 C C . GLY A 1 201 ? 27.628 -10.898 15.260 1.00 90.56 201 GLY A C 1
ATOM 1561 O O . GLY A 1 201 ? 27.245 -10.457 14.180 1.00 90.56 201 GLY A O 1
ATOM 1562 N N . GLN A 1 202 ? 27.052 -11.938 15.855 1.00 94.38 202 GLN A N 1
ATOM 1563 C CA . GLN A 1 202 ? 25.871 -12.612 15.329 1.00 94.38 202 GLN A CA 1
ATOM 1564 C C . GLN A 1 202 ? 24.987 -13.124 16.463 1.00 94.38 202 GLN A C 1
ATOM 1566 O O . GLN A 1 202 ? 25.473 -13.490 17.535 1.00 94.38 202 GLN A O 1
ATOM 1571 N N . ILE A 1 203 ? 23.684 -13.153 16.210 1.00 94.12 203 ILE A N 1
ATOM 1572 C CA . ILE A 1 203 ? 22.659 -13.654 17.116 1.00 94.12 203 ILE A CA 1
ATOM 1573 C C . ILE A 1 203 ? 21.723 -14.557 16.314 1.00 94.12 203 ILE A C 1
ATOM 1575 O O . ILE A 1 203 ? 21.306 -14.215 15.207 1.00 94.12 203 ILE A O 1
ATOM 1579 N N . HIS A 1 204 ? 21.382 -15.706 16.891 1.00 94.56 204 HIS A N 1
ATOM 1580 C CA . HIS A 1 204 ? 20.395 -16.637 16.354 1.00 94.56 204 HIS A CA 1
ATOM 1581 C C . HIS A 1 204 ? 19.300 -16.885 17.388 1.00 94.56 204 HIS A C 1
ATOM 1583 O O . HIS A 1 204 ? 19.582 -17.105 18.568 1.00 94.56 204 HIS A O 1
ATOM 1589 N N . PHE A 1 205 ? 18.053 -16.852 16.928 1.00 90.81 205 PHE A N 1
ATOM 1590 C CA . PHE A 1 205 ? 16.878 -17.253 17.690 1.00 90.81 205 PHE A CA 1
ATOM 1591 C C . PHE A 1 205 ? 16.128 -18.331 16.919 1.00 90.81 205 PHE A C 1
ATOM 1593 O O . PHE A 1 205 ? 15.964 -18.210 15.707 1.00 90.81 205 PHE A O 1
ATOM 1600 N N . SER A 1 206 ? 15.614 -19.332 17.628 1.00 95.44 206 SER A N 1
ATOM 1601 C CA . SER A 1 206 ? 14.736 -20.352 17.062 1.00 95.44 206 SER A CA 1
ATOM 1602 C C . SER A 1 206 ? 13.451 -20.459 17.876 1.00 95.44 206 SER A C 1
ATOM 1604 O O . SER A 1 206 ? 13.429 -20.192 19.078 1.00 95.44 206 SER A O 1
ATOM 1606 N N . ALA A 1 207 ? 12.361 -20.875 17.243 1.00 93.50 207 ALA A N 1
ATOM 1607 C CA . ALA A 1 207 ? 11.077 -21.069 17.907 1.00 93.50 207 ALA A CA 1
ATOM 1608 C C . ALA A 1 207 ? 11.191 -22.115 19.033 1.00 93.50 207 ALA A C 1
ATOM 1610 O O . ALA A 1 207 ? 10.641 -21.933 20.121 1.00 93.50 207 ALA A O 1
ATOM 1611 N N . ALA A 1 208 ? 12.016 -23.146 18.823 1.00 91.69 208 ALA A N 1
ATOM 1612 C CA . ALA A 1 208 ? 12.314 -24.164 19.825 1.00 91.69 208 ALA A CA 1
ATOM 1613 C C . ALA A 1 208 ? 12.937 -23.577 21.106 1.00 91.69 208 ALA A C 1
ATOM 1615 O O . ALA A 1 208 ? 12.562 -23.984 22.211 1.00 91.69 208 ALA A O 1
ATOM 1616 N N . SER A 1 209 ? 13.833 -22.585 20.994 1.00 90.38 209 SER A N 1
ATOM 1617 C CA . SER A 1 209 ? 14.487 -21.985 22.168 1.00 90.38 209 SER A CA 1
ATOM 1618 C C . SER A 1 209 ? 13.520 -21.205 23.065 1.00 90.38 209 SER A C 1
ATOM 1620 O O . SER A 1 209 ? 13.767 -21.078 24.262 1.00 90.38 209 SER A O 1
ATOM 1622 N N . VAL A 1 210 ? 12.385 -20.762 22.516 1.00 87.38 210 VAL A N 1
ATOM 1623 C CA . VAL A 1 210 ? 11.301 -20.077 23.242 1.00 87.38 210 VAL A CA 1
ATOM 1624 C C . VAL A 1 210 ? 10.047 -20.942 23.423 1.00 87.38 210 VAL A C 1
ATOM 1626 O O . VAL A 1 210 ? 9.011 -20.439 23.852 1.00 87.38 210 VAL A O 1
ATOM 1629 N N . HIS A 1 211 ? 10.144 -22.241 23.116 1.00 89.19 211 HIS A N 1
ATOM 1630 C CA . HIS A 1 211 ? 9.068 -23.232 23.247 1.00 89.19 211 HIS A CA 1
ATOM 1631 C C . HIS A 1 211 ? 7.798 -22.837 22.472 1.00 89.19 211 HIS A C 1
ATOM 1633 O O . HIS A 1 211 ? 6.675 -23.035 22.936 1.00 89.19 211 HIS A O 1
ATOM 1639 N N . ALA A 1 212 ? 7.992 -22.262 21.286 1.00 89.31 212 ALA A N 1
ATOM 1640 C CA . ALA A 1 212 ? 6.940 -21.919 20.341 1.00 89.31 212 ALA A CA 1
ATOM 1641 C C . ALA A 1 212 ? 7.049 -22.788 19.080 1.00 89.31 212 ALA A C 1
ATOM 1643 O O . ALA A 1 212 ? 8.122 -23.291 18.752 1.00 89.31 212 ALA A O 1
ATOM 1644 N N . GLU A 1 213 ? 5.943 -22.941 18.351 1.00 91.50 213 GLU A N 1
ATOM 1645 C CA . GLU A 1 213 ? 5.950 -23.603 17.038 1.00 91.50 213 GLU A CA 1
ATOM 1646 C C . GLU A 1 213 ? 6.616 -22.724 15.971 1.00 91.50 213 GLU A C 1
ATOM 1648 O O . GLU A 1 213 ? 7.344 -23.214 15.112 1.00 91.50 213 GLU A O 1
ATOM 1653 N N . VAL A 1 214 ? 6.390 -21.411 16.051 1.00 95.81 214 VAL A N 1
ATOM 1654 C CA . VAL A 1 214 ? 6.936 -20.395 15.145 1.00 95.81 214 VAL A CA 1
ATOM 1655 C C . VAL A 1 214 ? 7.301 -19.141 15.938 1.00 95.81 214 VAL A C 1
ATOM 1657 O O . VAL A 1 214 ? 6.747 -18.888 17.011 1.00 95.81 214 VAL A O 1
ATOM 1660 N N . LEU A 1 215 ? 8.220 -18.333 15.410 1.00 95.00 215 LEU A N 1
ATOM 1661 C CA . LEU A 1 215 ? 8.536 -17.014 15.969 1.00 95.00 215 LEU A CA 1
ATOM 1662 C C . LEU A 1 215 ? 7.496 -15.964 15.549 1.00 95.00 215 LEU A C 1
ATOM 1664 O O . LEU A 1 215 ? 7.184 -15.042 16.310 1.00 95.00 215 LEU A O 1
ATOM 1668 N N . GLY A 1 216 ? 6.939 -16.120 14.350 1.00 96.25 216 GLY A N 1
ATOM 1669 C CA . GLY A 1 216 ? 5.911 -15.249 13.805 1.00 96.25 216 GLY A CA 1
ATOM 1670 C C . GLY A 1 216 ? 5.537 -15.625 12.377 1.00 96.25 216 GLY A C 1
ATOM 1671 O O . GLY A 1 216 ? 5.896 -16.693 11.877 1.00 96.25 216 GLY A O 1
ATOM 1672 N N . HIS A 1 217 ? 4.816 -14.717 11.724 1.00 97.75 217 HIS A N 1
ATOM 1673 C CA . HIS A 1 217 ? 4.357 -14.880 10.349 1.00 97.75 217 HIS A CA 1
ATOM 1674 C C . HIS A 1 217 ? 4.676 -13.637 9.524 1.00 97.75 217 HIS A C 1
ATOM 1676 O O . HIS A 1 217 ? 4.348 -12.525 9.931 1.00 97.75 217 HIS A O 1
ATOM 1682 N N . ILE A 1 218 ? 5.266 -13.816 8.348 1.00 97.44 218 ILE A N 1
ATOM 1683 C CA . ILE A 1 218 ? 5.336 -12.776 7.326 1.00 97.44 218 ILE A CA 1
ATOM 1684 C C . ILE A 1 218 ? 4.018 -12.801 6.556 1.00 97.44 218 ILE A C 1
ATOM 1686 O O . ILE A 1 218 ? 3.625 -13.836 6.011 1.00 97.44 218 ILE A O 1
ATOM 1690 N N . VAL A 1 219 ? 3.310 -11.673 6.555 1.00 95.62 219 VAL A N 1
ATOM 1691 C CA . VAL A 1 219 ? 1.990 -11.547 5.929 1.00 95.62 219 VAL A CA 1
ATOM 1692 C C . VAL A 1 219 ? 1.930 -10.259 5.120 1.00 95.62 219 VAL A C 1
ATOM 1694 O O . VAL A 1 219 ? 2.336 -9.201 5.597 1.00 95.62 219 VAL A O 1
ATOM 1697 N N . GLU A 1 220 ? 1.411 -10.345 3.900 1.00 92.62 220 GLU A N 1
ATOM 1698 C CA . GLU A 1 220 ? 1.134 -9.189 3.046 1.00 92.62 220 GLU A CA 1
ATOM 1699 C C . GLU A 1 220 ? 0.129 -8.252 3.726 1.00 92.62 220 GLU A C 1
ATOM 1701 O O . GLU A 1 220 ? -0.875 -8.692 4.296 1.00 92.62 220 GLU A O 1
ATOM 1706 N N . ASN A 1 221 ? 0.390 -6.945 3.688 1.00 90.56 221 ASN A N 1
ATOM 1707 C CA . ASN A 1 221 ? -0.415 -5.985 4.442 1.00 90.56 221 ASN A CA 1
ATOM 1708 C C . ASN A 1 221 ? -1.884 -5.994 4.000 1.00 90.56 221 ASN A C 1
ATOM 1710 O O . ASN A 1 221 ? -2.772 -5.891 4.851 1.00 90.56 221 ASN A O 1
ATOM 1714 N N . ARG A 1 222 ? -2.156 -6.159 2.701 1.00 87.94 222 ARG A N 1
ATOM 1715 C CA . ARG A 1 222 ? -3.521 -6.318 2.189 1.00 87.94 222 ARG A CA 1
ATOM 1716 C C . ARG A 1 222 ? -4.213 -7.556 2.713 1.00 87.94 222 ARG A C 1
ATOM 1718 O O . ARG A 1 222 ? -5.369 -7.454 3.085 1.00 87.94 222 ARG A O 1
ATOM 1725 N N . VAL A 1 223 ? -3.523 -8.687 2.831 1.00 90.69 223 VAL A N 1
ATOM 1726 C CA . VAL A 1 223 ? -4.132 -9.913 3.365 1.00 90.69 223 VAL A CA 1
ATOM 1727 C C . VAL A 1 223 ? -4.631 -9.689 4.797 1.00 90.69 223 VAL A C 1
ATOM 1729 O O . VAL A 1 223 ? -5.728 -10.127 5.147 1.00 90.69 223 VAL A O 1
ATOM 1732 N N . VAL A 1 224 ? -3.875 -8.946 5.614 1.00 92.25 224 VAL A N 1
ATOM 1733 C CA . VAL A 1 224 ? -4.317 -8.546 6.961 1.00 92.25 224 VAL A CA 1
ATOM 1734 C C . VAL A 1 224 ? -5.542 -7.627 6.896 1.00 92.25 224 VAL A C 1
ATOM 1736 O O . VAL A 1 224 ? -6.507 -7.840 7.631 1.00 92.25 224 VAL A O 1
ATOM 1739 N N . GLN A 1 225 ? -5.519 -6.618 6.020 1.00 90.31 225 GLN A N 1
ATOM 1740 C CA . GLN A 1 225 ? -6.636 -5.684 5.836 1.00 90.31 225 GLN A CA 1
ATOM 1741 C C . GLN A 1 225 ? -7.902 -6.396 5.357 1.00 90.31 225 GLN A C 1
ATOM 1743 O O . GLN A 1 225 ? -8.964 -6.188 5.934 1.00 90.31 225 GLN A O 1
ATOM 1748 N N . ASP A 1 226 ? -7.790 -7.272 4.366 1.00 87.38 226 ASP A N 1
ATOM 1749 C CA . ASP A 1 226 ? -8.892 -8.047 3.808 1.00 87.38 226 ASP A CA 1
ATOM 1750 C C . ASP A 1 226 ? -9.477 -8.999 4.849 1.00 87.38 226 ASP A C 1
ATOM 1752 O O . ASP A 1 226 ? -10.695 -9.118 4.956 1.00 87.38 226 ASP A O 1
ATOM 1756 N N . GLY A 1 227 ? -8.634 -9.635 5.670 1.00 90.06 227 GLY A N 1
ATOM 1757 C CA . GLY A 1 227 ? -9.098 -10.461 6.784 1.00 90.06 227 GLY A CA 1
ATOM 1758 C C . GLY A 1 227 ? -9.902 -9.665 7.818 1.00 90.06 227 GLY A C 1
ATOM 1759 O O . GLY A 1 227 ? -10.940 -10.129 8.292 1.00 90.06 227 GLY A O 1
ATOM 1760 N N . LEU A 1 228 ? -9.464 -8.443 8.136 1.00 90.56 228 LEU A N 1
ATOM 1761 C CA . LEU A 1 228 ? -10.187 -7.533 9.032 1.00 90.56 228 LEU A CA 1
ATOM 1762 C C . LEU A 1 228 ? -11.482 -7.003 8.401 1.00 90.56 228 LEU A C 1
ATOM 1764 O O . LEU A 1 228 ? -12.502 -6.935 9.083 1.00 90.56 228 LEU A O 1
ATOM 1768 N N . LEU A 1 229 ? -11.463 -6.652 7.114 1.00 86.38 229 LEU A N 1
ATOM 1769 C CA . LEU A 1 229 ? -12.633 -6.174 6.373 1.00 86.38 229 LEU A CA 1
ATOM 1770 C C . LEU A 1 229 ? -13.694 -7.265 6.223 1.00 86.38 229 LEU A C 1
ATOM 1772 O O . LEU A 1 229 ? -14.875 -6.981 6.405 1.00 86.38 229 LEU A O 1
ATOM 1776 N N . GLN A 1 230 ? -13.283 -8.507 5.961 1.00 85.75 230 GLN A N 1
ATOM 1777 C CA . GLN A 1 230 ? -14.184 -9.658 5.932 1.00 85.75 230 GLN A CA 1
ATOM 1778 C C . GLN A 1 230 ? -14.896 -9.805 7.278 1.00 85.75 230 GLN A C 1
ATOM 1780 O O . GLN A 1 230 ? -16.121 -9.865 7.338 1.00 85.75 230 GLN A O 1
ATOM 1785 N N . ARG A 1 231 ? -14.137 -9.755 8.379 1.00 88.56 231 ARG A N 1
ATOM 1786 C CA . ARG A 1 231 ? -14.726 -9.832 9.714 1.00 88.56 231 ARG A CA 1
ATOM 1787 C C . ARG A 1 231 ? -15.660 -8.660 10.011 1.00 88.56 231 ARG A C 1
ATOM 1789 O O . ARG A 1 231 ? -16.676 -8.864 10.675 1.00 88.56 231 ARG A O 1
ATOM 1796 N N . LEU A 1 232 ? -15.311 -7.459 9.553 1.00 85.75 232 LEU A N 1
ATOM 1797 C CA . LEU A 1 232 ? -16.123 -6.257 9.714 1.00 85.75 232 LEU A CA 1
ATOM 1798 C C . LEU A 1 232 ? -17.459 -6.378 8.971 1.00 85.75 232 LEU A C 1
ATOM 1800 O O . LEU A 1 232 ? -18.481 -5.974 9.519 1.00 85.75 232 LEU A O 1
ATOM 1804 N N . HIS A 1 233 ? -17.458 -6.964 7.771 1.00 80.81 233 HIS A N 1
ATOM 1805 C CA . HIS A 1 233 ? -18.673 -7.236 7.000 1.00 80.81 233 HIS A CA 1
ATOM 1806 C C . HIS A 1 233 ? -19.648 -8.139 7.765 1.00 80.81 233 HIS A C 1
ATOM 1808 O O . HIS A 1 233 ? -20.842 -7.861 7.806 1.00 80.81 233 HIS A O 1
ATOM 1814 N N . ASP A 1 234 ? -19.122 -9.154 8.450 1.00 80.62 234 ASP A N 1
ATOM 1815 C CA . ASP A 1 234 ? -19.903 -10.103 9.251 1.00 80.62 234 ASP A CA 1
ATOM 1816 C C . ASP A 1 234 ? -20.228 -9.573 10.667 1.00 80.62 234 ASP A C 1
ATOM 1818 O O . ASP A 1 234 ? -20.496 -10.346 11.594 1.00 80.62 234 ASP A O 1
ATOM 1822 N N . SER A 1 235 ? -20.110 -8.264 10.897 1.00 86.56 235 SER A N 1
ATOM 1823 C CA . SER A 1 235 ? -20.317 -7.634 12.203 1.00 86.56 235 SER A CA 1
ATOM 1824 C C . SER A 1 235 ? -21.430 -6.589 12.157 1.00 86.56 235 SER A C 1
ATOM 1826 O O . SER A 1 235 ? -21.812 -6.103 11.100 1.00 86.56 235 SER A O 1
ATOM 1828 N N . GLU A 1 236 ? -21.925 -6.192 13.328 1.00 90.19 236 GLU A N 1
ATOM 1829 C CA . GLU A 1 236 ? -22.912 -5.109 13.457 1.00 90.19 236 GLU A CA 1
ATOM 1830 C C . GLU A 1 236 ? -22.285 -3.706 13.320 1.00 90.19 236 GLU A C 1
ATOM 1832 O O . GLU A 1 236 ? -22.976 -2.691 13.423 1.00 90.19 236 GLU A O 1
ATOM 1837 N N . ILE A 1 237 ? -20.966 -3.620 13.113 1.00 89.12 237 ILE A N 1
ATOM 1838 C CA . ILE A 1 237 ? -20.254 -2.348 13.013 1.00 89.12 237 ILE A CA 1
ATOM 1839 C C . ILE A 1 237 ? -20.559 -1.706 11.656 1.00 89.12 237 ILE A C 1
ATOM 1841 O O . ILE A 1 237 ? -20.203 -2.226 10.600 1.00 89.12 237 ILE A O 1
ATOM 1845 N N . GLY A 1 238 ? -21.172 -0.522 11.685 1.00 84.12 238 GLY A N 1
ATOM 1846 C CA . GLY A 1 238 ? -21.433 0.261 10.481 1.00 84.12 238 GLY A CA 1
ATOM 1847 C C . GLY A 1 238 ? -20.147 0.800 9.847 1.00 84.12 238 GLY A C 1
ATOM 1848 O O . GLY A 1 238 ? -19.393 1.537 10.483 1.00 84.12 238 GLY A O 1
ATOM 1849 N N . LEU A 1 239 ? -19.929 0.490 8.567 1.00 81.00 239 LEU A N 1
ATOM 1850 C CA . LEU A 1 239 ? -18.835 1.042 7.768 1.00 81.00 239 LEU A CA 1
ATOM 1851 C C . LEU A 1 239 ? -19.345 2.173 6.866 1.00 81.00 239 LEU A C 1
ATOM 1853 O O . LEU A 1 239 ? -20.168 1.959 5.977 1.00 81.00 239 LEU A O 1
ATOM 1857 N N . LEU A 1 240 ? -18.811 3.381 7.052 1.00 79.75 240 LEU A N 1
ATOM 1858 C CA . LEU A 1 240 ? -19.066 4.513 6.160 1.00 79.75 240 LEU A CA 1
ATOM 1859 C C . LEU A 1 240 ? -17.932 4.636 5.138 1.00 79.75 240 LEU A C 1
ATOM 1861 O O . LEU A 1 240 ? -16.925 5.303 5.379 1.00 79.75 240 LEU A O 1
ATOM 1865 N N . ALA A 1 241 ? -18.098 3.990 3.984 1.00 75.50 241 ALA A N 1
ATOM 1866 C CA . ALA A 1 241 ? -17.145 4.097 2.884 1.00 75.50 241 ALA A CA 1
ATOM 1867 C C . ALA A 1 241 ? -17.047 5.542 2.359 1.00 75.50 241 ALA A C 1
ATOM 1869 O O . ALA A 1 241 ? -18.025 6.296 2.372 1.00 75.50 241 ALA A O 1
ATOM 1870 N N . ASN A 1 242 ? -15.852 5.923 1.893 1.00 74.44 242 ASN A N 1
ATOM 1871 C CA . ASN A 1 242 ? -15.549 7.241 1.317 1.00 74.44 242 ASN A CA 1
ATOM 1872 C C . ASN A 1 242 ? -15.893 8.442 2.230 1.00 74.44 242 ASN A C 1
ATOM 1874 O O . ASN A 1 242 ? -16.048 9.571 1.765 1.00 74.44 242 ASN A O 1
ATOM 1878 N N . ALA A 1 243 ? -15.978 8.220 3.546 1.00 81.50 243 ALA A N 1
ATOM 1879 C CA . ALA A 1 243 ? -16.281 9.241 4.543 1.00 81.50 243 ALA A CA 1
ATOM 1880 C C . ALA A 1 243 ? -15.035 10.067 4.911 1.00 81.50 243 ALA A C 1
ATOM 1882 O O . ALA A 1 243 ? -14.424 9.882 5.964 1.00 81.50 243 ALA A O 1
ATOM 1883 N N . ARG A 1 244 ? -14.638 10.999 4.036 1.00 87.12 244 ARG A N 1
ATOM 1884 C CA . ARG A 1 244 ? -13.519 11.912 4.319 1.00 87.12 244 ARG A CA 1
ATOM 1885 C C . ARG A 1 244 ? -13.931 12.961 5.353 1.00 87.12 244 ARG A C 1
ATOM 1887 O O . ARG A 1 244 ? -14.851 13.736 5.110 1.00 87.12 244 ARG A O 1
ATOM 1894 N N . LEU A 1 245 ? -13.216 13.013 6.475 1.00 92.75 245 LEU A N 1
ATOM 1895 C CA . LEU A 1 245 ? -13.400 14.027 7.513 1.00 92.75 245 LEU A CA 1
ATOM 1896 C C . LEU A 1 245 ? -12.858 15.390 7.053 1.00 92.75 245 LEU A C 1
ATOM 1898 O O . LEU A 1 245 ? -11.687 15.492 6.682 1.00 92.75 245 LEU A O 1
ATOM 1902 N N . GLU A 1 246 ? -13.685 16.435 7.111 1.00 93.88 246 GLU A N 1
ATOM 1903 C CA . GLU A 1 246 ? -13.277 17.811 6.785 1.00 93.88 246 GLU A CA 1
ATOM 1904 C C . GLU A 1 246 ? -13.169 18.705 8.009 1.00 93.88 246 GLU A C 1
ATOM 1906 O O . GLU A 1 246 ? -12.237 19.502 8.109 1.00 93.88 246 GLU A O 1
ATOM 1911 N N . GLN A 1 247 ? -14.110 18.579 8.943 1.00 94.44 247 GLN A N 1
ATOM 1912 C CA . GLN A 1 247 ? -14.118 19.381 10.159 1.00 94.44 247 GLN A CA 1
ATOM 1913 C C . GLN A 1 247 ? -14.414 18.512 11.368 1.00 94.44 247 GLN A C 1
ATOM 1915 O O . GLN A 1 247 ? -15.202 17.570 11.307 1.00 94.44 247 GLN A O 1
ATOM 1920 N N . MET A 1 248 ? -13.798 18.870 12.486 1.00 94.31 248 MET A N 1
ATOM 1921 C CA . MET A 1 248 ? -14.027 18.230 13.768 1.00 94.31 248 MET A CA 1
ATOM 1922 C C . MET A 1 248 ? -13.986 19.301 14.847 1.00 94.31 248 MET A C 1
ATOM 1924 O O . MET A 1 248 ? -13.030 20.071 14.927 1.00 94.31 248 MET A O 1
ATOM 1928 N N . ARG A 1 249 ? -15.039 19.374 15.658 1.00 93.12 249 ARG A N 1
ATOM 1929 C CA . ARG A 1 249 ? -15.111 20.309 16.782 1.00 93.12 249 ARG A CA 1
ATOM 1930 C C . ARG A 1 249 ? -15.800 19.672 17.968 1.00 93.12 249 ARG A C 1
ATOM 1932 O O . ARG A 1 249 ? -16.658 18.806 17.813 1.00 93.12 249 ARG A O 1
ATOM 1939 N N . ARG A 1 250 ? -15.453 20.154 19.150 1.00 91.00 250 ARG A N 1
ATOM 1940 C CA . ARG A 1 250 ? -16.112 19.744 20.380 1.00 91.00 250 ARG A CA 1
ATOM 1941 C C . ARG A 1 250 ? -17.442 20.484 20.540 1.00 91.00 250 ARG A C 1
ATOM 1943 O O . ARG A 1 250 ? -17.540 21.660 20.193 1.00 91.00 250 ARG A O 1
ATOM 1950 N N . SER A 1 251 ? -18.468 19.788 21.013 1.00 91.00 251 SER A N 1
ATOM 1951 C CA . SER A 1 251 ? -19.830 20.299 21.180 1.00 91.00 251 SER A CA 1
ATOM 1952 C C . SER A 1 251 ? -20.430 19.743 22.473 1.00 91.00 251 SER A C 1
ATOM 1954 O O . SER A 1 251 ? -21.180 18.769 22.439 1.00 91.00 251 SER A O 1
ATOM 1956 N N . GLY A 1 252 ? -20.121 20.382 23.604 1.00 89.06 252 GLY A N 1
ATOM 1957 C CA . GLY A 1 252 ? -20.419 19.827 24.927 1.00 89.06 252 GLY A CA 1
ATOM 1958 C C . GLY A 1 252 ? -19.521 18.622 25.208 1.00 89.06 252 GLY A C 1
ATOM 1959 O O . GLY A 1 252 ? -18.309 18.699 24.983 1.00 89.06 252 GLY A O 1
ATOM 1960 N N . ASP A 1 253 ? -20.126 17.515 25.632 1.00 90.00 253 ASP A N 1
ATOM 1961 C CA . ASP A 1 253 ? -19.414 16.265 25.930 1.00 90.00 253 ASP A CA 1
ATOM 1962 C C . ASP A 1 253 ? -19.077 15.445 24.672 1.00 90.00 253 ASP A C 1
ATOM 1964 O O . ASP A 1 253 ? -18.225 14.561 24.721 1.00 90.00 253 ASP A O 1
ATOM 1968 N N . ASP A 1 254 ? -19.673 15.790 23.525 1.00 95.44 254 ASP A N 1
ATOM 1969 C CA . ASP A 1 254 ? -19.493 15.074 22.262 1.00 95.44 254 ASP A CA 1
ATOM 1970 C C . ASP A 1 254 ? -18.522 15.771 21.301 1.00 95.44 254 ASP A C 1
ATOM 1972 O O . ASP A 1 254 ? -18.319 16.993 21.307 1.00 95.44 254 ASP A O 1
ATOM 1976 N N . TRP A 1 255 ? -18.006 14.983 20.362 1.00 95.44 255 TRP A N 1
ATOM 1977 C CA . TRP A 1 255 ? -17.396 15.458 19.129 1.00 95.44 255 TRP A CA 1
ATOM 1978 C C . TRP A 1 255 ? -18.427 15.531 18.010 1.00 95.44 255 TRP A C 1
ATOM 1980 O O . TRP A 1 255 ? -19.159 14.577 17.754 1.00 95.44 255 TRP A O 1
ATOM 1990 N N . LEU A 1 256 ? -18.445 16.661 17.305 1.00 96.69 256 LEU A N 1
ATOM 1991 C CA . LEU A 1 256 ? -19.177 16.839 16.059 1.00 96.69 256 LEU A CA 1
ATOM 1992 C C . LEU A 1 256 ? -18.192 16.762 14.889 1.00 96.69 256 LEU A C 1
ATOM 1994 O O . LEU A 1 256 ? -17.254 17.561 14.803 1.00 96.69 256 LEU A O 1
ATOM 1998 N N . LEU A 1 257 ? -18.430 15.811 13.992 1.00 96.50 257 LEU A N 1
ATOM 1999 C CA . LEU A 1 257 ? -17.636 15.550 12.801 1.00 96.50 257 LEU A CA 1
ATOM 2000 C C . LEU A 1 257 ? -18.444 15.947 11.566 1.00 96.50 257 LEU A C 1
ATOM 2002 O O . LEU A 1 257 ? -19.591 15.526 11.423 1.00 96.50 257 LEU A O 1
ATOM 2006 N N . THR A 1 258 ? -17.842 16.717 10.666 1.00 96.12 258 THR A N 1
ATOM 2007 C CA . THR A 1 258 ? -18.422 17.057 9.361 1.00 96.12 258 THR A CA 1
ATOM 2008 C C . THR A 1 258 ? -17.622 16.362 8.270 1.00 96.12 258 THR A C 1
ATOM 2010 O O . THR A 1 258 ? -16.402 16.541 8.171 1.00 96.12 258 THR A O 1
ATOM 2013 N N . LEU A 1 259 ? -18.311 15.565 7.461 1.00 92.12 259 LEU A N 1
ATOM 2014 C CA . LEU A 1 259 ? -17.741 14.851 6.326 1.00 92.12 259 LEU A CA 1
ATOM 2015 C C . LEU A 1 259 ? -17.779 15.715 5.059 1.00 92.12 259 LEU A C 1
ATOM 2017 O O . LEU A 1 259 ? -18.589 16.632 4.944 1.00 92.12 259 LEU A O 1
ATOM 2021 N N . ALA A 1 260 ? -16.938 15.377 4.081 1.00 84.06 260 ALA A N 1
ATOM 2022 C CA . ALA A 1 260 ? -16.819 16.105 2.815 1.00 84.06 260 ALA A CA 1
ATOM 2023 C C . ALA A 1 260 ? -18.097 16.127 1.963 1.00 84.06 260 ALA A C 1
ATOM 2025 O O . ALA A 1 260 ? -18.256 16.979 1.095 1.00 84.06 260 ALA A O 1
ATOM 2026 N N . ASP A 1 261 ? -19.013 15.189 2.192 1.00 80.44 261 ASP A N 1
ATOM 2027 C CA . ASP A 1 261 ? -20.316 15.148 1.528 1.00 80.44 261 ASP A CA 1
ATOM 2028 C C . ASP A 1 261 ? -21.412 15.922 2.283 1.00 80.44 261 ASP A C 1
ATOM 2030 O O . ASP A 1 261 ? -22.580 15.869 1.899 1.00 80.44 261 ASP A O 1
ATOM 2034 N N . GLY A 1 262 ? -21.042 16.639 3.349 1.00 88.75 262 GLY A N 1
ATOM 2035 C CA . GLY A 1 262 ? -21.936 17.445 4.176 1.00 88.75 262 GLY A CA 1
ATOM 2036 C C . GLY A 1 262 ? -22.634 16.675 5.298 1.00 88.75 262 GLY A C 1
ATOM 2037 O O . GLY A 1 262 ? -23.288 17.302 6.135 1.00 88.75 262 GLY A O 1
ATOM 2038 N N . ARG A 1 263 ? -22.497 15.341 5.372 1.00 90.62 263 ARG A N 1
ATOM 2039 C CA . ARG A 1 263 ? -23.029 14.570 6.506 1.00 90.62 263 ARG A CA 1
ATOM 2040 C C . ARG A 1 263 ? -22.352 15.002 7.804 1.00 90.62 263 ARG A C 1
ATOM 2042 O O . ARG A 1 263 ? -21.155 15.292 7.838 1.00 90.62 263 ARG A O 1
ATOM 2049 N N . THR A 1 264 ? -23.123 14.995 8.888 1.00 95.00 264 THR A N 1
ATOM 2050 C CA . THR A 1 264 ? -22.617 15.281 10.233 1.00 95.00 264 THR A CA 1
ATOM 2051 C C . THR A 1 264 ? -22.814 14.077 11.137 1.00 95.00 264 THR A C 1
ATOM 2053 O O . THR A 1 264 ? -23.861 13.433 11.105 1.00 95.00 264 THR A O 1
ATOM 2056 N N . LEU A 1 265 ? -21.790 13.768 11.926 1.00 95.00 265 LEU A N 1
ATOM 2057 C CA . LEU A 1 265 ? -21.791 12.676 12.891 1.00 95.00 265 LEU A CA 1
ATOM 2058 C C . LEU A 1 265 ? -21.500 13.236 14.279 1.00 95.00 265 LEU A C 1
ATOM 2060 O O . LEU A 1 265 ? -20.714 14.174 14.427 1.00 95.00 265 LEU A O 1
ATOM 2064 N N . ARG A 1 266 ? -22.124 12.646 15.296 1.00 96.31 266 ARG A N 1
ATOM 2065 C CA . ARG A 1 266 ? -21.834 12.926 16.702 1.00 96.31 266 ARG A CA 1
ATOM 2066 C C . ARG A 1 266 ? -21.319 11.670 17.375 1.00 96.31 266 ARG A C 1
ATOM 2068 O O . ARG A 1 266 ? -21.893 10.602 17.174 1.00 96.31 266 ARG A O 1
ATOM 2075 N N . ALA A 1 267 ? -20.257 11.808 18.158 1.00 95.88 267 ALA A N 1
ATOM 2076 C CA . ALA A 1 267 ? -19.709 10.707 18.933 1.00 95.88 267 ALA A CA 1
ATOM 2077 C C . ALA A 1 267 ? -19.110 11.210 20.256 1.00 95.88 267 ALA A C 1
ATOM 2079 O O . ALA A 1 267 ? -18.355 12.185 20.233 1.00 95.88 267 ALA A O 1
ATOM 2080 N N . PRO A 1 268 ? -19.369 10.532 21.388 1.00 96.25 268 PRO A N 1
ATOM 2081 C CA . PRO A 1 268 ? -18.741 10.865 22.669 1.00 96.25 268 PRO A CA 1
ATOM 2082 C C . PRO A 1 268 ? -17.249 10.493 22.696 1.00 96.25 268 PRO A C 1
ATOM 2084 O O . PRO A 1 268 ? -16.462 11.072 23.442 1.00 96.25 268 PRO A O 1
ATOM 2087 N N . LEU A 1 269 ? -16.841 9.531 21.861 1.00 96.19 269 LEU A N 1
ATOM 2088 C CA . LEU A 1 269 ? -15.459 9.095 21.704 1.00 96.19 269 LEU A CA 1
ATOM 2089 C C . LEU A 1 269 ? -15.107 8.974 20.222 1.00 96.19 269 LEU A C 1
ATOM 2091 O O . LEU A 1 269 ? -15.812 8.314 19.461 1.00 96.19 269 LEU A O 1
ATOM 2095 N N . VAL A 1 270 ? -13.975 9.557 19.837 1.00 96.06 270 VAL A N 1
ATOM 2096 C CA . VAL A 1 270 ? -13.355 9.378 18.523 1.00 96.06 270 VAL A CA 1
ATOM 2097 C C . VAL A 1 270 ? -12.025 8.651 18.691 1.00 96.06 270 VAL A C 1
ATOM 2099 O O . VAL A 1 270 ? -11.182 9.056 19.489 1.00 96.06 270 VAL A O 1
ATOM 2102 N N . ILE A 1 271 ? -11.823 7.583 17.922 1.00 96.25 271 ILE A N 1
ATOM 2103 C CA . ILE A 1 271 ? -10.548 6.866 17.844 1.00 96.25 271 ILE A CA 1
ATOM 2104 C C . ILE A 1 271 ? -9.952 7.129 16.461 1.00 96.25 271 ILE A C 1
ATOM 2106 O O . ILE A 1 271 ? -10.510 6.712 15.448 1.00 96.25 271 ILE A O 1
ATOM 2110 N N . ALA A 1 272 ? -8.829 7.838 16.411 1.00 94.12 272 ALA A N 1
ATOM 2111 C CA . ALA A 1 272 ? -8.116 8.125 15.177 1.00 94.12 272 ALA A CA 1
ATOM 2112 C C . ALA A 1 272 ? -7.127 7.000 14.861 1.00 94.12 272 ALA A C 1
ATOM 2114 O O . ALA A 1 272 ? -6.148 6.802 15.581 1.00 94.12 272 ALA A O 1
ATOM 2115 N N . ALA A 1 273 ? -7.385 6.298 13.761 1.00 92.69 273 ALA A N 1
ATOM 2116 C CA . ALA A 1 273 ? -6.521 5.269 13.184 1.00 92.69 273 ALA A CA 1
ATOM 2117 C C . ALA A 1 273 ? -6.208 5.580 11.704 1.00 92.69 273 ALA A C 1
ATOM 2119 O O . ALA A 1 273 ? -6.059 4.687 10.879 1.00 92.69 273 ALA A O 1
ATOM 2120 N N . ASP A 1 274 ? -6.151 6.866 11.351 1.00 88.31 274 ASP A N 1
ATOM 2121 C CA . ASP A 1 274 ? -6.084 7.403 9.983 1.00 88.31 274 ASP A CA 1
ATOM 2122 C C . ASP A 1 274 ? -4.647 7.667 9.486 1.00 88.31 274 ASP A C 1
ATOM 2124 O O . ASP A 1 274 ? -4.408 8.491 8.600 1.00 88.31 274 ASP A O 1
ATOM 2128 N N . GLY A 1 275 ? -3.677 6.939 10.042 1.00 87.00 275 GLY A N 1
ATOM 2129 C CA . GLY A 1 275 ? -2.323 6.844 9.505 1.00 87.00 275 GLY A CA 1
ATOM 2130 C C . GLY A 1 275 ? -1.376 8.009 9.821 1.00 87.00 275 GLY A C 1
ATOM 2131 O O . GLY A 1 275 ? -1.688 8.968 10.533 1.00 87.00 275 GLY A O 1
ATOM 2132 N N . ALA A 1 276 ? -0.190 7.941 9.208 1.00 81.88 276 ALA A N 1
ATOM 2133 C CA . ALA A 1 276 ? 0.928 8.874 9.385 1.00 81.88 276 ALA A CA 1
ATOM 2134 C C . ALA A 1 276 ? 0.552 10.348 9.240 1.00 81.88 276 ALA A C 1
ATOM 2136 O O . ALA A 1 276 ? 1.148 11.219 9.875 1.00 81.88 276 ALA A O 1
ATOM 2137 N N . ASN A 1 277 ? -0.413 10.631 8.365 1.00 84.50 277 ASN A N 1
ATOM 2138 C CA . ASN A 1 277 ? -0.865 11.965 7.980 1.00 84.50 277 ASN A CA 1
ATOM 2139 C C . ASN A 1 277 ? -2.265 12.274 8.538 1.00 84.50 277 ASN A C 1
ATOM 2141 O O . ASN A 1 277 ? -3.023 13.005 7.899 1.00 84.50 277 ASN A O 1
ATOM 2145 N N . SER A 1 278 ? -2.579 11.717 9.716 1.00 89.56 278 SER A N 1
ATOM 2146 C CA . SER A 1 278 ? -3.862 11.834 10.414 1.00 89.56 278 SER A CA 1
ATOM 2147 C C . SER A 1 278 ? -4.512 13.214 10.274 1.00 89.56 278 SER A C 1
ATOM 2149 O O . SER A 1 278 ? -3.982 14.240 10.725 1.00 89.56 278 SER A O 1
ATOM 2151 N N . ALA A 1 279 ? -5.688 13.231 9.647 1.00 90.75 279 ALA A N 1
ATOM 2152 C CA . ALA A 1 279 ? -6.540 14.402 9.548 1.00 90.75 279 ALA A CA 1
ATOM 2153 C C . ALA A 1 279 ? -7.083 14.777 10.925 1.00 90.75 279 ALA A C 1
ATOM 2155 O O . ALA A 1 279 ? -7.090 15.961 11.257 1.00 90.75 279 ALA A O 1
ATOM 2156 N N . VAL A 1 280 ? -7.457 13.786 11.745 1.00 92.31 280 VAL A N 1
ATOM 2157 C CA . VAL A 1 280 ? -7.940 14.024 13.112 1.00 92.31 280 VAL A CA 1
ATOM 2158 C C . VAL A 1 280 ? -6.884 14.767 13.921 1.00 92.31 280 VAL A C 1
ATOM 2160 O O . VAL A 1 280 ? -7.173 15.820 14.479 1.00 92.31 280 VAL A O 1
ATOM 2163 N N . ARG A 1 281 ? -5.633 14.293 13.901 1.00 89.81 281 ARG A N 1
ATOM 2164 C CA . ARG A 1 281 ? -4.518 14.927 14.616 1.00 89.81 281 ARG A CA 1
ATOM 2165 C C . ARG A 1 281 ? -4.295 16.379 14.185 1.00 89.81 281 ARG A C 1
ATOM 2167 O O . ARG A 1 281 ? -4.058 17.242 15.028 1.00 89.81 281 ARG A O 1
ATOM 2174 N N . ARG A 1 282 ? -4.383 16.658 12.880 1.00 90.12 282 ARG A N 1
ATOM 2175 C CA . ARG A 1 282 ? -4.265 18.020 12.335 1.00 90.12 282 ARG A CA 1
ATOM 2176 C C . ARG A 1 282 ? -5.429 18.909 12.782 1.00 90.12 282 ARG A C 1
ATOM 2178 O O . ARG A 1 282 ? -5.192 20.039 13.194 1.00 90.12 282 ARG A O 1
ATOM 2185 N N . LEU A 1 283 ? -6.662 18.407 12.714 1.00 90.62 283 LEU A N 1
ATOM 2186 C CA . LEU A 1 283 ? -7.880 19.156 13.049 1.00 90.62 283 LEU A CA 1
ATOM 2187 C C . LEU A 1 283 ? -8.005 19.454 14.547 1.00 90.62 283 LEU A C 1
ATOM 2189 O O . LEU A 1 283 ? -8.588 20.467 14.919 1.00 90.62 283 LEU A O 1
ATOM 2193 N N . THR A 1 284 ? -7.432 18.611 15.405 1.00 87.44 284 THR A N 1
ATOM 2194 C CA . THR A 1 284 ? -7.455 18.792 16.864 1.00 87.44 284 THR A CA 1
ATOM 2195 C C . THR A 1 284 ? -6.227 19.530 17.400 1.00 87.44 284 THR A C 1
ATOM 2197 O O . THR A 1 284 ? -6.115 19.747 18.606 1.00 87.44 284 THR A O 1
ATOM 2200 N N . GLY A 1 285 ? -5.299 19.941 16.526 1.00 83.75 285 GLY A N 1
ATOM 2201 C CA . GLY A 1 285 ? -4.086 20.667 16.914 1.00 83.75 285 GLY A CA 1
ATOM 2202 C C . GLY A 1 285 ? -3.074 19.821 17.697 1.00 83.75 285 GLY A C 1
ATOM 2203 O O . GLY A 1 285 ? -2.200 20.365 18.377 1.00 83.75 285 GLY A O 1
ATOM 2204 N N . CYS A 1 286 ? -3.170 18.492 17.622 1.00 82.00 286 CYS A N 1
ATOM 2205 C CA . CYS A 1 286 ? -2.239 17.583 18.278 1.00 82.00 286 CYS A CA 1
ATOM 2206 C C . CYS A 1 286 ? -0.855 17.673 17.616 1.00 82.00 286 CYS A C 1
ATOM 2208 O O . CYS A 1 286 ? -0.622 17.167 16.520 1.00 82.00 286 CYS A O 1
ATOM 2210 N N . GLN A 1 287 ? 0.089 18.317 18.303 1.00 82.62 287 GLN A N 1
ATOM 2211 C CA . GLN A 1 287 ? 1.458 18.480 17.817 1.00 82.62 287 GLN A CA 1
ATOM 2212 C C . GLN A 1 287 ? 2.184 17.135 17.685 1.00 82.62 287 GLN A C 1
ATOM 2214 O O . GLN A 1 287 ? 2.076 16.273 18.560 1.00 82.62 287 GLN A O 1
ATOM 2219 N N . THR A 1 288 ? 3.008 17.007 16.649 1.00 79.25 288 THR A N 1
ATOM 2220 C CA . THR A 1 288 ? 3.943 15.894 16.458 1.00 79.25 288 THR A CA 1
ATOM 2221 C C . THR A 1 288 ? 5.384 16.347 16.644 1.00 79.25 288 THR A C 1
ATOM 2223 O O . THR A 1 288 ? 5.720 17.521 16.480 1.00 79.25 288 THR A O 1
ATOM 2226 N N . ARG A 1 289 ? 6.243 15.402 17.007 1.00 77.44 289 ARG A N 1
ATOM 2227 C CA . ARG A 1 289 ? 7.682 15.473 16.778 1.00 77.44 289 ARG A CA 1
ATOM 2228 C C . ARG A 1 289 ? 7.994 14.535 15.615 1.00 77.44 289 ARG A C 1
ATOM 2230 O O . ARG A 1 289 ? 7.486 13.416 15.595 1.00 77.44 289 ARG A O 1
ATOM 2237 N N . GLU A 1 290 ? 8.755 15.022 14.648 1.00 77.75 290 GLU A N 1
ATOM 2238 C CA . GLU A 1 290 ? 9.182 14.258 13.477 1.00 77.75 290 GLU A CA 1
ATOM 2239 C C . GLU A 1 290 ? 10.705 14.277 13.438 1.00 77.75 290 GLU A C 1
ATOM 2241 O O . GLU A 1 290 ? 11.319 15.330 13.626 1.00 77.75 290 GLU A O 1
ATOM 2246 N N . TRP A 1 291 ? 11.288 13.104 13.231 1.00 77.12 291 TRP A N 1
ATOM 2247 C CA . TRP A 1 291 ? 12.712 12.927 13.003 1.00 77.12 291 TRP A CA 1
ATOM 2248 C C . TRP A 1 291 ? 12.874 12.197 11.678 1.00 77.12 291 TRP A C 1
ATOM 2250 O O . TRP A 1 291 ? 12.256 11.155 11.448 1.00 77.12 291 TRP A O 1
ATOM 2260 N N . ASP A 1 292 ? 13.674 12.777 10.792 1.00 73.88 292 ASP A N 1
ATOM 2261 C CA . ASP A 1 292 ? 14.055 12.120 9.552 1.00 73.88 292 ASP A CA 1
ATOM 2262 C C . ASP A 1 292 ? 15.217 11.174 9.858 1.00 73.88 292 ASP A C 1
ATOM 2264 O O . ASP A 1 292 ? 16.237 11.607 10.400 1.00 73.88 292 ASP A O 1
ATOM 2268 N N . TYR A 1 293 ? 15.061 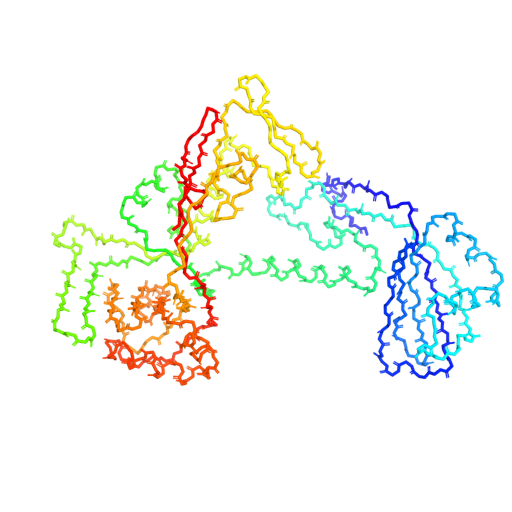9.888 9.541 1.00 72.00 293 TYR A N 1
ATOM 2269 C CA . TYR A 1 293 ? 16.156 8.931 9.689 1.00 72.00 293 TYR A CA 1
ATOM 2270 C C . TYR A 1 293 ? 17.248 9.152 8.643 1.00 72.00 293 TYR A C 1
ATOM 2272 O O . TYR A 1 293 ? 18.305 8.537 8.751 1.00 72.00 293 TYR A O 1
ATOM 2280 N N . LEU A 1 294 ? 17.012 10.005 7.637 1.00 81.69 294 LEU A N 1
ATOM 2281 C CA . LEU A 1 294 ? 17.894 10.220 6.491 1.00 81.69 294 LEU A CA 1
ATOM 2282 C C . LEU A 1 294 ? 18.226 8.902 5.782 1.00 81.69 294 LEU A C 1
ATOM 2284 O O . LEU A 1 294 ? 19.327 8.730 5.268 1.00 81.69 294 LEU A O 1
ATOM 2288 N N . HIS A 1 295 ? 17.268 7.970 5.784 1.00 86.25 295 HIS A N 1
ATOM 2289 C CA . HIS A 1 295 ? 17.355 6.661 5.148 1.00 86.25 295 HIS A CA 1
ATOM 2290 C C . HIS A 1 295 ? 16.067 6.367 4.384 1.00 86.25 295 HIS A C 1
ATOM 2292 O O . HIS A 1 295 ? 14.967 6.748 4.793 1.00 86.25 295 HIS A O 1
ATOM 2298 N N . HIS A 1 296 ? 16.203 5.658 3.272 1.00 94.00 296 HIS A N 1
ATOM 2299 C CA . HIS A 1 296 ? 15.099 5.099 2.507 1.00 94.00 296 HIS A CA 1
ATOM 2300 C C . HIS A 1 296 ? 15.157 3.572 2.576 1.00 94.00 296 HIS A C 1
ATOM 2302 O O . HIS A 1 296 ? 16.241 2.995 2.611 1.00 94.00 296 HIS A O 1
ATOM 2308 N N . ALA A 1 297 ? 13.995 2.923 2.568 1.00 94.19 297 ALA A N 1
ATOM 2309 C CA . ALA A 1 297 ? 13.874 1.478 2.451 1.00 94.19 297 ALA A CA 1
ATOM 2310 C C . ALA A 1 297 ? 13.474 1.093 1.027 1.00 94.19 297 ALA A C 1
ATOM 2312 O O . ALA A 1 297 ? 12.408 1.492 0.549 1.00 94.19 297 ALA A O 1
ATOM 2313 N N . ILE A 1 298 ? 14.308 0.287 0.375 1.00 96.88 298 ILE A N 1
ATOM 2314 C CA . ILE A 1 298 ? 13.931 -0.430 -0.841 1.00 96.88 298 ILE A CA 1
ATOM 2315 C C . ILE A 1 298 ? 13.229 -1.717 -0.423 1.00 96.88 298 ILE A C 1
ATOM 2317 O O . ILE A 1 298 ? 13.788 -2.516 0.331 1.00 96.88 298 ILE A O 1
ATOM 2321 N N . VAL A 1 299 ? 12.011 -1.914 -0.919 1.00 96.19 299 VAL A N 1
ATOM 2322 C CA . VAL A 1 299 ? 11.224 -3.126 -0.697 1.00 96.19 299 VAL A CA 1
ATOM 2323 C C . VAL A 1 299 ? 10.842 -3.760 -2.027 1.00 96.19 299 VAL A C 1
ATOM 2325 O O . VAL A 1 299 ? 10.425 -3.080 -2.966 1.00 96.19 299 VAL A O 1
ATOM 2328 N N . THR A 1 300 ? 11.029 -5.071 -2.111 1.00 95.50 300 THR A N 1
ATOM 2329 C CA . THR A 1 300 ? 10.591 -5.916 -3.225 1.00 95.50 300 THR A CA 1
ATOM 2330 C C . THR A 1 300 ? 10.623 -7.378 -2.790 1.00 95.50 300 THR A C 1
ATOM 2332 O O . THR A 1 300 ? 11.275 -7.717 -1.800 1.00 95.50 300 THR A O 1
ATOM 2335 N N . SER A 1 301 ? 9.939 -8.241 -3.529 1.00 95.75 301 SER A N 1
ATOM 2336 C CA . SER A 1 301 ? 10.094 -9.685 -3.397 1.00 95.75 301 SER A CA 1
ATOM 2337 C C . SER A 1 301 ? 11.183 -10.183 -4.336 1.00 95.75 301 SER A C 1
ATOM 2339 O O . SER A 1 301 ? 11.275 -9.749 -5.481 1.00 95.75 301 SER A O 1
ATOM 2341 N N . VAL A 1 302 ? 12.015 -11.099 -3.857 1.00 96.94 302 VAL A N 1
ATOM 2342 C CA . VAL A 1 302 ? 13.121 -11.684 -4.615 1.00 96.94 302 VAL A CA 1
ATOM 2343 C C . VAL A 1 302 ? 13.065 -13.199 -4.564 1.00 96.94 302 VAL A C 1
ATOM 2345 O O . VAL A 1 302 ? 12.627 -13.775 -3.566 1.00 96.94 302 VAL A O 1
ATOM 2348 N N . ARG A 1 303 ? 13.527 -13.843 -5.636 1.00 97.38 303 ARG A N 1
ATOM 2349 C CA . ARG A 1 303 ? 13.687 -15.296 -5.702 1.00 97.38 303 ARG A CA 1
ATOM 2350 C C . ARG A 1 303 ? 15.159 -15.660 -5.569 1.00 97.38 303 ARG A C 1
ATOM 2352 O O . ARG A 1 303 ? 15.969 -15.209 -6.372 1.00 97.38 303 ARG A O 1
ATOM 2359 N N . CYS A 1 304 ? 15.489 -16.505 -4.606 1.00 98.19 304 CYS A N 1
ATOM 2360 C CA . CYS A 1 304 ? 16.841 -16.985 -4.343 1.00 98.19 304 CYS A CA 1
ATOM 2361 C C . CYS A 1 304 ? 17.053 -18.403 -4.893 1.00 98.19 304 CYS A C 1
ATOM 2363 O O . CYS A 1 304 ? 16.102 -19.177 -5.053 1.00 98.19 304 CYS A O 1
ATOM 2365 N N . ALA A 1 305 ? 18.307 -18.749 -5.180 1.00 97.94 305 ALA A N 1
ATOM 2366 C CA . ALA A 1 305 ? 18.696 -20.086 -5.615 1.00 97.94 305 ALA A CA 1
ATOM 2367 C C . ALA A 1 305 ? 18.466 -21.127 -4.512 1.00 97.94 305 ALA A C 1
ATOM 2369 O O . ALA A 1 305 ? 17.883 -22.176 -4.778 1.00 97.94 305 ALA A O 1
ATOM 2370 N N . GLU A 1 306 ? 18.835 -20.800 -3.273 1.00 98.12 306 GLU A N 1
ATOM 2371 C CA . GLU A 1 306 ? 18.653 -21.672 -2.113 1.00 98.12 306 GLU A CA 1
ATOM 2372 C C . GLU A 1 306 ? 17.381 -21.317 -1.330 1.00 98.12 306 GLU A C 1
ATOM 2374 O O . GLU A 1 306 ? 16.964 -20.152 -1.308 1.00 98.12 306 GLU A O 1
ATOM 2379 N N . PRO A 1 307 ? 16.743 -22.301 -0.671 1.00 98.06 307 PRO A N 1
ATOM 2380 C CA . PRO A 1 307 ? 15.570 -22.040 0.142 1.00 98.06 307 PRO A CA 1
ATOM 2381 C C . PRO A 1 307 ? 15.939 -21.267 1.414 1.00 98.06 307 PRO A C 1
ATOM 2383 O O . PRO A 1 307 ? 16.955 -21.535 2.051 1.00 98.06 307 PRO A O 1
ATOM 2386 N N . HIS A 1 308 ? 15.061 -20.366 1.851 1.00 97.81 308 HIS A N 1
ATOM 2387 C CA . HIS A 1 308 ? 15.230 -19.560 3.061 1.00 97.81 308 HIS A CA 1
ATOM 2388 C C . HIS A 1 308 ? 15.069 -20.345 4.371 1.00 97.81 308 HIS A C 1
ATOM 2390 O O . HIS A 1 308 ? 15.249 -19.761 5.434 1.00 97.81 308 HIS A O 1
ATOM 2396 N N . GLN A 1 309 ? 14.672 -21.625 4.315 1.00 96.69 309 GLN A N 1
ATOM 2397 C CA . GLN A 1 309 ? 14.543 -22.534 5.469 1.00 96.69 309 GLN A CA 1
ATOM 2398 C C . GLN A 1 309 ? 13.711 -21.938 6.616 1.00 96.69 309 GLN A C 1
ATOM 2400 O O . GLN A 1 309 ? 14.152 -21.898 7.758 1.00 96.69 309 GLN A O 1
ATOM 2405 N N . ALA A 1 310 ? 12.536 -21.386 6.291 1.00 97.12 310 ALA A N 1
ATOM 2406 C CA . ALA A 1 310 ? 11.672 -20.668 7.241 1.00 97.12 310 ALA A CA 1
ATOM 2407 C C . ALA A 1 310 ? 12.416 -19.678 8.180 1.00 97.12 310 ALA A C 1
ATOM 2409 O O . ALA A 1 310 ? 12.057 -19.543 9.351 1.00 97.12 310 ALA A O 1
ATOM 2410 N N . THR A 1 311 ? 13.452 -18.994 7.678 1.00 97.88 311 THR A N 1
ATOM 2411 C CA . THR A 1 311 ? 14.327 -18.125 8.476 1.00 97.88 311 THR A CA 1
ATOM 2412 C C . THR A 1 311 ? 14.200 -16.664 8.050 1.00 97.88 311 THR A C 1
ATOM 2414 O O . THR A 1 311 ? 14.291 -16.346 6.864 1.00 97.88 311 THR A O 1
ATOM 2417 N N . ALA A 1 312 ? 14.016 -15.768 9.021 1.00 97.81 312 ALA A N 1
ATOM 2418 C CA . ALA A 1 312 ? 14.142 -14.326 8.843 1.00 97.81 312 ALA A CA 1
ATOM 2419 C C . ALA A 1 312 ? 15.605 -13.901 9.032 1.00 97.81 312 ALA A C 1
ATOM 2421 O O . ALA A 1 312 ? 16.196 -14.102 10.093 1.00 97.81 312 ALA A O 1
ATOM 2422 N N . TRP A 1 313 ? 16.197 -13.297 8.009 1.00 97.88 313 TRP A N 1
ATOM 2423 C CA . TRP A 1 313 ? 17.604 -12.904 8.018 1.00 97.88 313 TRP A CA 1
ATOM 2424 C C . TRP A 1 313 ? 17.721 -11.391 8.104 1.00 97.88 313 TRP A C 1
ATOM 2426 O O . TRP A 1 313 ? 17.000 -10.684 7.402 1.00 97.88 313 TRP A O 1
ATOM 2436 N N . GLN A 1 314 ? 18.650 -10.886 8.910 1.00 97.50 314 GLN A N 1
ATOM 2437 C CA . GLN A 1 314 ? 18.947 -9.462 8.973 1.00 97.50 314 GLN A CA 1
ATOM 2438 C C . GLN A 1 314 ? 20.444 -9.214 9.118 1.00 97.50 314 GLN A C 1
ATOM 2440 O O . GLN A 1 314 ? 21.073 -9.623 10.089 1.00 97.50 314 GLN A O 1
ATOM 2445 N N . ARG A 1 315 ? 21.000 -8.467 8.174 1.00 96.12 315 ARG A N 1
ATOM 2446 C CA . ARG A 1 315 ? 22.376 -7.989 8.223 1.00 96.12 315 ARG A CA 1
ATOM 2447 C C . ARG A 1 315 ? 22.381 -6.502 8.529 1.00 96.12 315 ARG A C 1
ATOM 2449 O O . ARG A 1 315 ? 21.670 -5.743 7.876 1.00 96.12 315 ARG A O 1
ATOM 2456 N N . PHE A 1 316 ? 23.191 -6.072 9.485 1.00 94.31 316 PHE A N 1
ATOM 2457 C CA . PHE A 1 316 ? 23.495 -4.656 9.667 1.00 94.31 316 PHE A CA 1
ATOM 2458 C C . PHE A 1 316 ? 24.699 -4.276 8.812 1.00 94.31 316 PHE A C 1
ATOM 2460 O O . PHE A 1 316 ? 25.695 -4.991 8.784 1.00 94.31 316 PHE A O 1
ATOM 2467 N N . THR A 1 317 ? 24.591 -3.166 8.090 1.00 89.94 317 THR A N 1
ATOM 2468 C CA . THR A 1 317 ? 25.678 -2.603 7.284 1.00 89.94 317 THR A CA 1
ATOM 2469 C C . THR A 1 317 ? 25.942 -1.170 7.722 1.00 89.94 317 THR A C 1
ATOM 2471 O O . THR A 1 317 ? 25.112 -0.584 8.422 1.00 89.94 317 THR A O 1
ATOM 2474 N N . ASP A 1 318 ? 27.055 -0.593 7.272 1.00 87.69 318 ASP A N 1
ATOM 2475 C CA . ASP A 1 318 ? 27.403 0.803 7.559 1.00 87.69 318 ASP A CA 1
ATOM 2476 C C . ASP A 1 318 ? 26.318 1.786 7.075 1.00 87.69 318 ASP A C 1
ATOM 2478 O O . ASP A 1 318 ? 26.087 2.815 7.706 1.00 87.69 318 ASP A O 1
ATOM 2482 N N . ASP A 1 319 ? 25.606 1.437 5.997 1.00 87.62 319 ASP A N 1
ATOM 2483 C CA . ASP A 1 319 ? 24.536 2.252 5.413 1.00 87.62 319 ASP A CA 1
ATOM 2484 C C . ASP A 1 319 ? 23.142 1.918 5.969 1.00 87.62 319 ASP A C 1
ATOM 2486 O O . ASP A 1 319 ? 22.163 2.532 5.561 1.00 87.62 319 ASP A O 1
ATOM 2490 N N . GLY A 1 320 ? 23.015 0.932 6.859 1.00 91.31 320 GLY A N 1
ATOM 2491 C CA . GLY A 1 320 ? 21.733 0.507 7.425 1.00 91.31 320 GLY A CA 1
ATOM 2492 C C . GLY A 1 320 ? 21.439 -0.990 7.282 1.00 91.31 320 GLY A C 1
ATOM 2493 O O . GLY A 1 320 ? 22.237 -1.751 6.725 1.00 91.31 320 GLY A O 1
ATOM 2494 N N . PRO A 1 321 ? 20.315 -1.462 7.851 1.00 94.94 321 PRO A N 1
ATOM 2495 C CA . PRO A 1 321 ? 19.959 -2.875 7.842 1.00 94.94 321 PRO A CA 1
ATOM 2496 C C . PRO A 1 321 ? 19.425 -3.358 6.487 1.00 94.94 321 PRO A C 1
ATOM 2498 O O . PRO A 1 321 ? 18.655 -2.673 5.811 1.00 94.94 321 PRO A O 1
ATOM 2501 N N . LEU A 1 322 ? 19.765 -4.601 6.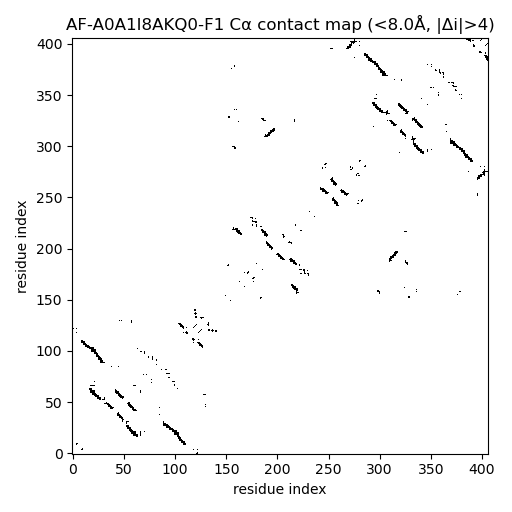156 1.00 97.25 322 LEU A N 1
ATOM 2502 C CA . LEU A 1 322 ? 19.210 -5.384 5.060 1.00 97.25 322 LEU A CA 1
ATOM 2503 C C . LEU A 1 322 ? 18.536 -6.632 5.632 1.00 97.25 322 LEU A C 1
ATOM 2505 O O . LEU A 1 322 ? 19.206 -7.490 6.206 1.00 97.25 322 LEU A O 1
ATOM 2509 N N . ALA A 1 323 ? 17.220 -6.740 5.462 1.00 97.62 323 ALA A N 1
ATOM 2510 C CA . ALA A 1 323 ? 16.448 -7.900 5.891 1.00 97.62 323 ALA A CA 1
ATOM 2511 C C . ALA A 1 323 ? 15.944 -8.725 4.700 1.00 97.62 323 ALA A C 1
ATOM 2513 O O . ALA A 1 323 ? 15.524 -8.153 3.696 1.00 97.62 323 ALA A O 1
ATOM 2514 N N . PHE A 1 324 ? 15.941 -10.051 4.848 1.00 98.31 324 PHE A N 1
ATOM 2515 C CA . PHE A 1 324 ? 15.258 -11.013 3.979 1.00 98.31 324 PHE A CA 1
ATOM 2516 C C . PHE A 1 324 ? 14.205 -11.745 4.813 1.00 98.31 324 PHE A C 1
ATOM 2518 O O . PHE A 1 324 ? 14.531 -12.512 5.721 1.00 98.31 324 PHE A O 1
ATOM 2525 N N . LEU A 1 325 ? 12.937 -11.488 4.509 1.00 98.06 325 LEU A N 1
ATOM 2526 C CA . LEU A 1 325 ? 11.780 -12.035 5.206 1.00 98.06 325 LEU A CA 1
ATOM 2527 C C . LEU A 1 325 ? 11.198 -13.195 4.388 1.00 98.06 325 LEU A C 1
ATOM 2529 O O . LEU A 1 325 ? 10.844 -12.976 3.229 1.00 98.06 325 LEU A O 1
ATOM 2533 N N . PRO A 1 326 ? 11.083 -14.408 4.951 1.00 97.81 326 PRO A N 1
ATOM 2534 C CA . PRO A 1 326 ? 10.725 -15.602 4.195 1.00 97.81 326 PRO A CA 1
ATOM 2535 C C . PRO A 1 326 ? 9.282 -15.530 3.691 1.00 97.81 326 PRO A C 1
ATOM 2537 O O . PRO A 1 326 ? 8.364 -15.243 4.464 1.00 97.81 326 PRO A O 1
ATOM 2540 N N . LEU A 1 327 ? 9.064 -15.834 2.414 1.00 96.25 327 LEU A N 1
ATOM 2541 C CA . LEU A 1 327 ? 7.753 -15.894 1.773 1.00 96.25 327 LEU A CA 1
ATOM 2542 C C . LEU A 1 327 ? 7.496 -17.290 1.206 1.00 96.25 327 LEU A C 1
ATOM 2544 O O . LEU A 1 327 ? 8.335 -17.872 0.523 1.00 96.25 327 LEU A O 1
ATOM 2548 N N . LEU A 1 328 ? 6.279 -17.786 1.417 1.00 93.00 328 LEU A N 1
ATOM 2549 C CA . LEU A 1 328 ? 5.813 -19.036 0.833 1.00 93.00 328 LEU A CA 1
ATOM 2550 C C . LEU A 1 328 ? 4.990 -18.773 -0.427 1.00 93.00 328 LEU A C 1
ATOM 2552 O O . LEU A 1 328 ? 4.031 -18.000 -0.402 1.00 93.00 328 LEU A O 1
ATOM 2556 N N . ARG A 1 329 ? 5.328 -19.480 -1.508 1.00 88.00 329 ARG A N 1
ATOM 2557 C CA . ARG A 1 329 ? 4.498 -19.597 -2.716 1.00 88.00 329 ARG A CA 1
ATOM 2558 C C . ARG A 1 329 ? 4.344 -21.072 -3.054 1.00 88.00 329 ARG A C 1
ATOM 2560 O O . ARG A 1 329 ? 5.341 -21.726 -3.335 1.00 88.00 329 ARG A O 1
ATOM 2567 N N . ASP A 1 330 ? 3.128 -21.602 -2.958 1.00 83.19 330 ASP A N 1
ATOM 2568 C CA . ASP A 1 330 ? 2.815 -23.011 -3.255 1.00 83.19 330 ASP A CA 1
ATOM 2569 C C . ASP A 1 330 ? 3.741 -24.015 -2.541 1.00 83.19 330 ASP A C 1
ATOM 2571 O O . ASP A 1 330 ? 4.225 -24.987 -3.118 1.00 83.19 330 ASP A O 1
ATOM 2575 N N . GLY A 1 331 ? 4.055 -23.735 -1.271 1.00 84.56 331 GLY A N 1
ATOM 2576 C CA . GLY A 1 331 ? 4.973 -24.537 -0.453 1.00 84.56 331 GLY A CA 1
ATOM 2577 C C . GLY A 1 331 ? 6.465 -24.352 -0.768 1.00 84.56 331 GLY A C 1
ATOM 2578 O O . GLY A 1 331 ? 7.304 -24.878 -0.038 1.00 84.56 331 GLY A O 1
ATOM 2579 N N . GLN A 1 332 ? 6.821 -23.585 -1.802 1.00 91.06 332 GLN A N 1
ATOM 2580 C CA . GLN A 1 332 ? 8.208 -23.259 -2.129 1.00 91.06 332 GLN A CA 1
ATOM 2581 C C . GLN A 1 332 ? 8.763 -22.203 -1.173 1.00 91.06 332 GLN A C 1
ATOM 2583 O O . GLN A 1 332 ? 8.101 -21.208 -0.876 1.00 91.06 332 GLN A O 1
ATOM 2588 N N . GLN A 1 333 ? 10.016 -22.401 -0.763 1.00 96.06 333 GLN A N 1
ATOM 2589 C CA . GLN A 1 333 ? 10.734 -21.553 0.195 1.00 96.06 333 GLN A CA 1
ATOM 2590 C C . GLN A 1 333 ? 11.848 -20.727 -0.458 1.00 96.06 333 GLN A C 1
ATOM 2592 O O . GLN A 1 333 ? 12.857 -20.432 0.165 1.00 96.06 333 GLN A O 1
ATOM 2597 N N . HIS A 1 334 ? 11.719 -20.399 -1.740 1.00 97.06 334 HIS A N 1
ATOM 2598 C CA . HIS A 1 334 ? 12.757 -19.673 -2.483 1.00 97.06 334 HIS A CA 1
ATOM 2599 C C . HIS A 1 334 ? 12.492 -18.171 -2.575 1.00 97.06 334 HIS A C 1
ATOM 2601 O O . HIS A 1 334 ? 13.266 -17.460 -3.205 1.00 97.06 334 HIS A O 1
ATOM 2607 N N . TRP A 1 335 ? 11.395 -17.683 -1.998 1.00 97.00 335 TRP A N 1
ATOM 2608 C CA . TRP A 1 335 ? 10.997 -16.286 -2.106 1.00 97.00 335 TRP A CA 1
ATOM 2609 C C . TRP A 1 335 ? 11.218 -15.552 -0.793 1.00 97.00 335 TRP A C 1
ATOM 2611 O O . TRP A 1 335 ? 10.866 -16.053 0.269 1.00 97.00 335 TRP A O 1
ATOM 2621 N N . CYS A 1 336 ? 11.753 -14.340 -0.866 1.00 98.00 336 CYS A N 1
ATOM 2622 C CA . CYS A 1 336 ? 11.896 -13.461 0.286 1.00 98.00 336 CYS A CA 1
ATOM 2623 C C . CYS A 1 336 ? 11.369 -12.068 -0.053 1.00 98.00 336 CYS A C 1
ATOM 2625 O O . CYS A 1 336 ? 11.652 -11.556 -1.130 1.00 98.00 336 CYS A O 1
ATOM 2627 N N . SER A 1 337 ? 10.672 -11.417 0.875 1.00 97.69 337 SER A N 1
ATOM 2628 C CA . SER A 1 337 ? 10.508 -9.963 0.829 1.00 97.69 337 SER A CA 1
ATOM 2629 C C . SER A 1 337 ? 11.764 -9.342 1.411 1.00 97.69 337 SER A C 1
ATOM 2631 O O . SER A 1 337 ? 12.151 -9.682 2.529 1.00 97.69 337 SER A O 1
ATOM 2633 N N . ILE A 1 338 ? 12.376 -8.401 0.704 1.00 97.62 338 ILE A N 1
ATOM 2634 C CA . ILE A 1 338 ? 13.498 -7.643 1.250 1.00 97.62 338 ILE A CA 1
ATOM 2635 C C . ILE A 1 338 ? 13.052 -6.308 1.831 1.00 97.62 338 ILE A C 1
ATOM 2637 O O . ILE A 1 338 ? 12.103 -5.686 1.351 1.00 97.62 338 ILE A O 1
ATOM 2641 N N . VAL A 1 339 ? 13.782 -5.856 2.847 1.00 96.88 339 VAL A N 1
ATOM 2642 C CA . VAL A 1 339 ? 13.761 -4.471 3.321 1.00 96.88 339 VAL A CA 1
ATOM 2643 C C . VAL A 1 339 ? 15.206 -4.005 3.403 1.00 96.88 339 VAL A C 1
ATOM 2645 O O . VAL A 1 339 ? 15.928 -4.365 4.332 1.00 96.88 339 VAL A O 1
ATOM 2648 N N . TRP A 1 340 ? 15.641 -3.237 2.406 1.00 97.06 340 TRP A N 1
ATOM 2649 C CA . TRP A 1 340 ? 16.998 -2.704 2.332 1.00 97.06 340 TRP A CA 1
ATOM 2650 C C . TRP A 1 340 ? 16.993 -1.224 2.685 1.00 97.06 340 TRP A C 1
ATOM 2652 O O . TRP A 1 340 ? 16.664 -0.373 1.858 1.00 97.06 340 TRP A O 1
ATOM 2662 N N . SER A 1 341 ? 17.337 -0.925 3.935 1.00 95.81 341 SER A N 1
ATOM 2663 C CA . SER A 1 341 ? 17.477 0.448 4.411 1.00 95.81 341 SER A CA 1
ATOM 2664 C C . SER A 1 341 ? 18.863 0.972 4.057 1.00 95.81 341 SER A C 1
ATOM 2666 O O . SER A 1 341 ? 19.864 0.338 4.384 1.00 95.81 341 SER A O 1
ATOM 2668 N N . THR A 1 342 ? 18.917 2.109 3.372 1.00 95.50 342 THR A N 1
ATOM 2669 C CA . THR A 1 342 ? 20.168 2.751 2.959 1.00 95.50 342 THR A CA 1
ATOM 2670 C C . THR A 1 342 ? 20.005 4.267 2.840 1.00 95.50 342 THR A C 1
ATOM 2672 O O . THR A 1 342 ? 18.895 4.792 2.975 1.00 95.50 342 THR A O 1
ATOM 2675 N N . THR A 1 343 ? 21.092 4.998 2.598 1.00 95.12 343 THR A N 1
ATOM 2676 C CA . THR A 1 343 ? 21.031 6.451 2.397 1.00 95.12 343 THR A CA 1
ATOM 2677 C C . THR A 1 343 ? 20.226 6.811 1.134 1.00 95.12 343 THR A C 1
ATOM 2679 O O . THR A 1 343 ? 20.204 6.035 0.176 1.00 95.12 343 THR A O 1
ATOM 2682 N N . PRO A 1 344 ? 19.579 7.992 1.064 1.00 95.00 344 PRO A N 1
ATOM 2683 C CA . PRO A 1 344 ? 18.770 8.391 -0.088 1.00 95.00 344 PRO A CA 1
ATOM 2684 C C . PRO A 1 344 ? 19.509 8.318 -1.431 1.00 95.00 344 PRO A C 1
ATOM 2686 O O . PRO A 1 344 ? 18.949 7.816 -2.402 1.00 95.00 344 PRO A O 1
ATOM 2689 N N . ALA A 1 345 ? 20.773 8.753 -1.476 1.00 95.25 345 ALA A N 1
ATOM 2690 C CA . ALA A 1 345 ? 21.590 8.727 -2.692 1.00 95.25 345 ALA A CA 1
ATOM 2691 C C . ALA A 1 345 ? 21.893 7.293 -3.156 1.00 95.25 345 ALA A C 1
ATOM 2693 O O . ALA A 1 345 ? 21.815 6.975 -4.343 1.00 95.25 345 ALA A O 1
ATOM 2694 N N . GLN A 1 346 ? 22.205 6.404 -2.211 1.00 96.19 346 GLN A N 1
ATOM 2695 C CA . GLN A 1 346 ? 22.447 4.997 -2.502 1.00 96.19 346 GLN A CA 1
ATOM 2696 C C . GLN A 1 346 ? 21.151 4.288 -2.922 1.00 96.19 346 GLN A C 1
ATOM 2698 O O . GLN A 1 346 ? 21.166 3.499 -3.866 1.00 96.19 346 GLN A O 1
ATOM 2703 N N . ALA A 1 347 ? 20.017 4.618 -2.297 1.00 96.75 347 ALA A N 1
ATOM 2704 C CA . ALA A 1 347 ? 18.719 4.087 -2.689 1.00 96.75 347 ALA A CA 1
ATOM 2705 C C . ALA A 1 347 ? 18.345 4.506 -4.119 1.00 96.75 347 ALA A C 1
ATOM 2707 O O . ALA A 1 347 ? 17.926 3.668 -4.911 1.00 96.75 347 ALA A O 1
ATOM 2708 N N . GLU A 1 348 ? 18.540 5.778 -4.478 1.00 97.06 348 GLU A N 1
ATOM 2709 C CA . GLU A 1 348 ? 18.305 6.283 -5.836 1.00 97.06 348 GLU A CA 1
ATOM 2710 C C . GLU A 1 348 ? 19.160 5.541 -6.872 1.00 97.06 348 GLU A C 1
ATOM 2712 O O . GLU A 1 348 ? 18.639 5.077 -7.889 1.00 97.06 348 GLU A O 1
ATOM 2717 N N . ARG A 1 349 ? 20.449 5.326 -6.575 1.00 97.81 349 ARG A N 1
ATOM 2718 C CA . ARG A 1 349 ? 21.338 4.540 -7.438 1.00 97.81 349 ARG A CA 1
ATOM 2719 C C . ARG A 1 349 ? 20.844 3.105 -7.616 1.00 97.81 349 ARG A C 1
ATOM 2721 O O . ARG A 1 349 ? 20.771 2.630 -8.746 1.00 97.81 349 ARG A O 1
ATOM 2728 N N . LEU A 1 350 ? 20.511 2.416 -6.523 1.00 97.69 350 LEU A N 1
ATOM 2729 C CA . LEU A 1 350 ? 20.039 1.027 -6.552 1.00 97.69 350 LEU A CA 1
ATOM 2730 C C . LEU A 1 350 ? 18.716 0.878 -7.315 1.00 97.69 350 LEU A C 1
ATOM 2732 O O . LEU A 1 350 ? 18.528 -0.101 -8.035 1.00 97.69 350 LEU A O 1
ATOM 2736 N N . MET A 1 351 ? 17.813 1.853 -7.192 1.00 97.81 351 MET A N 1
ATOM 2737 C CA . MET A 1 351 ? 16.543 1.884 -7.924 1.00 97.81 351 MET A CA 1
ATOM 2738 C C . MET A 1 351 ? 16.738 2.094 -9.432 1.00 97.81 351 MET A C 1
ATOM 2740 O O . MET A 1 351 ? 15.931 1.604 -10.217 1.00 97.81 351 MET A O 1
ATOM 2744 N N . ALA A 1 352 ? 17.808 2.781 -9.844 1.00 97.81 352 ALA A N 1
ATOM 2745 C CA . ALA A 1 352 ? 18.129 3.031 -11.250 1.00 97.81 352 ALA A CA 1
ATOM 2746 C C . ALA A 1 352 ? 18.836 1.855 -11.952 1.00 97.81 352 ALA A C 1
ATOM 2748 O O . ALA A 1 352 ? 18.948 1.851 -13.179 1.00 97.81 352 ALA A O 1
ATOM 2749 N N . LEU A 1 353 ? 19.329 0.861 -11.203 1.00 98.12 353 LEU A N 1
ATOM 2750 C CA . LEU A 1 353 ? 20.002 -0.301 -11.787 1.00 98.12 353 LEU A CA 1
ATOM 2751 C C . LEU A 1 353 ? 19.034 -1.173 -12.605 1.00 98.12 353 LEU A C 1
ATOM 2753 O O . LEU A 1 353 ? 17.879 -1.334 -12.200 1.00 98.12 353 LEU A O 1
ATOM 2757 N N . PRO A 1 354 ? 19.501 -1.818 -13.689 1.00 97.88 354 PRO A N 1
ATOM 2758 C CA . PRO A 1 354 ? 18.813 -2.966 -14.275 1.00 97.88 354 PRO A CA 1
ATOM 2759 C C . PRO A 1 354 ? 18.644 -4.097 -13.252 1.00 97.88 354 PRO A C 1
ATOM 2761 O O . PRO A 1 354 ? 19.480 -4.248 -12.358 1.00 97.88 354 PRO A O 1
ATOM 2764 N N . ASP A 1 355 ? 17.600 -4.914 -13.400 1.00 96.81 355 ASP A N 1
ATOM 2765 C CA . ASP A 1 355 ? 17.246 -5.936 -12.402 1.00 96.81 355 ASP A CA 1
ATOM 2766 C C . ASP A 1 355 ? 18.371 -6.953 -12.156 1.00 96.81 355 ASP A C 1
ATOM 2768 O O . ASP A 1 355 ? 18.639 -7.292 -11.008 1.00 96.81 355 ASP A O 1
ATOM 2772 N N . GLU A 1 356 ? 19.092 -7.379 -13.198 1.00 97.38 356 GLU A N 1
ATOM 2773 C CA . GLU A 1 356 ? 20.236 -8.297 -13.071 1.00 97.38 356 GLU A CA 1
ATOM 2774 C C . GLU A 1 356 ? 21.363 -7.697 -12.211 1.00 97.38 356 GLU A C 1
ATOM 2776 O O . GLU A 1 356 ? 21.875 -8.344 -11.296 1.00 97.38 356 GLU A O 1
ATOM 2781 N N . ALA A 1 357 ? 21.702 -6.425 -12.445 1.00 98.31 357 ALA A N 1
ATOM 2782 C CA . ALA A 1 357 ? 22.726 -5.722 -11.676 1.00 98.31 357 ALA A CA 1
ATOM 2783 C C . ALA A 1 357 ? 22.283 -5.481 -10.225 1.00 98.31 357 ALA A C 1
ATOM 2785 O O . ALA A 1 357 ? 23.087 -5.618 -9.302 1.00 98.31 357 ALA A O 1
ATOM 2786 N N . PHE A 1 358 ? 21.004 -5.159 -10.014 1.00 98.50 358 PHE A N 1
ATOM 2787 C CA . PHE A 1 358 ? 20.428 -5.036 -8.678 1.00 98.50 358 PHE A CA 1
ATOM 2788 C C . PHE A 1 358 ? 20.487 -6.365 -7.915 1.00 98.50 358 PHE A C 1
ATOM 2790 O O . PHE A 1 358 ? 20.914 -6.377 -6.763 1.00 98.50 358 PHE A O 1
ATOM 2797 N N . CYS A 1 359 ? 20.111 -7.479 -8.550 1.00 98.50 359 CYS A N 1
ATOM 2798 C CA . CYS A 1 359 ? 20.142 -8.806 -7.934 1.00 98.50 359 CYS A CA 1
ATOM 2799 C C . CYS A 1 359 ? 21.566 -9.212 -7.533 1.00 98.50 359 CYS A C 1
ATOM 2801 O O . CYS A 1 359 ? 21.774 -9.644 -6.401 1.00 98.50 359 CYS A O 1
ATOM 2803 N N . ALA A 1 360 ? 22.553 -8.996 -8.408 1.00 98.31 360 ALA A N 1
ATOM 2804 C CA . ALA A 1 360 ? 23.956 -9.269 -8.099 1.00 98.31 360 ALA A CA 1
ATOM 2805 C C . ALA A 1 360 ? 24.480 -8.401 -6.938 1.00 98.31 360 ALA A C 1
ATOM 2807 O O . ALA A 1 360 ? 25.230 -8.870 -6.076 1.00 98.31 360 ALA A O 1
ATOM 2808 N N . GLU A 1 361 ? 24.083 -7.125 -6.879 1.00 98.12 361 GLU A N 1
ATOM 2809 C CA . GLU A 1 361 ? 24.486 -6.245 -5.783 1.00 98.12 361 GLU A CA 1
ATOM 2810 C C . GLU A 1 361 ? 23.815 -6.627 -4.458 1.00 98.12 361 GLU A C 1
ATOM 2812 O O . GLU A 1 361 ? 24.475 -6.628 -3.417 1.00 98.12 361 GLU A O 1
ATOM 2817 N N . LEU A 1 362 ? 22.534 -6.995 -4.503 1.00 98.12 362 LEU A N 1
ATOM 2818 C CA . LEU A 1 362 ? 21.773 -7.487 -3.361 1.00 98.12 362 LEU A CA 1
ATOM 2819 C C . LEU A 1 362 ? 22.361 -8.795 -2.812 1.00 98.12 362 LEU A C 1
ATOM 2821 O O . LEU A 1 362 ? 22.545 -8.918 -1.604 1.00 98.12 362 LEU A O 1
ATOM 2825 N N . GLU A 1 363 ? 22.710 -9.743 -3.685 1.00 97.81 363 GLU A N 1
ATOM 2826 C CA . GLU A 1 363 ? 23.387 -10.991 -3.318 1.00 97.81 363 GLU A CA 1
ATOM 2827 C C . GLU A 1 363 ? 24.689 -10.715 -2.562 1.00 97.81 363 GLU A C 1
ATOM 2829 O O . GLU A 1 363 ? 24.906 -11.245 -1.470 1.00 97.81 363 GLU A O 1
ATOM 2834 N N . ARG A 1 364 ? 25.538 -9.835 -3.109 1.00 96.88 364 ARG A N 1
ATOM 2835 C CA . ARG A 1 364 ? 26.802 -9.442 -2.477 1.00 96.88 364 ARG A CA 1
ATOM 2836 C C . ARG A 1 364 ? 26.567 -8.747 -1.137 1.00 96.88 364 ARG A C 1
ATOM 2838 O O . ARG A 1 364 ? 27.273 -9.034 -0.173 1.00 96.88 364 ARG A O 1
ATOM 2845 N N . ALA A 1 365 ? 25.586 -7.847 -1.064 1.00 96.12 365 ALA A N 1
ATOM 2846 C CA . ALA A 1 365 ? 25.223 -7.154 0.171 1.00 96.12 365 ALA A CA 1
ATOM 2847 C C . ALA A 1 365 ? 24.699 -8.116 1.248 1.00 96.12 365 ALA A C 1
ATOM 2849 O O . ALA A 1 365 ? 24.850 -7.837 2.437 1.00 96.12 365 ALA A O 1
ATOM 2850 N N . PHE A 1 366 ? 24.127 -9.245 0.834 1.00 96.69 366 PHE A N 1
ATOM 2851 C CA . PHE A 1 366 ? 23.621 -10.311 1.689 1.00 96.69 366 PHE A CA 1
ATOM 2852 C C . PHE A 1 366 ? 24.614 -11.475 1.882 1.00 96.69 366 PHE A C 1
ATOM 2854 O O . PHE A 1 366 ? 24.255 -12.499 2.459 1.00 96.69 366 PHE A O 1
ATOM 2861 N N . GLU A 1 367 ? 25.864 -11.333 1.423 1.00 95.94 367 GLU A N 1
ATOM 2862 C CA . GLU A 1 367 ? 26.936 -12.341 1.536 1.00 95.94 367 GLU A CA 1
ATOM 2863 C C . GLU A 1 367 ? 26.595 -13.705 0.904 1.00 95.94 367 GLU A C 1
ATOM 2865 O O . GLU A 1 367 ? 27.119 -14.735 1.327 1.00 95.94 367 GLU A O 1
ATOM 2870 N N . GLY A 1 368 ? 25.694 -13.740 -0.083 1.00 95.19 368 GLY A N 1
ATOM 2871 C CA . GLY A 1 368 ? 25.310 -14.977 -0.772 1.00 95.19 368 GLY A CA 1
ATOM 2872 C C . GLY A 1 368 ? 24.688 -16.048 0.136 1.00 95.19 368 GLY A C 1
ATOM 2873 O O . GLY A 1 368 ? 24.730 -17.230 -0.199 1.00 95.19 368 GLY A O 1
ATOM 2874 N N . ARG A 1 369 ? 24.105 -15.673 1.288 1.00 94.88 369 ARG A N 1
ATOM 2875 C CA . ARG A 1 369 ? 23.568 -16.625 2.289 1.00 94.88 369 ARG A CA 1
ATOM 2876 C C . ARG A 1 369 ? 22.485 -17.560 1.752 1.00 94.88 369 ARG A C 1
ATOM 2878 O O . ARG A 1 369 ? 22.335 -18.660 2.271 1.00 94.88 369 ARG A O 1
ATOM 2885 N N . LEU A 1 370 ? 21.752 -17.127 0.727 1.00 97.50 370 LEU A N 1
ATOM 2886 C CA . LEU A 1 370 ? 20.735 -17.920 0.026 1.00 97.50 370 LEU A CA 1
ATOM 2887 C C . LEU A 1 370 ? 21.128 -18.192 -1.437 1.00 97.50 370 LEU A C 1
ATOM 2889 O O . LEU A 1 370 ? 20.272 -18.348 -2.310 1.00 97.50 370 LEU A O 1
ATOM 2893 N N . GLY A 1 371 ? 22.436 -18.234 -1.703 1.00 97.25 371 GLY A N 1
ATOM 2894 C CA . GLY A 1 371 ? 22.982 -18.352 -3.047 1.00 97.25 371 GLY A CA 1
ATOM 2895 C C . GLY A 1 371 ? 22.612 -17.158 -3.924 1.00 97.25 371 GLY A C 1
ATOM 2896 O O . GLY A 1 371 ? 22.389 -16.048 -3.434 1.00 97.25 371 GLY A O 1
ATOM 2897 N N . THR A 1 372 ? 22.540 -17.406 -5.231 1.00 98.00 372 THR A N 1
ATOM 2898 C CA . THR A 1 372 ? 22.267 -16.367 -6.224 1.00 98.00 372 THR A CA 1
ATOM 2899 C C . THR A 1 372 ? 20.857 -15.804 -6.106 1.00 98.00 372 THR A C 1
ATOM 2901 O O . THR A 1 372 ? 19.886 -16.558 -6.006 1.00 98.00 372 THR A O 1
ATOM 2904 N N . VAL A 1 373 ? 20.725 -14.478 -6.180 1.00 98.31 373 VAL A N 1
ATOM 2905 C CA . VAL A 1 373 ? 19.414 -13.831 -6.335 1.00 98.31 373 VAL A CA 1
ATOM 2906 C C . VAL A 1 373 ? 19.027 -13.892 -7.813 1.00 98.31 373 VAL A C 1
ATOM 2908 O O . VAL A 1 373 ? 19.635 -13.246 -8.658 1.00 98.31 373 VAL A O 1
ATOM 2911 N N . LEU A 1 374 ? 18.029 -14.712 -8.134 1.00 97.75 374 LEU A N 1
ATOM 2912 C CA . LEU A 1 374 ? 17.651 -15.071 -9.503 1.00 97.75 374 LEU A CA 1
ATOM 2913 C C . LEU A 1 374 ? 16.720 -14.049 -10.162 1.00 97.75 374 LEU A C 1
ATOM 2915 O O . LEU A 1 374 ? 16.722 -13.921 -11.383 1.00 97.75 374 LEU A O 1
ATOM 2919 N N . ALA A 1 375 ? 15.868 -13.393 -9.374 1.00 96.12 375 ALA A N 1
ATOM 2920 C CA . ALA A 1 375 ? 14.886 -12.431 -9.863 1.00 96.12 375 ALA A CA 1
ATOM 2921 C C . ALA A 1 375 ? 14.416 -11.502 -8.740 1.00 96.12 375 ALA A C 1
ATOM 2923 O O . ALA A 1 375 ? 14.438 -11.885 -7.567 1.00 96.12 375 ALA A O 1
ATOM 2924 N N . ALA A 1 376 ? 13.920 -10.326 -9.122 1.00 95.62 376 ALA A N 1
ATOM 2925 C CA . ALA A 1 376 ? 13.244 -9.380 -8.246 1.00 95.62 376 ALA A CA 1
ATOM 2926 C C . ALA A 1 376 ? 11.943 -8.890 -8.901 1.00 95.62 376 ALA A C 1
ATOM 2928 O O . ALA A 1 376 ? 11.909 -8.636 -10.103 1.00 95.62 376 ALA A O 1
ATOM 2929 N N . ASP A 1 377 ? 10.893 -8.741 -8.100 1.00 94.06 377 ASP A N 1
ATOM 2930 C CA . ASP A 1 377 ? 9.659 -8.054 -8.485 1.00 94.06 377 ASP A CA 1
ATOM 2931 C C . ASP A 1 377 ? 9.906 -6.527 -8.580 1.00 94.06 377 ASP A C 1
ATOM 2933 O O . ASP A 1 377 ? 10.964 -6.032 -8.152 1.00 94.06 377 ASP A O 1
ATOM 2937 N N . PRO A 1 378 ? 8.953 -5.732 -9.115 1.00 93.12 378 PRO A N 1
ATOM 2938 C CA . PRO A 1 378 ? 9.088 -4.280 -9.172 1.00 93.12 378 PRO A CA 1
ATOM 2939 C C . PRO A 1 378 ? 9.472 -3.668 -7.821 1.00 93.12 378 PRO A C 1
ATOM 2941 O O . PRO A 1 378 ? 8.804 -3.853 -6.803 1.00 93.12 378 PRO A O 1
ATOM 2944 N N . ARG A 1 379 ? 10.572 -2.915 -7.829 1.00 95.44 379 ARG A N 1
ATOM 2945 C CA . ARG A 1 379 ? 11.138 -2.284 -6.637 1.00 95.44 379 ARG A CA 1
ATOM 2946 C C . ARG A 1 379 ? 10.317 -1.067 -6.234 1.00 95.44 379 ARG A C 1
ATOM 2948 O O . ARG A 1 379 ? 9.959 -0.248 -7.079 1.00 95.44 379 ARG A O 1
ATOM 2955 N N . LEU A 1 380 ? 10.081 -0.908 -4.934 1.00 94.75 380 LEU A N 1
ATOM 2956 C CA . LEU A 1 380 ? 9.557 0.321 -4.345 1.00 94.75 380 LEU A CA 1
ATOM 2957 C C . LEU A 1 380 ? 10.581 0.921 -3.388 1.00 94.75 380 LEU A C 1
ATOM 2959 O O . LEU A 1 380 ? 11.284 0.197 -2.692 1.00 94.75 380 LEU A O 1
ATOM 2963 N N . CYS A 1 381 ? 10.622 2.248 -3.313 1.00 94.56 381 CYS A N 1
ATOM 2964 C CA . CYS A 1 381 ? 11.483 2.983 -2.394 1.00 94.56 381 CYS A CA 1
ATOM 2965 C C . CYS A 1 381 ? 10.621 3.878 -1.501 1.00 94.56 381 CYS A C 1
ATOM 2967 O O . CYS A 1 381 ? 9.833 4.685 -2.001 1.00 94.56 381 CYS A O 1
ATOM 2969 N N . VAL A 1 382 ? 10.738 3.713 -0.183 1.00 91.00 382 VAL A N 1
ATOM 2970 C CA . VAL A 1 382 ? 9.917 4.413 0.811 1.00 91.00 382 VAL A CA 1
ATOM 2971 C C . VAL A 1 382 ? 10.823 5.176 1.781 1.00 91.00 382 VAL A C 1
ATOM 2973 O O . VAL A 1 382 ? 11.717 4.568 2.368 1.00 91.00 382 VAL A O 1
ATOM 2976 N N . PRO A 1 383 ? 10.616 6.488 1.998 1.00 89.19 383 PRO A N 1
ATOM 2977 C CA . PRO A 1 383 ? 11.388 7.233 2.986 1.00 89.19 383 PRO A CA 1
ATOM 2978 C C . PRO A 1 383 ? 11.041 6.777 4.408 1.00 89.19 383 PRO A C 1
ATOM 2980 O O . PRO A 1 383 ? 9.863 6.692 4.765 1.00 89.19 383 PRO A O 1
ATOM 2983 N N . LEU A 1 384 ? 12.060 6.524 5.231 1.00 84.88 384 LEU A N 1
ATOM 2984 C CA . LEU A 1 384 ? 11.887 6.139 6.629 1.00 84.88 384 LEU A CA 1
ATOM 2985 C C . LEU A 1 384 ? 11.834 7.387 7.506 1.00 84.88 384 LEU A C 1
ATOM 2987 O O . LEU A 1 384 ? 12.757 8.199 7.519 1.00 84.88 384 LEU A O 1
ATOM 2991 N N . ARG A 1 385 ? 10.745 7.546 8.258 1.00 80.38 385 ARG A N 1
ATOM 2992 C CA . ARG A 1 385 ? 10.541 8.697 9.143 1.00 80.38 385 ARG A CA 1
ATOM 2993 C C . ARG A 1 385 ? 10.001 8.235 10.476 1.00 80.38 385 ARG A C 1
ATOM 2995 O O . ARG A 1 385 ? 9.048 7.464 10.494 1.00 80.38 385 ARG A O 1
ATOM 3002 N N . GLN A 1 386 ? 10.551 8.781 11.554 1.00 76.88 386 GLN A N 1
ATOM 3003 C CA . GLN A 1 386 ? 9.967 8.622 12.874 1.00 76.88 386 GLN A CA 1
ATOM 3004 C C . GLN A 1 386 ? 8.989 9.756 13.133 1.00 76.88 386 GLN A C 1
ATOM 3006 O O . GLN A 1 386 ? 9.327 10.936 12.980 1.00 76.88 386 GLN A O 1
ATOM 3011 N N . ARG A 1 387 ? 7.784 9.428 13.584 1.00 78.06 387 ARG A N 1
ATOM 3012 C CA . ARG A 1 387 ? 6.804 10.426 14.015 1.00 78.06 387 ARG A CA 1
ATOM 3013 C C . ARG A 1 387 ? 6.226 10.012 15.346 1.00 78.06 387 ARG A C 1
ATOM 3015 O O . ARG A 1 387 ? 5.765 8.897 15.494 1.00 78.06 387 ARG A O 1
ATOM 3022 N N . HIS A 1 388 ? 6.159 10.941 16.290 1.00 77.38 388 HIS A N 1
ATOM 3023 C CA . HIS A 1 388 ? 5.436 10.732 17.541 1.00 77.38 388 HIS A CA 1
ATOM 3024 C C . HIS A 1 388 ? 4.530 11.920 17.841 1.00 77.38 388 HIS A C 1
ATOM 3026 O O . HIS A 1 388 ? 4.973 13.072 17.888 1.00 77.38 388 HIS A O 1
ATOM 3032 N N . ALA A 1 389 ? 3.252 11.654 18.095 1.00 74.69 389 ALA A N 1
ATOM 3033 C CA . ALA A 1 389 ? 2.348 12.636 18.671 1.00 74.69 389 ALA A CA 1
ATOM 3034 C C . ALA A 1 389 ? 2.827 13.007 20.083 1.00 74.69 389 ALA A C 1
ATOM 3036 O O . ALA A 1 389 ? 3.238 12.154 20.861 1.00 74.69 389 ALA A O 1
ATOM 3037 N N . LYS A 1 390 ? 2.767 14.287 20.461 1.00 79.94 390 LYS A N 1
ATOM 3038 C CA . LYS A 1 390 ? 3.110 14.704 21.835 1.00 79.94 390 LYS A CA 1
ATOM 3039 C C . LYS A 1 390 ? 2.072 14.240 22.862 1.00 79.94 390 LYS A C 1
ATOM 3041 O O . LYS A 1 390 ? 2.375 14.171 24.048 1.00 79.94 390 LYS A O 1
ATOM 3046 N N . ARG A 1 391 ? 0.841 13.976 22.416 1.00 80.94 391 ARG A N 1
ATOM 3047 C CA . ARG A 1 391 ? -0.279 13.485 23.225 1.00 80.94 391 ARG A CA 1
ATOM 3048 C C . ARG A 1 391 ? -1.063 12.462 22.416 1.00 80.94 391 ARG A C 1
ATOM 3050 O O . ARG A 1 391 ? -1.372 12.721 21.258 1.00 80.94 391 ARG A O 1
ATOM 3057 N N . TYR A 1 392 ? -1.370 11.335 23.049 1.00 87.38 392 TYR A N 1
ATOM 3058 C CA . TYR A 1 392 ? -2.048 10.194 22.425 1.00 87.38 392 TYR A CA 1
ATOM 3059 C C . TYR A 1 392 ? -3.536 10.190 22.771 1.00 87.38 392 TYR A C 1
ATOM 3061 O O . TYR A 1 392 ? -4.337 9.605 22.056 1.00 87.38 392 TYR A O 1
ATOM 3069 N N . VAL A 1 393 ? -3.911 10.869 23.855 1.00 90.31 393 VAL A N 1
ATOM 3070 C CA . VAL A 1 393 ? -5.289 10.980 24.321 1.00 90.31 393 VAL A CA 1
ATOM 3071 C C . VAL A 1 393 ? -5.626 12.427 24.649 1.00 90.31 393 VAL A C 1
ATOM 3073 O O . VAL A 1 393 ? -4.775 13.208 25.089 1.00 90.31 393 VAL A O 1
ATOM 3076 N N . ALA A 1 394 ? -6.887 12.761 24.432 1.00 88.44 394 ALA A N 1
ATOM 3077 C CA . ALA A 1 394 ? -7.560 13.941 24.934 1.00 88.44 394 ALA A CA 1
ATOM 3078 C C . ALA A 1 394 ? -8.985 13.537 25.338 1.00 88.44 394 ALA A C 1
ATOM 3080 O O . ALA A 1 394 ? -9.409 12.397 25.153 1.00 88.44 394 ALA A O 1
ATOM 3081 N N . GLU A 1 395 ? -9.737 14.457 25.922 1.00 89.75 395 GLU A N 1
ATOM 3082 C CA . GLU A 1 395 ? -11.098 14.164 26.358 1.00 89.75 395 GLU A CA 1
ATOM 3083 C C . GLU A 1 395 ? -11.993 13.791 25.159 1.00 89.75 395 GLU A C 1
ATOM 3085 O O . GLU A 1 395 ? -12.092 14.539 24.182 1.00 89.75 395 GLU A O 1
ATOM 3090 N N . GLY A 1 396 ? -12.579 12.591 25.200 1.00 92.62 396 GLY A N 1
ATOM 3091 C CA . GLY A 1 396 ? -13.352 12.020 24.092 1.00 92.62 396 GLY A CA 1
ATOM 3092 C C . GLY A 1 396 ? -12.539 11.698 22.827 1.00 92.62 396 GLY A C 1
ATOM 3093 O O . GLY A 1 396 ? -13.132 11.499 21.771 1.00 92.62 396 GLY A O 1
ATOM 3094 N N . LEU A 1 397 ? -11.200 11.661 22.882 1.00 93.44 397 LEU A N 1
ATOM 3095 C CA . LEU A 1 397 ? -10.341 11.404 21.718 1.00 93.44 397 LEU A CA 1
ATOM 3096 C C . LEU A 1 397 ? -9.146 10.507 22.066 1.00 93.44 397 LEU A C 1
ATOM 3098 O O . LEU A 1 397 ? -8.388 10.797 22.989 1.00 93.44 397 LEU A O 1
ATOM 3102 N N . ALA A 1 398 ? -8.900 9.485 21.249 1.00 95.19 398 ALA A N 1
ATOM 3103 C CA . ALA A 1 398 ? -7.680 8.682 21.291 1.00 95.19 398 ALA A CA 1
ATOM 3104 C C . ALA A 1 398 ? -7.041 8.583 19.900 1.00 95.19 398 ALA A C 1
ATOM 3106 O O . ALA A 1 398 ? -7.740 8.429 18.903 1.00 95.19 398 ALA A O 1
ATOM 3107 N N . LEU A 1 399 ? -5.714 8.653 19.828 1.00 92.50 399 LEU A N 1
ATOM 3108 C CA . LEU A 1 399 ? -4.921 8.376 18.631 1.00 92.50 399 LEU A CA 1
ATOM 3109 C C . LEU A 1 399 ? -4.287 6.990 18.787 1.00 92.50 399 LEU A C 1
ATOM 3111 O O . LEU A 1 399 ? -3.691 6.707 19.828 1.00 92.50 399 LEU A O 1
ATOM 3115 N N . ILE A 1 400 ? -4.378 6.143 17.761 1.00 92.88 400 ILE A N 1
ATOM 3116 C CA . ILE A 1 400 ? -3.787 4.797 17.759 1.00 92.88 400 ILE A CA 1
ATOM 3117 C C . ILE A 1 400 ? -3.003 4.519 16.471 1.00 92.88 400 ILE A C 1
ATOM 3119 O O . ILE A 1 400 ? -3.224 5.154 15.438 1.00 92.88 400 ILE A O 1
ATOM 3123 N N . GLY A 1 401 ? -2.081 3.554 16.540 1.00 87.75 401 GLY A N 1
ATOM 3124 C CA . GLY A 1 401 ? -1.208 3.183 15.422 1.00 87.75 401 GLY A CA 1
ATOM 3125 C C . GLY A 1 401 ? -0.432 4.382 14.873 1.00 87.75 401 GLY A C 1
ATOM 3126 O O . GLY A 1 401 ? -0.058 5.284 15.621 1.00 87.75 401 GLY A O 1
ATOM 3127 N N . ASP A 1 402 ? -0.284 4.423 13.556 1.00 82.44 402 ASP A N 1
ATOM 3128 C CA . ASP A 1 402 ? 0.399 5.466 12.786 1.00 82.44 402 ASP A CA 1
ATOM 3129 C C . ASP A 1 402 ? -0.146 6.894 12.992 1.00 82.44 402 ASP A C 1
ATOM 3131 O O . ASP A 1 402 ? 0.553 7.885 12.753 1.00 82.44 402 ASP A O 1
ATOM 3135 N N . ALA A 1 403 ? -1.395 7.035 13.454 1.00 69.69 403 ALA A N 1
ATOM 3136 C CA . ALA A 1 403 ? -1.938 8.341 13.828 1.00 69.69 403 ALA A CA 1
ATOM 3137 C C . ALA A 1 403 ? -1.266 8.896 15.096 1.00 69.69 403 ALA A C 1
ATOM 3139 O O . ALA A 1 403 ? -1.171 10.118 15.260 1.00 69.69 403 ALA A O 1
ATOM 3140 N N . ALA A 1 404 ? -0.775 8.010 15.963 1.00 57.66 404 ALA A N 1
ATOM 3141 C CA . ALA A 1 404 ? -0.070 8.337 17.192 1.00 57.66 404 ALA A CA 1
ATOM 3142 C C . ALA A 1 404 ? 1.456 8.230 17.050 1.00 57.66 404 ALA A C 1
ATOM 3144 O O . ALA A 1 404 ? 2.163 9.110 17.547 1.00 57.66 404 ALA A O 1
ATOM 3145 N N . GLN A 1 405 ? 1.958 7.189 16.377 1.00 62.28 405 GLN A N 1
ATOM 3146 C CA . GLN A 1 405 ? 3.390 6.945 16.219 1.00 62.28 405 GLN A CA 1
ATOM 3147 C C . GLN A 1 405 ? 3.756 6.109 14.990 1.00 62.28 405 GLN A C 1
ATOM 3149 O O . GLN A 1 405 ? 3.029 5.175 14.667 1.00 62.28 405 GLN A O 1
ATOM 3154 N N . ILE A 1 406 ? 4.898 6.419 14.370 1.00 59.03 406 ILE A N 1
ATOM 3155 C CA . ILE A 1 406 ? 5.566 5.652 13.303 1.00 59.03 406 ILE A CA 1
ATOM 3156 C C . ILE A 1 406 ? 7.048 5.570 13.612 1.00 59.03 406 ILE A C 1
ATOM 3158 O O . ILE A 1 406 ? 7.601 6.634 13.988 1.00 59.03 406 ILE A O 1
#

Solvent-accessible surface area (backbone atoms only — not comparable to full-atom values): 21846 Å² total; per-residue (Å²): 134,51,68,66,45,57,77,71,68,48,52,67,49,75,48,72,70,64,28,18,35,40,33,32,43,34,32,44,70,38,78,51,85,81,46,67,47,77,46,82,50,100,68,38,50,33,34,39,36,58,44,80,92,51,26,23,45,36,37,35,39,24,44,51,71,59,39,51,50,61,58,69,52,56,69,68,62,42,41,53,52,50,37,70,72,73,48,61,93,41,45,54,66,74,47,74,53,76,63,42,81,44,79,38,42,49,36,35,38,76,57,42,72,53,92,98,43,76,48,53,27,59,61,24,43,35,55,62,78,60,90,58,46,40,58,58,50,24,52,51,46,50,50,55,50,47,56,64,72,53,67,49,78,84,40,80,79,65,57,53,62,41,81,39,40,63,69,54,47,54,52,33,47,74,71,56,17,39,65,54,23,67,74,61,55,62,14,67,24,34,33,37,42,38,35,41,70,89,58,87,54,69,50,77,48,45,12,68,83,72,77,37,90,46,56,29,31,36,31,37,49,63,44,55,49,52,12,46,49,54,40,43,69,79,42,93,65,85,80,72,78,92,66,47,78,70,46,62,46,80,58,84,80,28,37,40,36,33,30,74,86,70,53,74,49,77,38,57,62,44,77,39,71,63,30,80,75,24,60,63,40,62,61,71,66,55,52,67,49,76,47,78,68,71,30,24,31,40,24,21,40,33,34,33,70,36,60,46,75,41,26,35,38,36,36,38,44,99,60,37,45,38,34,38,38,37,33,59,51,96,86,39,43,34,33,26,41,35,42,38,35,22,36,56,70,58,44,54,53,54,70,70,44,58,69,70,61,37,27,56,51,49,22,60,76,56,70,41,80,36,44,55,44,76,48,69,51,83,76,44,78,43,81,44,58,41,34,37,41,77,60,48,65,54,92,45,34,38,41,38,64,39,36,24,41,77

Sequence (406 aa):
RSGLREQLGIHVSQRPYNQSALIANITPSEAHCGQAFERFTDDGPMALLPLPENRCALVWTRAGMDARRLAEIDERAFLAELQGVFGYRLGTLRQVGARHLYPLSLVEAQEQVRSHLVVLGNAAHSLHPIAGQGFNLSLRDVQSLADGLLAGPEAPFEPRVSALSMASQRILERVGAWQHIRERRLSPYSDMHVWDGSGTGQIHFSAASVHAEVLGHIVENRVVQDGLLQRLHDSEIGLLANARLEQMRRSGDDWLLTLADGRTLRAPLVIAADGANSAVRRLTGCQTREWDYLHHAIVTSVRCAEPHQATAWQRFTDDGPLAFLPLLRDGQQHWCSIVWSTTPAQAERLMALPDEAFCAELERAFEGRLGTVLAADPRLCVPLRQRHAKRYVAEGLALIGDAAQI

Nearest PDB structures (foldseek):
  4k22-assembly1_A-2  TM=9.643E-01  e=9.584E-28  Escherichia coli K-12
  4n9x-assembly1_A  TM=8.849E-01  e=4.410E-22  Pectobacterium atrosepticum SCRI1043
  7mwa-assembly1_A  TM=8.708E-01  e=3.466E-21  Acinetobacter baumannii ATCC 19606 = CIP 70.34 = JCM 6841
  5tuk-assembly4_D  TM=5.538E-01  e=1.923E-13  uncultured bacterium
  5xgv-assembly1_B-2  TM=6.845E-01  e=3.364E-10  Streptomyces rugosporus

Foldseek 3Di:
DDPVCVVVVFDKDKAFPQKKWKKWKWAFPAACVQDKDWDQDPQGIWIWGADPPRMTIITDIGHPVVLVVLQPDDFVVNQVVCCVRRDQPSHGTDGIGHIDIGGFMWMATPDQDDVVGGQAQCRGINGDPPPVVSVVRRVVRVVVVCLVVPLALPDFADLDKDFFFPVNLVVCVVLPLNVQLVVRFKAFFFKEWEEEPVDGDIDIDGCVVVVHPGRTIIGGPVSSVVSNVVSVVVDPDDDDPPFAWDAWDDDPQWIWTATPVRDIDIDSADEFPPAQPTPPCVRVVFDKDKDFPQKKWKKWKWFFPAFPRSYWYWYADPFGIKIWHFGDRPNGRRMTIITDIGHPVVVVVLLPDDFQVNQVVSCVVVVCPRNGGPGIDRMDMGGDMWMAGPDQDDRSYGYDDRSGID

pLDDT: mean 89.14, std 8.87, range [56.34, 98.5]

InterPro domains:
  IPR002938 FAD-binding domain [PF01494] (2-150)
  IPR002938 FAD-binding domain [PF01494] (262-406)
  IPR010971 Ubiquinone biosynthesis hydroxylase UbiH/COQ6 [TIGR01988] (156-405)
  IPR036188 FAD/NAD(P)-binding domain superfamily [G3DSA:3.50.50.60] (101-153)
  IPR036188 FAD/NAD(P)-binding domain superfamily [G3DSA:3.50.50.60] (154-327)
  IPR036188 FAD/NAD(P)-binding domain superfamily [SSF51905] (2-150)
  IPR036188 FAD/NAD(P)-binding domain superfamily [SSF51905] (153-405)
  IPR051205 Ubiquinone biosynthesis monooxygenase UbiH/COQ6 [PTHR43876] (154-405)

Organism: NCBI:txid37863

Radius of gyration: 28.5 Å; Cα contacts (8 Å, |Δi|>4): 785; chains: 1; bounding box: 66×59×69 Å

Mean predicted aligned error: 13.16 Å

Secondary structure (DSSP, 8-state):
--HHHHHTT--EEEEEEEEEEEEEEEEESS--TT--EEEEETTEEEEEEEEGGGEEEEEEEEEHHHHHHHHHS-HHHHHHHHHHHH-SBTB-EEEE---EEEEEEEEEES--EETTEE--GGGTEE---STTHHHHHHHHHHHHHHHHHT-STTSPPPS-EEEEEHHHHHHHHHHT-HHHHHTT--EEE-EEEEEESSSS-EEEEETGGGT-S-SEEEEEHHHHHHHHHHHHHTSSPPP-TT--EEEEEEETTEEEEEETTS-EEEES-EEE---TT-HHHHHTT--EEEEEEEEEEEEEEEEESS--TTEEEEEEETTEEEEEEEEEETTEEEEEEEEEEE-HHHHHHHHHS-HHHHHHHHHHHTTTBTB-EEEEPPPEEEEEEEEEES-SEETTEEE-GGGTB-